Protein AF-A0A3M2BHX8-F1 (afdb_monomer_lite)

Structure (mmCIF, N/CA/C/O backbone):
data_AF-A0A3M2BHX8-F1
#
_entry.id   AF-A0A3M2BHX8-F1
#
loop_
_atom_site.group_PDB
_atom_site.id
_atom_site.type_symbol
_atom_site.label_atom_id
_atom_site.label_alt_id
_atom_site.label_comp_id
_atom_site.label_asym_id
_atom_site.label_entity_id
_atom_site.label_seq_id
_atom_site.pdbx_PDB_ins_code
_atom_site.Cartn_x
_atom_site.Cartn_y
_atom_site.Cartn_z
_atom_site.occupancy
_atom_site.B_iso_or_equiv
_atom_site.auth_seq_id
_atom_site.auth_comp_id
_atom_site.auth_asym_id
_atom_site.auth_atom_id
_atom_site.pdbx_PDB_model_num
ATOM 1 N N . MET A 1 1 ? 54.078 6.316 -11.011 1.00 39.38 1 MET A N 1
ATOM 2 C CA . MET A 1 1 ? 53.636 7.546 -11.716 1.00 39.38 1 MET A CA 1
ATOM 3 C C . MET A 1 1 ? 54.780 8.484 -12.128 1.00 39.38 1 MET A C 1
ATOM 5 O O . MET A 1 1 ? 54.601 9.240 -13.070 1.00 39.38 1 MET A O 1
ATOM 9 N N . THR A 1 2 ? 55.976 8.393 -11.533 1.00 38.03 2 THR A N 1
ATOM 10 C CA . THR A 1 2 ? 57.163 9.222 -11.853 1.00 38.03 2 THR A CA 1
ATOM 11 C C . THR A 1 2 ? 58.037 8.728 -13.020 1.00 38.03 2 THR A C 1
ATOM 13 O O . THR A 1 2 ? 58.895 9.469 -13.482 1.00 38.03 2 THR A O 1
ATOM 16 N N . GLN A 1 3 ? 57.812 7.525 -13.565 1.00 42.50 3 GLN A N 1
ATOM 17 C CA . GLN A 1 3 ? 58.623 6.995 -14.681 1.00 42.50 3 GLN A CA 1
ATOM 18 C C . GLN A 1 3 ? 58.286 7.579 -16.070 1.00 42.50 3 GLN A C 1
ATOM 20 O O . GLN A 1 3 ? 59.100 7.460 -16.981 1.00 42.50 3 GLN A O 1
ATOM 25 N N . PHE A 1 4 ? 57.137 8.245 -16.254 1.00 48.59 4 PHE A N 1
ATOM 26 C CA . PHE A 1 4 ? 56.733 8.791 -17.564 1.00 48.59 4 PHE A CA 1
ATOM 27 C C . PHE A 1 4 ? 57.152 10.249 -17.812 1.00 48.59 4 PHE A C 1
ATOM 29 O O . PHE A 1 4 ? 57.169 10.685 -18.960 1.00 48.59 4 PHE A O 1
ATOM 36 N N . MET A 1 5 ? 57.524 11.006 -16.775 1.00 47.22 5 MET A N 1
ATOM 37 C CA . MET A 1 5 ? 57.839 12.440 -16.906 1.00 47.22 5 MET A CA 1
ATOM 38 C C . MET A 1 5 ? 59.301 12.732 -17.301 1.00 47.22 5 MET A C 1
ATOM 40 O O . MET A 1 5 ? 59.647 13.882 -17.551 1.00 47.22 5 MET A O 1
ATOM 44 N N . GLY A 1 6 ? 60.158 11.706 -17.393 1.00 42.75 6 GLY A N 1
ATOM 45 C CA . GLY A 1 6 ? 61.597 11.862 -17.650 1.00 42.75 6 GLY A CA 1
ATOM 46 C C . GLY A 1 6 ? 62.042 11.814 -19.117 1.00 42.75 6 GLY A C 1
ATOM 47 O O . GLY A 1 6 ? 63.166 12.210 -19.420 1.00 42.75 6 GLY A O 1
ATOM 48 N N . TYR A 1 7 ? 61.209 11.361 -20.058 1.00 48.28 7 TYR A N 1
ATOM 49 C CA . TYR A 1 7 ? 61.642 11.238 -21.454 1.00 48.28 7 TYR A CA 1
ATOM 50 C C . TYR A 1 7 ? 61.347 12.508 -22.254 1.00 48.28 7 TYR A C 1
ATOM 52 O O . TYR A 1 7 ? 60.293 12.648 -22.880 1.00 48.28 7 TYR A O 1
ATOM 60 N N . ARG A 1 8 ? 62.336 13.407 -22.329 1.00 49.50 8 ARG A N 1
ATOM 61 C CA . ARG A 1 8 ? 62.444 14.340 -23.461 1.00 49.50 8 ARG A CA 1
ATOM 62 C C . ARG A 1 8 ? 62.386 13.518 -24.758 1.00 49.50 8 ARG A C 1
ATOM 64 O O . ARG A 1 8 ? 63.328 12.804 -25.081 1.00 49.50 8 ARG A O 1
ATOM 71 N N . GLY A 1 9 ? 61.267 13.589 -25.480 1.00 58.69 9 GLY A N 1
ATOM 72 C CA . GLY A 1 9 ? 61.087 12.918 -26.774 1.00 58.69 9 GLY A CA 1
ATOM 73 C C . GLY A 1 9 ? 60.190 11.672 -26.794 1.00 58.69 9 GLY A C 1
ATOM 74 O O . GLY A 1 9 ? 60.093 11.047 -27.853 1.00 58.69 9 GLY A O 1
ATOM 75 N N . PHE A 1 10 ? 59.514 11.315 -25.693 1.00 69.38 10 PHE A N 1
ATOM 76 C CA . PHE A 1 10 ? 58.446 10.307 -25.732 1.00 69.38 10 PHE A CA 1
ATOM 77 C C . PHE A 1 10 ? 57.209 10.862 -26.459 1.00 69.38 10 PHE A C 1
ATOM 79 O O . PHE A 1 10 ? 56.711 11.935 -26.126 1.00 69.38 10 PHE A O 1
ATOM 86 N N . SER A 1 11 ? 56.720 10.133 -27.464 1.00 77.62 11 SER A N 1
ATOM 87 C CA . SER A 1 11 ? 55.476 10.427 -28.192 1.00 77.62 11 SER A CA 1
ATOM 88 C C . SER A 1 11 ? 54.633 9.159 -28.246 1.00 77.62 11 SER A C 1
ATOM 90 O O . SER A 1 11 ? 55.164 8.063 -28.451 1.00 77.62 11 SER A O 1
ATOM 92 N N . LEU A 1 12 ? 53.312 9.319 -28.129 1.00 81.69 12 LEU A N 1
ATOM 93 C CA . LEU A 1 12 ? 52.338 8.229 -28.261 1.00 81.69 12 LEU A CA 1
ATOM 94 C C . LEU A 1 12 ? 52.461 7.470 -29.594 1.00 81.69 12 LEU A C 1
ATOM 96 O O . LEU A 1 12 ? 52.126 6.288 -29.665 1.00 81.69 12 LEU A O 1
ATOM 100 N N . ALA A 1 13 ? 53.017 8.093 -30.638 1.00 81.75 13 ALA A N 1
ATOM 101 C CA . ALA A 1 13 ? 53.281 7.428 -31.911 1.00 81.75 13 ALA A CA 1
ATOM 102 C C . ALA A 1 13 ? 54.263 6.248 -31.770 1.00 81.75 13 ALA A C 1
ATOM 104 O O . ALA A 1 13 ? 54.124 5.247 -32.479 1.00 81.75 13 ALA A O 1
ATOM 105 N N . ARG A 1 14 ? 55.223 6.342 -30.835 1.00 83.31 14 ARG A N 1
ATOM 106 C CA . ARG A 1 14 ? 56.271 5.335 -30.574 1.00 83.31 14 ARG A CA 1
ATOM 107 C C . ARG A 1 14 ? 55.952 4.406 -29.396 1.00 83.31 14 ARG A C 1
ATOM 109 O O . ARG A 1 14 ? 56.799 3.602 -29.021 1.00 83.31 14 ARG A O 1
ATOM 116 N N . ALA A 1 15 ? 54.766 4.520 -28.800 1.00 83.94 15 ALA A N 1
ATOM 117 C CA . ALA A 1 15 ? 54.350 3.653 -27.703 1.00 83.94 15 ALA A CA 1
ATOM 118 C C . ALA A 1 15 ? 54.275 2.171 -28.141 1.00 83.94 15 ALA A C 1
ATOM 120 O O . ALA A 1 15 ? 53.935 1.901 -29.300 1.00 83.94 15 ALA A O 1
ATOM 121 N N . PRO A 1 16 ? 54.548 1.205 -27.241 1.00 86.00 16 PRO A N 1
ATOM 122 C CA . PRO A 1 16 ? 54.358 -0.214 -27.536 1.00 86.00 16 PRO A CA 1
ATOM 123 C C . PRO A 1 16 ? 52.878 -0.524 -27.803 1.00 86.00 16 PRO A C 1
ATOM 125 O O . PRO A 1 16 ? 51.987 0.166 -27.301 1.00 86.00 16 PRO A O 1
ATOM 128 N N . LEU A 1 17 ? 52.609 -1.580 -28.580 1.00 82.06 17 LEU A N 1
ATOM 129 C CA . LEU A 1 17 ? 51.248 -1.961 -28.979 1.00 82.06 17 LEU A CA 1
ATOM 130 C C . LEU A 1 17 ? 50.319 -2.179 -27.773 1.00 82.06 17 LEU A C 1
ATOM 132 O O . LEU A 1 17 ? 49.179 -1.728 -27.805 1.00 82.06 17 LEU A O 1
ATOM 136 N N . SER A 1 18 ? 50.817 -2.792 -26.696 1.00 82.25 18 SER A N 1
ATOM 137 C CA . SER A 1 18 ? 50.061 -3.011 -25.455 1.00 82.25 18 SER A CA 1
ATOM 138 C C . SER A 1 18 ? 49.532 -1.707 -24.849 1.00 82.25 18 SER A C 1
ATOM 140 O O . SER A 1 18 ? 48.358 -1.619 -24.498 1.00 82.25 18 SER A O 1
ATOM 142 N N . LEU A 1 19 ? 50.364 -0.662 -24.799 1.00 84.75 19 LEU A N 1
ATOM 143 C CA . LEU A 1 19 ? 49.958 0.654 -24.306 1.00 84.75 19 LEU A CA 1
ATOM 144 C C . LEU A 1 19 ? 48.979 1.338 -25.269 1.00 84.75 19 LEU A C 1
ATOM 146 O O . LEU A 1 19 ? 48.015 1.951 -24.819 1.00 84.75 19 LEU A O 1
ATOM 150 N N . LYS A 1 20 ? 49.182 1.209 -26.587 1.00 85.62 20 LYS A N 1
ATOM 151 C CA . LYS A 1 20 ? 48.253 1.763 -27.588 1.00 85.62 20 LYS A CA 1
ATOM 152 C C . LYS A 1 20 ? 46.864 1.132 -27.497 1.00 85.62 20 LYS A C 1
ATOM 154 O O . LYS A 1 20 ? 45.873 1.853 -27.592 1.00 85.62 20 LYS A O 1
ATOM 159 N N . LEU A 1 21 ? 46.788 -0.183 -27.294 1.00 83.88 21 LEU A N 1
ATOM 160 C CA . LEU A 1 21 ? 45.529 -0.905 -27.096 1.00 83.88 21 LEU A CA 1
ATOM 161 C C . LEU A 1 21 ? 44.844 -0.480 -25.794 1.00 83.88 21 LEU A C 1
ATOM 163 O O . LEU A 1 21 ? 43.669 -0.130 -25.833 1.00 83.88 21 LEU A O 1
ATOM 167 N N . LEU A 1 22 ? 45.584 -0.420 -24.680 1.00 88.19 22 LEU A N 1
ATOM 168 C CA . LEU A 1 22 ? 45.053 0.026 -23.388 1.00 88.19 22 LEU A CA 1
ATOM 169 C C . LEU A 1 22 ? 44.467 1.442 -23.469 1.00 88.19 22 LEU A C 1
ATOM 171 O O . LEU A 1 22 ? 43.329 1.669 -23.066 1.00 88.19 22 LEU A O 1
ATOM 175 N N . VAL A 1 23 ? 45.226 2.390 -24.029 1.00 89.06 23 VAL A N 1
ATOM 176 C CA . VAL A 1 23 ? 44.770 3.777 -24.190 1.00 89.06 23 VAL A CA 1
ATOM 177 C C . VAL A 1 23 ? 43.570 3.843 -25.135 1.00 89.06 23 VAL A C 1
ATOM 179 O O . VAL A 1 23 ? 42.616 4.550 -24.842 1.00 89.06 23 VAL A O 1
ATOM 182 N N . SER A 1 24 ? 43.562 3.085 -26.234 1.00 87.31 24 SER A N 1
ATOM 183 C CA . SER A 1 24 ? 42.421 3.075 -27.164 1.00 87.31 24 SER A CA 1
ATOM 184 C C . SER A 1 24 ? 41.152 2.497 -26.528 1.00 87.31 24 SER A C 1
ATOM 186 O O . SER A 1 24 ? 40.077 3.054 -26.728 1.00 87.31 24 SER A O 1
ATOM 188 N N . ALA A 1 25 ? 41.269 1.436 -25.725 1.00 86.75 25 ALA A N 1
ATOM 189 C CA . ALA A 1 25 ? 40.148 0.854 -24.987 1.00 86.75 25 ALA A CA 1
ATOM 190 C C . ALA A 1 25 ? 39.592 1.826 -23.935 1.00 86.75 25 ALA A C 1
ATOM 192 O O . ALA A 1 25 ? 38.381 2.020 -23.854 1.00 86.75 25 ALA A O 1
ATOM 193 N N . PHE A 1 26 ? 40.471 2.498 -23.184 1.00 92.25 26 PHE A N 1
ATOM 194 C CA . PHE A 1 26 ? 40.070 3.554 -22.254 1.00 92.25 26 PHE A CA 1
ATOM 195 C C . PHE A 1 26 ? 39.317 4.686 -22.970 1.00 92.25 26 PHE A C 1
ATOM 197 O O . PHE A 1 26 ? 38.239 5.079 -22.532 1.00 92.25 26 PHE A O 1
ATOM 204 N N . LEU A 1 27 ? 39.847 5.179 -24.095 1.00 90.38 27 LEU A N 1
ATOM 205 C CA . LEU A 1 27 ? 39.225 6.250 -24.880 1.00 90.38 27 LEU A CA 1
ATOM 206 C C . LEU A 1 27 ? 37.864 5.838 -25.461 1.00 90.38 27 LEU A C 1
ATOM 208 O O . LEU A 1 27 ? 36.949 6.661 -25.501 1.00 90.38 27 LEU A O 1
ATOM 212 N N . LEU A 1 28 ? 37.711 4.576 -25.874 1.00 87.06 28 LEU A N 1
ATOM 213 C CA . LEU A 1 28 ? 36.439 4.024 -26.339 1.00 87.06 28 LEU A CA 1
ATOM 214 C C . LEU A 1 28 ? 35.397 4.000 -25.215 1.00 87.06 28 LEU A C 1
ATOM 216 O O . LEU A 1 28 ? 34.308 4.540 -25.386 1.00 87.06 28 LEU A O 1
ATOM 220 N N . LEU A 1 29 ? 35.740 3.421 -24.062 1.00 86.62 29 LEU A N 1
ATOM 221 C CA . LEU A 1 29 ? 34.834 3.331 -22.913 1.00 86.62 29 LEU A CA 1
ATOM 222 C C . LEU A 1 29 ? 34.466 4.713 -22.366 1.00 86.62 29 LEU A C 1
ATOM 224 O O . LEU A 1 29 ? 33.302 4.959 -22.063 1.00 86.62 29 LEU A O 1
ATOM 228 N N . ALA A 1 30 ? 35.427 5.638 -22.304 1.00 85.75 30 ALA A N 1
ATOM 229 C CA . ALA A 1 30 ? 35.162 7.023 -21.930 1.00 85.75 30 ALA A CA 1
ATOM 230 C C . ALA A 1 30 ? 34.185 7.696 -22.908 1.00 85.75 30 ALA A C 1
ATOM 232 O O . ALA A 1 30 ? 33.263 8.385 -22.479 1.00 85.75 30 ALA A O 1
ATOM 233 N N . SER A 1 31 ? 34.348 7.465 -24.216 1.00 86.75 31 SER A N 1
ATOM 234 C CA . SER A 1 31 ? 33.449 8.011 -25.243 1.00 86.75 31 SER A CA 1
ATOM 235 C C . SER A 1 31 ? 32.044 7.412 -25.158 1.00 86.75 31 SER A C 1
ATOM 237 O O . SER A 1 31 ? 31.066 8.144 -25.284 1.00 86.75 31 SER A O 1
ATOM 239 N N . LEU A 1 32 ? 31.932 6.107 -24.886 1.00 84.94 32 LEU A N 1
ATOM 240 C CA . LEU A 1 32 ? 30.650 5.439 -24.658 1.00 84.94 32 LEU A CA 1
ATOM 241 C C . LEU A 1 32 ? 29.946 5.990 -23.411 1.00 84.94 32 LEU A C 1
ATOM 243 O O . LEU A 1 32 ? 28.760 6.298 -23.471 1.00 84.94 32 LEU A O 1
ATOM 247 N N . GLY A 1 33 ? 30.676 6.173 -22.307 1.00 81.62 33 GLY A N 1
ATOM 248 C CA . GLY A 1 33 ? 30.133 6.763 -21.081 1.00 81.62 33 GLY A CA 1
ATOM 249 C C . GLY A 1 33 ? 29.573 8.170 -21.308 1.00 81.62 33 GLY A C 1
ATOM 250 O O . GLY A 1 33 ? 28.461 8.467 -20.875 1.00 81.62 33 GLY A O 1
ATOM 251 N N . VAL A 1 34 ? 30.295 9.013 -22.056 1.00 83.81 34 VAL A N 1
ATOM 252 C CA . VAL A 1 34 ? 29.809 10.348 -22.444 1.00 83.81 34 VAL A CA 1
ATOM 253 C C . VAL A 1 34 ? 28.568 10.252 -23.336 1.00 83.81 34 VAL A C 1
ATOM 255 O O . VAL A 1 34 ? 27.599 10.966 -23.093 1.00 83.81 34 VAL A O 1
ATOM 258 N N . ALA A 1 35 ? 28.548 9.353 -24.324 1.00 80.62 35 ALA A N 1
ATOM 259 C CA . ALA A 1 35 ? 27.398 9.183 -25.214 1.00 80.62 35 ALA A CA 1
ATOM 260 C C . ALA A 1 35 ? 26.132 8.724 -24.467 1.00 80.62 35 ALA A C 1
ATOM 262 O O . ALA A 1 35 ? 25.054 9.272 -24.693 1.00 80.62 35 ALA A O 1
ATOM 263 N N . VAL A 1 36 ? 26.264 7.777 -23.531 1.00 79.88 36 VAL A N 1
ATOM 264 C CA . VAL A 1 36 ? 25.165 7.351 -22.646 1.00 79.88 36 VAL A CA 1
ATOM 265 C C . VAL A 1 36 ? 24.685 8.516 -21.777 1.00 79.88 36 VAL A C 1
ATOM 267 O O . VAL A 1 36 ? 23.479 8.697 -21.614 1.00 79.88 36 VAL A O 1
ATOM 270 N N . GLY A 1 37 ? 25.603 9.340 -21.262 1.00 79.06 37 GLY A N 1
ATOM 271 C CA . GLY A 1 37 ? 25.263 10.558 -20.521 1.00 79.06 37 GLY A CA 1
ATOM 272 C C . GLY A 1 37 ? 24.435 11.545 -21.350 1.00 79.06 37 GLY A C 1
ATOM 273 O O . GLY A 1 37 ? 23.392 12.008 -20.888 1.00 79.06 37 GLY A O 1
ATOM 274 N N . VAL A 1 38 ? 24.845 11.805 -22.597 1.00 81.31 38 VAL A N 1
ATOM 275 C CA . VAL A 1 38 ? 24.113 12.671 -23.538 1.00 81.31 38 VAL A CA 1
ATOM 276 C C . VAL A 1 38 ? 22.732 12.103 -23.857 1.00 81.31 38 VAL A C 1
ATOM 278 O O . VAL A 1 38 ? 21.758 12.850 -23.827 1.00 81.31 38 VAL A O 1
ATOM 281 N N . LEU A 1 39 ? 22.618 10.794 -24.102 1.00 74.00 39 LEU A N 1
ATOM 282 C CA . LEU A 1 39 ? 21.335 10.142 -24.372 1.00 74.00 39 LEU A CA 1
ATOM 283 C C . LEU A 1 39 ? 20.395 10.225 -23.162 1.00 74.00 39 LEU A C 1
ATOM 285 O O . LEU A 1 39 ? 19.233 10.593 -23.307 1.00 74.00 39 LEU A O 1
ATOM 289 N N . ASN A 1 40 ? 20.899 9.942 -21.958 1.00 74.81 40 ASN A N 1
ATOM 290 C CA . ASN A 1 40 ? 20.124 10.075 -20.724 1.00 74.81 40 ASN A CA 1
ATOM 291 C C . ASN A 1 40 ? 19.630 11.516 -20.525 1.00 74.81 40 ASN A C 1
ATOM 293 O O . ASN A 1 40 ? 18.501 11.724 -20.088 1.00 74.81 40 ASN A O 1
ATOM 297 N N . TYR A 1 41 ? 20.448 12.510 -20.869 1.00 79.06 41 TYR A N 1
ATOM 298 C CA . TYR A 1 41 ? 20.033 13.906 -20.820 1.00 79.06 41 TYR A CA 1
ATOM 299 C C . TYR A 1 41 ? 19.003 14.246 -21.911 1.00 79.06 41 TYR A C 1
ATOM 301 O O . TYR A 1 41 ? 17.987 14.864 -21.607 1.00 79.06 41 TYR A O 1
ATOM 309 N N . GLN A 1 42 ? 19.190 13.773 -23.147 1.00 79.19 42 GLN A N 1
ATOM 310 C CA . GLN A 1 42 ? 18.233 13.938 -24.246 1.00 79.19 42 GLN A CA 1
ATOM 311 C C . GLN A 1 42 ? 16.860 13.351 -23.914 1.00 79.19 42 GLN A C 1
ATOM 313 O O . GLN A 1 42 ? 15.852 14.005 -24.154 1.00 79.19 42 GLN A O 1
ATOM 318 N N . VAL A 1 43 ? 16.812 12.157 -23.323 1.00 68.38 43 VAL A N 1
ATOM 319 C CA . VAL A 1 43 ? 15.557 11.518 -22.895 1.00 68.38 43 VAL A CA 1
ATOM 320 C C . VAL A 1 43 ? 14.827 12.357 -21.840 1.00 68.38 43 VAL A C 1
ATOM 322 O O . VAL A 1 43 ? 13.603 12.347 -21.792 1.00 68.38 43 VAL A O 1
ATOM 325 N N . ARG A 1 44 ? 15.558 13.104 -21.005 1.00 74.31 44 ARG A N 1
ATOM 326 C CA . ARG A 1 44 ? 14.985 13.897 -19.904 1.00 74.31 44 ARG A CA 1
ATOM 327 C C . ARG A 1 44 ? 14.595 15.318 -20.295 1.00 74.31 44 ARG A C 1
ATOM 329 O O . ARG A 1 44 ? 13.678 15.866 -19.698 1.00 74.31 44 ARG A O 1
ATOM 336 N N . THR A 1 45 ? 15.301 15.932 -21.243 1.00 76.50 45 THR A N 1
ATOM 337 C CA . THR A 1 45 ? 15.159 17.371 -21.553 1.00 76.50 45 THR A CA 1
ATOM 338 C C . THR A 1 45 ? 14.865 17.662 -23.025 1.00 76.50 45 THR A C 1
ATOM 340 O O . THR A 1 45 ? 14.678 18.820 -23.410 1.00 76.50 45 THR A O 1
ATOM 343 N N . GLY A 1 46 ? 14.903 16.643 -23.886 1.00 76.19 46 GLY A N 1
ATOM 344 C CA . GLY A 1 46 ? 14.835 16.799 -25.338 1.00 76.19 46 GLY A CA 1
ATOM 345 C C . GLY A 1 46 ? 16.018 17.566 -25.940 1.00 76.19 46 GLY A C 1
ATOM 346 O O . GLY A 1 46 ? 15.947 17.944 -27.103 1.00 76.19 46 GLY A O 1
ATOM 347 N N . LEU A 1 47 ? 17.086 17.835 -25.169 1.00 77.62 47 LEU A N 1
ATOM 348 C CA . LEU A 1 47 ? 18.174 18.757 -25.540 1.00 77.62 47 LEU A CA 1
ATOM 349 C C . LEU A 1 47 ? 17.693 20.186 -25.851 1.00 77.62 47 LEU A C 1
ATOM 351 O O . LEU A 1 47 ? 18.331 20.912 -26.613 1.00 77.62 47 LEU A O 1
ATOM 355 N N . THR A 1 48 ? 16.580 20.612 -25.250 1.00 82.06 48 THR A N 1
ATOM 356 C CA . THR A 1 48 ? 16.008 21.946 -25.472 1.00 82.06 48 THR A CA 1
ATOM 357 C C . THR A 1 48 ? 16.220 22.859 -24.265 1.00 82.06 48 THR A C 1
ATOM 359 O O . THR A 1 48 ? 16.341 22.397 -23.128 1.00 82.06 48 THR A O 1
ATOM 362 N N . VAL A 1 49 ? 16.254 24.177 -24.494 1.00 82.81 49 VAL A N 1
ATOM 363 C CA . VAL A 1 49 ? 16.306 25.190 -23.418 1.00 82.81 49 VAL A CA 1
ATOM 364 C C . VAL A 1 49 ? 15.084 25.057 -22.507 1.00 82.81 49 VAL A C 1
ATOM 366 O O . VAL A 1 49 ? 15.212 25.083 -21.286 1.00 82.81 49 VAL A O 1
ATOM 369 N N . GLU A 1 50 ? 13.909 24.864 -23.101 1.00 81.00 50 GLU A N 1
ATOM 370 C CA . GLU A 1 50 ? 12.641 24.743 -22.386 1.00 81.00 50 GLU A CA 1
ATOM 371 C C . GLU A 1 50 ? 12.571 23.464 -21.546 1.00 81.00 50 GLU A C 1
ATOM 373 O O . GLU A 1 50 ? 12.351 23.542 -20.338 1.00 81.00 50 GLU A O 1
ATOM 378 N N . GLY A 1 51 ? 12.868 22.303 -22.138 1.00 77.19 51 GLY A N 1
ATOM 379 C CA . GLY A 1 51 ? 12.884 21.029 -21.417 1.00 77.19 51 GLY A CA 1
ATOM 380 C C . GLY A 1 51 ? 13.937 20.990 -20.308 1.00 77.19 51 GLY A C 1
ATOM 381 O O . GLY A 1 51 ? 13.695 20.431 -19.243 1.00 77.19 51 GLY A O 1
ATOM 382 N N . SER A 1 52 ? 15.076 21.661 -20.495 1.00 83.25 52 SER A N 1
ATOM 383 C CA . SER A 1 52 ? 16.085 21.825 -19.438 1.00 83.25 52 SER A CA 1
ATOM 384 C C . SER A 1 52 ? 15.594 22.730 -18.307 1.00 83.25 52 SER A C 1
ATOM 386 O O . SER A 1 52 ? 15.834 22.447 -17.134 1.00 83.25 52 SER A O 1
ATOM 388 N N . GLY A 1 53 ? 14.883 23.810 -18.641 1.00 85.88 53 GLY A N 1
ATOM 389 C CA . GLY A 1 53 ? 14.234 24.678 -17.663 1.00 85.88 53 GLY A CA 1
ATOM 390 C C . GLY A 1 53 ? 13.204 23.924 -16.823 1.00 85.88 53 GLY A C 1
ATOM 391 O O . GLY A 1 53 ? 13.269 23.981 -15.594 1.00 85.88 53 GLY A O 1
ATOM 392 N N . ALA A 1 54 ? 12.313 23.179 -17.481 1.00 81.88 54 ALA A N 1
ATOM 393 C CA . ALA A 1 54 ? 11.279 22.373 -16.837 1.00 81.88 54 ALA A CA 1
ATOM 394 C C . ALA A 1 54 ? 11.874 21.263 -15.958 1.00 81.88 54 ALA A C 1
ATOM 396 O O . ALA A 1 54 ? 11.449 21.089 -14.821 1.00 81.88 54 ALA A O 1
ATOM 397 N N . TRP A 1 55 ? 12.915 20.573 -16.432 1.00 82.75 55 TRP A N 1
ATOM 398 C CA . TRP A 1 55 ? 13.564 19.485 -15.696 1.00 82.75 55 TRP A CA 1
ATOM 399 C C . TRP A 1 55 ? 14.136 19.905 -14.335 1.00 82.75 55 TRP A C 1
ATOM 401 O O . TRP A 1 55 ? 14.073 19.135 -13.378 1.00 82.75 55 TRP A O 1
ATOM 411 N N . TYR A 1 56 ? 14.695 21.115 -14.226 1.00 87.19 56 TYR A N 1
ATOM 412 C CA . TYR A 1 56 ? 15.287 21.591 -12.971 1.00 87.19 56 TYR A CA 1
ATOM 413 C C . TYR A 1 56 ? 14.334 22.453 -12.135 1.00 87.19 56 TYR A C 1
ATOM 415 O O . TYR A 1 56 ? 14.385 22.386 -10.908 1.00 87.19 56 TYR A O 1
ATOM 423 N N . ARG A 1 57 ? 13.476 23.277 -12.750 1.00 86.44 57 ARG A N 1
ATOM 424 C CA . ARG A 1 57 ? 12.573 24.197 -12.025 1.00 86.44 57 ARG A CA 1
ATOM 425 C C . ARG A 1 57 ? 11.188 23.633 -11.760 1.00 86.44 57 ARG A C 1
ATOM 427 O O . ARG A 1 57 ? 10.453 24.247 -10.991 1.00 86.44 57 ARG A O 1
ATOM 434 N N . GLY A 1 58 ? 10.848 22.527 -12.400 1.00 74.88 58 GLY A N 1
ATOM 435 C CA . GLY A 1 58 ? 9.476 22.087 -12.531 1.00 74.88 58 GLY A CA 1
ATOM 436 C C . GLY A 1 58 ? 8.679 22.944 -13.514 1.00 74.88 58 GLY A C 1
ATOM 437 O O . GLY A 1 58 ? 9.128 24.002 -13.975 1.00 74.88 58 GLY A O 1
ATOM 438 N N . THR A 1 59 ? 7.493 22.474 -13.874 1.00 70.25 59 THR A N 1
ATOM 439 C CA . THR A 1 59 ? 6.581 23.192 -14.776 1.00 70.25 59 THR A CA 1
ATOM 440 C C . THR A 1 59 ? 5.936 24.398 -14.066 1.00 70.25 59 THR A C 1
ATOM 442 O O . THR A 1 59 ? 5.586 24.284 -12.891 1.00 70.25 59 THR A O 1
ATOM 445 N N . PRO A 1 60 ? 5.772 25.570 -14.721 1.00 57.25 60 PRO A N 1
ATOM 446 C CA . PRO A 1 60 ? 5.205 26.764 -14.085 1.00 57.25 60 PRO A CA 1
ATOM 447 C C . PRO A 1 60 ? 3.800 26.539 -13.504 1.00 57.25 60 PRO A C 1
ATOM 449 O O . PRO A 1 60 ? 2.944 25.931 -14.148 1.00 57.25 60 PRO A O 1
ATOM 452 N N . ALA A 1 61 ? 3.542 27.100 -12.317 1.00 46.59 61 ALA A N 1
ATOM 453 C CA . ALA A 1 61 ? 2.224 27.091 -11.683 1.00 46.59 61 ALA A CA 1
ATOM 454 C C . ALA A 1 61 ? 1.206 27.839 -12.565 1.00 46.59 61 ALA A C 1
ATOM 456 O O . ALA A 1 61 ? 1.270 29.059 -12.707 1.00 46.59 61 ALA A O 1
ATOM 457 N N . GLY A 1 62 ? 0.305 27.085 -13.195 1.00 44.69 62 GLY A N 1
ATOM 458 C CA . GLY A 1 62 ? -0.664 27.581 -14.177 1.00 44.69 62 GLY A CA 1
ATOM 459 C C . GLY A 1 62 ? -0.925 26.587 -15.311 1.00 44.69 62 GLY A C 1
ATOM 460 O O . GLY A 1 62 ? -2.028 26.563 -15.849 1.00 44.69 62 GLY A O 1
ATOM 461 N N . VAL A 1 63 ? 0.036 25.704 -15.608 1.00 45.19 63 VAL A N 1
ATOM 462 C CA . VAL A 1 63 ? -0.231 24.468 -16.355 1.00 45.19 63 VAL A CA 1
ATOM 463 C C . VAL A 1 63 ? -0.796 23.480 -15.343 1.00 45.19 63 VAL A C 1
ATOM 465 O O . VAL A 1 63 ? -0.064 22.858 -14.576 1.00 45.19 63 VAL A O 1
ATOM 468 N N . ARG A 1 64 ? -2.124 23.446 -15.242 1.00 34.19 64 ARG A N 1
ATOM 469 C CA . ARG A 1 64 ? -2.848 22.517 -14.379 1.00 34.19 64 ARG A CA 1
ATOM 470 C C . ARG A 1 64 ? -2.657 21.119 -14.971 1.00 34.19 64 ARG A C 1
ATOM 472 O O . ARG A 1 64 ? -3.389 20.734 -15.868 1.00 34.19 64 ARG A O 1
ATOM 479 N N . ALA A 1 65 ? -1.643 20.391 -14.513 1.00 38.94 65 ALA A N 1
ATOM 480 C CA . ALA A 1 65 ? -1.694 18.945 -14.603 1.00 38.94 65 ALA A CA 1
ATOM 481 C C . ALA A 1 65 ? -2.740 18.515 -13.582 1.00 38.94 65 ALA A C 1
ATOM 483 O O . ALA A 1 65 ? -2.546 18.690 -12.375 1.00 38.94 65 ALA A O 1
ATOM 484 N N . ASP A 1 66 ? -3.874 18.013 -14.057 1.00 33.81 66 ASP A N 1
ATOM 485 C CA . ASP A 1 66 ? -4.687 17.184 -13.186 1.00 33.81 66 ASP A CA 1
ATOM 486 C C . ASP A 1 66 ? -3.790 16.045 -12.660 1.00 33.81 66 ASP A C 1
ATOM 488 O O . ASP A 1 66 ? -2.922 15.561 -13.396 1.00 33.81 66 ASP A O 1
ATOM 492 N N . PRO A 1 67 ? -3.946 15.606 -11.396 1.00 41.19 67 PRO A N 1
ATOM 493 C CA . PRO A 1 67 ? -3.093 14.574 -10.787 1.00 41.19 67 PRO A CA 1
ATOM 494 C C . PRO A 1 67 ? -3.079 13.240 -11.558 1.00 41.19 67 PRO A C 1
ATOM 496 O O . PRO A 1 67 ? -2.299 12.341 -11.250 1.00 41.19 67 PRO A O 1
ATOM 499 N N . VAL A 1 68 ? -3.971 13.121 -12.542 1.00 38.69 68 VAL A N 1
ATOM 500 C CA . VAL A 1 68 ? -4.127 12.061 -13.525 1.00 38.69 68 VAL A CA 1
ATOM 501 C C . VAL A 1 68 ? -4.572 12.748 -14.828 1.00 38.69 68 VAL A C 1
ATOM 503 O O . VAL A 1 68 ? -5.617 13.399 -14.797 1.00 38.69 68 VAL A O 1
ATOM 506 N N . PRO A 1 69 ? -3.852 12.628 -15.960 1.00 38.97 69 PRO A N 1
ATOM 507 C CA . PRO A 1 69 ? -4.353 13.148 -17.227 1.00 38.97 69 PRO A CA 1
ATOM 508 C C . PRO A 1 69 ? -5.679 12.459 -17.575 1.00 38.97 69 PRO A C 1
ATOM 510 O O . PRO A 1 69 ? -5.796 11.233 -17.473 1.00 38.97 69 PRO A O 1
ATOM 513 N N . GLY A 1 70 ? -6.686 13.244 -17.961 1.00 41.38 70 GLY A N 1
ATOM 514 C CA . GLY A 1 70 ? -7.930 12.715 -18.512 1.00 41.38 70 GLY A CA 1
ATOM 515 C C . GLY A 1 70 ? -7.696 11.987 -19.847 1.00 41.38 70 GLY A C 1
ATOM 516 O O . GLY A 1 70 ? -6.651 12.162 -20.475 1.00 41.38 70 GLY A O 1
ATOM 517 N N . PRO A 1 71 ? -8.660 11.173 -20.311 1.00 43.44 71 PRO A N 1
ATOM 518 C CA . PRO A 1 71 ? -8.522 10.355 -21.523 1.00 43.44 71 PRO A CA 1
ATOM 519 C C . PRO A 1 71 ? -8.278 11.150 -22.820 1.00 43.44 71 PRO A C 1
ATOM 521 O O . PRO A 1 71 ? -7.785 10.571 -23.784 1.00 43.44 71 PRO A O 1
ATOM 524 N N . ASP A 1 72 ? -8.560 12.456 -22.830 1.00 41.47 72 ASP A N 1
ATOM 525 C CA . ASP A 1 72 ? -8.391 13.336 -23.995 1.00 41.47 72 ASP A CA 1
ATOM 526 C C . ASP A 1 72 ? -7.061 14.127 -23.997 1.00 41.47 72 ASP A C 1
ATOM 528 O O . ASP A 1 72 ? -6.801 14.874 -24.936 1.00 41.47 72 ASP A O 1
ATOM 532 N N . ASP A 1 73 ? -6.203 13.957 -22.981 1.00 44.06 73 ASP A N 1
ATOM 533 C CA . ASP A 1 73 ? -5.025 14.810 -22.722 1.00 44.06 73 ASP A CA 1
ATOM 534 C C . ASP A 1 73 ? -3.690 14.030 -22.775 1.00 44.06 73 ASP A C 1
ATOM 536 O O . ASP A 1 73 ? -2.755 14.260 -22.008 1.00 44.06 73 ASP A O 1
ATOM 540 N N . LEU A 1 74 ? -3.584 13.068 -23.697 1.00 46.50 74 LEU A N 1
ATOM 541 C CA . LEU A 1 74 ? -2.406 12.192 -23.843 1.00 46.50 74 LEU A CA 1
ATOM 542 C C . LEU A 1 74 ? -1.132 12.911 -24.328 1.00 46.50 74 LEU A C 1
ATOM 544 O O . LEU A 1 74 ? -0.039 12.363 -24.189 1.00 46.50 74 LEU A O 1
ATOM 548 N N . ASP A 1 75 ? -1.271 14.138 -24.834 1.00 43.75 75 ASP A N 1
ATOM 549 C CA . ASP A 1 75 ? -0.163 15.024 -25.212 1.00 43.75 75 ASP A CA 1
ATOM 550 C C . ASP A 1 75 ? 0.131 16.101 -24.143 1.00 43.75 75 ASP A C 1
ATOM 552 O O . ASP A 1 75 ? 1.004 16.954 -24.340 1.00 43.75 75 ASP A O 1
ATOM 556 N N . ALA A 1 76 ? -0.574 16.089 -23.002 1.00 40.38 76 ALA A N 1
ATOM 557 C CA . ALA A 1 76 ? -0.363 17.070 -21.944 1.00 40.38 76 ALA A CA 1
ATOM 558 C C . ALA A 1 76 ? 1.002 16.847 -21.255 1.00 40.38 76 ALA A C 1
ATOM 560 O O . ALA A 1 76 ? 1.322 15.729 -20.835 1.00 40.38 76 ALA A O 1
ATOM 561 N N . PRO A 1 77 ? 1.839 17.893 -21.113 1.00 42.78 77 PRO A N 1
ATOM 562 C CA . PRO A 1 77 ? 3.154 17.760 -20.503 1.00 42.78 77 PRO A CA 1
ATOM 563 C C . PRO A 1 77 ? 3.028 17.316 -19.042 1.00 42.78 77 PRO A C 1
ATOM 565 O O . PRO A 1 77 ? 2.358 17.965 -18.239 1.00 42.78 77 PRO A O 1
ATOM 568 N N . ILE A 1 78 ? 3.709 16.219 -18.691 1.00 49.25 78 ILE A N 1
ATOM 569 C CA . ILE A 1 78 ? 3.822 15.739 -17.308 1.00 49.25 78 ILE A CA 1
ATOM 570 C C . ILE A 1 78 ? 4.374 16.884 -16.456 1.00 49.25 78 ILE A C 1
ATOM 572 O O . ILE A 1 78 ? 5.468 17.387 -16.729 1.00 49.25 78 ILE A O 1
ATOM 576 N N . ALA A 1 79 ? 3.630 17.288 -15.423 1.00 52.16 79 ALA A N 1
ATOM 577 C CA . ALA A 1 79 ? 4.130 18.264 -14.470 1.00 52.16 79 ALA A CA 1
ATOM 578 C C . ALA A 1 79 ? 5.339 17.674 -13.741 1.00 52.16 79 ALA A C 1
ATOM 580 O O . ALA A 1 79 ? 5.243 16.665 -13.045 1.00 52.16 79 ALA A O 1
ATOM 581 N N . LEU A 1 80 ? 6.497 18.289 -13.954 1.00 60.19 80 LEU A N 1
ATOM 582 C CA . LEU A 1 80 ? 7.725 17.921 -13.269 1.00 60.19 80 LEU A CA 1
ATOM 583 C C . LEU A 1 80 ? 7.818 18.735 -11.985 1.00 60.19 80 LEU A C 1
ATOM 585 O O . LEU A 1 80 ? 7.635 19.954 -12.013 1.00 60.19 80 LEU A O 1
ATOM 589 N N . ASP A 1 81 ? 8.146 18.075 -10.879 1.00 73.62 81 ASP A N 1
ATOM 590 C CA . ASP A 1 81 ? 8.491 18.771 -9.647 1.00 73.62 81 ASP A CA 1
ATOM 591 C C . ASP A 1 81 ? 9.843 19.473 -9.782 1.00 73.62 81 ASP A C 1
ATOM 593 O O . ASP A 1 81 ? 10.776 19.004 -10.445 1.00 73.62 81 ASP A O 1
ATOM 597 N N . ALA A 1 82 ? 9.960 20.620 -9.117 1.00 82.44 82 ALA A N 1
ATOM 598 C CA . ALA A 1 82 ? 11.215 21.346 -9.040 1.00 82.44 82 ALA A CA 1
ATOM 599 C C . ALA A 1 82 ? 12.262 20.521 -8.287 1.00 82.44 82 ALA A C 1
ATOM 601 O O . ALA A 1 82 ? 12.006 20.055 -7.177 1.00 82.44 82 ALA A O 1
ATOM 602 N N . LYS A 1 83 ? 13.479 20.429 -8.832 1.00 79.44 83 LYS A N 1
ATOM 603 C CA . LYS A 1 83 ? 14.559 19.690 -8.175 1.00 79.44 83 LYS A CA 1
ATOM 604 C C . LYS A 1 83 ? 14.896 20.292 -6.818 1.00 79.44 83 LYS A C 1
ATOM 606 O O . LYS A 1 83 ? 15.024 21.515 -6.666 1.00 79.44 83 LYS A O 1
ATOM 611 N N . THR A 1 84 ? 15.040 19.421 -5.831 1.00 86.56 84 THR A N 1
ATOM 612 C CA . THR A 1 84 ? 15.446 19.787 -4.476 1.00 86.56 84 THR A CA 1
ATOM 613 C C . THR A 1 84 ? 16.945 20.114 -4.429 1.00 86.56 84 THR A C 1
ATOM 615 O O . THR A 1 84 ? 17.713 19.658 -5.282 1.00 86.56 84 THR A O 1
ATOM 618 N N . PRO A 1 85 ? 17.411 20.889 -3.430 1.00 87.81 85 PRO A N 1
ATOM 619 C CA . PRO A 1 85 ? 18.842 21.108 -3.224 1.00 87.81 85 PRO A CA 1
ATOM 620 C C . PRO A 1 85 ? 19.635 19.802 -3.077 1.00 87.81 85 PRO A C 1
ATOM 622 O O . PRO A 1 85 ? 20.764 19.726 -3.554 1.00 87.81 85 PRO A O 1
ATOM 625 N N . LEU A 1 86 ? 19.041 18.782 -2.445 1.00 79.75 86 LEU A N 1
ATOM 626 C CA . LEU A 1 86 ? 19.673 17.480 -2.244 1.00 79.75 86 LEU A CA 1
ATOM 627 C C . LEU A 1 86 ? 19.873 16.749 -3.576 1.00 79.75 86 LEU A C 1
ATOM 629 O O . LEU A 1 86 ? 20.992 16.365 -3.886 1.00 79.75 86 LEU A O 1
ATOM 633 N N . GLU A 1 87 ? 18.843 16.676 -4.422 1.00 78.94 87 GLU A N 1
ATOM 634 C CA . GLU A 1 87 ? 18.967 16.073 -5.758 1.00 78.94 87 GLU A CA 1
ATOM 635 C C . GLU A 1 87 ? 19.989 16.804 -6.645 1.00 78.94 87 GLU A C 1
ATOM 637 O O . GLU A 1 87 ? 20.694 16.179 -7.441 1.00 78.94 87 GLU A O 1
ATOM 642 N N . LEU A 1 88 ? 20.088 18.135 -6.527 1.00 87.75 88 LEU A N 1
ATOM 643 C CA . LEU A 1 88 ? 21.112 18.904 -7.236 1.00 87.75 88 LEU A CA 1
ATOM 644 C C . LEU A 1 88 ? 22.516 18.592 -6.710 1.00 87.75 88 LEU A C 1
ATOM 646 O O . LEU A 1 88 ? 23.441 18.487 -7.515 1.00 87.75 88 LEU A O 1
ATOM 650 N N . LEU A 1 89 ? 22.696 18.419 -5.399 1.00 85.94 89 LEU A N 1
ATOM 651 C CA . LEU A 1 89 ? 23.973 18.002 -4.810 1.00 85.94 89 LEU A CA 1
ATOM 652 C C . LEU A 1 89 ? 24.361 16.587 -5.247 1.00 85.94 89 LEU A C 1
ATOM 654 O O . LEU A 1 89 ? 25.500 16.388 -5.677 1.00 85.94 89 LEU A O 1
ATOM 658 N N . ASP A 1 90 ? 23.412 15.652 -5.225 1.00 79.62 90 ASP A N 1
ATOM 659 C CA . ASP A 1 90 ? 23.605 14.258 -5.634 1.00 79.62 90 ASP A CA 1
ATOM 660 C C . ASP A 1 90 ? 24.024 14.140 -7.103 1.00 79.62 90 ASP A C 1
ATOM 662 O O . ASP A 1 90 ? 24.809 13.265 -7.464 1.00 79.62 90 ASP A O 1
ATOM 666 N N . ALA A 1 91 ? 23.559 15.052 -7.961 1.00 79.00 91 ALA A N 1
ATOM 667 C CA . ALA A 1 91 ? 24.013 15.141 -9.344 1.00 79.00 91 ALA A CA 1
ATOM 668 C C . ALA A 1 91 ? 25.367 15.867 -9.476 1.00 79.00 91 ALA A C 1
ATOM 670 O O . ALA A 1 91 ? 26.269 15.387 -10.167 1.00 79.00 91 ALA A O 1
ATOM 671 N N . THR A 1 92 ? 25.526 17.017 -8.813 1.00 87.06 92 THR A N 1
ATOM 672 C CA . THR A 1 92 ? 26.679 17.919 -8.986 1.00 87.06 92 THR A CA 1
ATOM 673 C C . THR A 1 92 ? 27.969 17.314 -8.439 1.00 87.06 92 THR A C 1
ATOM 675 O O . THR A 1 92 ? 29.005 17.387 -9.098 1.00 87.06 92 THR A O 1
ATOM 678 N N . HIS A 1 93 ? 27.922 16.698 -7.254 1.00 84.88 93 HIS A N 1
ATOM 679 C CA . HIS A 1 93 ? 29.100 16.143 -6.585 1.00 84.88 93 HIS A CA 1
ATOM 680 C C . HIS A 1 93 ? 29.852 15.104 -7.443 1.00 84.88 93 HIS A C 1
ATOM 682 O O . HIS A 1 93 ? 31.039 15.316 -7.720 1.00 84.88 93 HIS A O 1
ATOM 688 N N . PRO A 1 94 ? 29.207 14.027 -7.939 1.00 80.25 94 PRO A N 1
ATOM 689 C CA . PRO A 1 94 ? 29.896 13.047 -8.770 1.00 80.25 94 PRO A CA 1
ATOM 690 C C . PRO A 1 94 ? 30.326 13.618 -10.127 1.00 80.25 94 PRO A C 1
ATOM 692 O O . PRO A 1 94 ? 31.380 13.229 -10.628 1.00 80.25 94 PRO A O 1
ATOM 695 N N . HIS A 1 95 ? 29.574 14.551 -10.725 1.00 82.38 95 HIS A N 1
ATOM 696 C CA . HIS A 1 95 ? 29.936 15.144 -12.021 1.00 82.38 95 HIS A CA 1
ATOM 697 C C . HIS A 1 95 ? 31.178 16.028 -11.916 1.00 82.38 95 HIS A C 1
ATOM 699 O O . 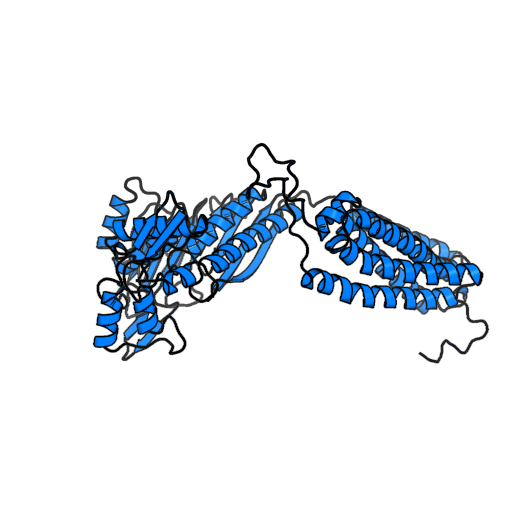HIS A 1 95 ? 32.101 15.881 -12.720 1.00 82.38 95 HIS A O 1
ATOM 705 N N . LEU A 1 96 ? 31.252 16.872 -10.884 1.00 85.00 96 LEU A N 1
ATOM 706 C CA . LEU A 1 96 ? 32.396 17.750 -10.653 1.00 85.00 96 LEU A CA 1
ATOM 707 C C . LEU A 1 96 ? 33.688 16.947 -10.452 1.00 85.00 96 LEU A C 1
ATOM 709 O O . LEU A 1 96 ? 34.730 17.313 -10.991 1.00 85.00 96 LEU A O 1
ATOM 713 N N . PHE A 1 97 ? 33.619 15.829 -9.726 1.00 84.81 97 PHE A N 1
ATOM 714 C CA . PHE A 1 97 ? 34.780 14.972 -9.498 1.00 84.81 97 PHE A CA 1
ATOM 715 C C . PHE A 1 97 ? 35.155 14.156 -10.745 1.00 84.81 97 PHE A C 1
ATOM 717 O O . PHE A 1 97 ? 36.291 14.222 -11.223 1.00 84.81 97 PHE A O 1
ATOM 724 N N . ASN A 1 98 ? 34.197 13.416 -11.311 1.00 87.31 98 ASN A N 1
ATOM 725 C CA . ASN A 1 98 ? 34.462 12.469 -12.394 1.00 87.31 98 ASN A CA 1
ATOM 726 C C . ASN A 1 98 ? 34.860 13.168 -13.696 1.00 87.31 98 ASN A C 1
ATOM 728 O O . ASN A 1 98 ? 35.800 12.732 -14.365 1.00 87.31 98 ASN A O 1
ATOM 732 N N . GLN A 1 99 ? 34.186 14.262 -14.062 1.00 88.81 99 GLN A N 1
ATOM 733 C CA . GLN A 1 99 ? 34.500 14.972 -15.299 1.00 88.81 99 GLN A CA 1
ATOM 734 C C . GLN A 1 99 ? 35.834 15.721 -15.194 1.00 88.81 99 GLN A C 1
ATOM 736 O O . GLN A 1 99 ? 36.629 15.673 -16.133 1.00 88.81 99 GLN A O 1
ATOM 741 N N . ALA A 1 100 ? 36.137 16.349 -14.050 1.00 88.88 100 ALA A N 1
ATOM 742 C CA . ALA A 1 100 ? 37.436 16.991 -13.842 1.00 88.88 100 ALA A CA 1
ATOM 743 C C . ALA A 1 100 ? 38.582 15.972 -13.922 1.00 88.88 100 ALA A C 1
ATOM 745 O O . ALA A 1 100 ? 39.595 16.228 -14.579 1.00 88.88 100 ALA A O 1
ATOM 746 N N . PHE A 1 101 ? 38.401 14.792 -13.321 1.00 91.81 101 PHE A N 1
ATOM 747 C CA . PHE A 1 101 ? 39.364 13.699 -13.416 1.00 91.81 101 PHE A CA 1
ATOM 748 C C . PHE A 1 101 ? 39.532 13.196 -14.858 1.00 91.81 101 PHE A C 1
ATOM 750 O O . PHE A 1 101 ? 40.658 13.009 -15.323 1.00 91.81 101 PHE A O 1
ATOM 757 N N . LEU A 1 102 ? 38.431 13.033 -15.597 1.00 91.25 102 LEU A N 1
ATOM 758 C CA . LEU A 1 102 ? 38.462 12.598 -16.992 1.00 91.25 102 LEU A CA 1
ATOM 759 C C . LEU A 1 102 ? 39.200 13.602 -17.889 1.00 91.25 102 LEU A C 1
ATOM 761 O O . LEU A 1 102 ? 40.092 13.210 -18.641 1.00 91.25 102 LEU A O 1
ATOM 765 N N . ILE A 1 103 ? 38.890 14.898 -17.783 1.00 91.75 103 ILE A N 1
ATOM 766 C CA . ILE A 1 103 ? 39.573 15.952 -18.548 1.00 91.75 103 ILE A CA 1
ATOM 767 C C . ILE A 1 103 ? 41.054 16.026 -18.172 1.00 91.75 103 ILE A C 1
ATOM 769 O O . ILE A 1 103 ? 41.903 16.146 -19.058 1.00 91.75 103 ILE A O 1
ATOM 773 N N . PHE A 1 104 ? 41.388 15.889 -16.888 1.00 93.12 104 PHE A N 1
ATOM 774 C CA . PHE A 1 104 ? 42.774 15.815 -16.435 1.00 93.12 104 PHE A CA 1
ATOM 775 C C . PHE A 1 104 ? 43.515 14.641 -17.089 1.00 93.12 104 PHE A C 1
ATOM 777 O O . PHE A 1 104 ? 44.581 14.837 -17.680 1.00 93.12 104 PHE A O 1
ATOM 784 N N . LEU A 1 105 ? 42.943 13.437 -17.053 1.00 92.06 105 LEU A N 1
ATOM 785 C CA . LEU A 1 105 ? 43.543 12.228 -17.618 1.00 92.06 105 LEU A CA 1
ATOM 786 C C . LEU A 1 105 ? 43.717 12.324 -19.144 1.00 92.06 105 LEU A C 1
ATOM 788 O O . LEU A 1 105 ? 44.796 12.043 -19.673 1.00 92.06 105 LEU A O 1
ATOM 792 N N . LEU A 1 106 ? 42.694 12.791 -19.861 1.00 91.56 106 LEU A N 1
ATOM 793 C CA . LEU A 1 106 ? 42.766 13.003 -21.308 1.00 91.56 106 LEU A CA 1
ATOM 794 C C . LEU A 1 106 ? 43.740 14.128 -21.688 1.00 91.56 106 LEU A C 1
ATOM 796 O O . LEU A 1 106 ? 44.437 14.044 -22.704 1.00 91.56 106 LEU A O 1
ATOM 800 N N . GLY A 1 107 ? 43.837 15.164 -20.854 1.00 91.56 107 GLY A N 1
ATOM 801 C CA . GLY A 1 107 ? 44.817 16.235 -20.990 1.00 91.56 107 GLY A CA 1
ATOM 802 C C . GLY A 1 107 ? 46.250 15.712 -20.909 1.00 91.56 107 GLY A C 1
ATOM 803 O O . GLY A 1 107 ? 47.091 16.093 -21.723 1.00 91.56 107 GLY A O 1
ATOM 804 N N . HIS A 1 108 ? 46.521 14.758 -20.013 1.00 90.31 108 HIS A N 1
ATOM 805 C CA . HIS A 1 108 ? 47.829 14.102 -19.925 1.00 90.31 108 HIS A CA 1
ATOM 806 C C . HIS A 1 108 ? 48.161 13.313 -21.192 1.00 90.31 108 HIS A C 1
ATOM 808 O O . HIS A 1 108 ? 49.265 13.437 -21.722 1.00 90.31 108 HIS A O 1
ATOM 814 N N . LEU A 1 109 ? 47.204 12.556 -21.732 1.00 90.44 109 LEU A N 1
ATOM 815 C CA . LEU A 1 109 ? 47.392 11.845 -23.001 1.00 90.44 109 LEU A CA 1
ATOM 816 C C . LEU A 1 109 ? 47.636 12.823 -24.162 1.00 90.44 109 LEU A C 1
ATOM 818 O O . LEU A 1 109 ? 48.531 12.628 -24.987 1.00 90.44 109 LEU A O 1
ATOM 822 N N . THR A 1 110 ? 46.894 13.927 -24.196 1.00 90.00 110 THR A N 1
ATOM 823 C CA . THR A 1 110 ? 47.031 14.971 -25.219 1.00 90.00 110 THR A CA 1
ATOM 824 C C . THR A 1 110 ? 48.357 15.731 -25.102 1.00 90.00 110 THR A C 1
ATOM 826 O O . THR A 1 110 ? 48.943 16.131 -26.116 1.00 90.00 110 THR A O 1
ATOM 829 N N . ALA A 1 111 ? 48.906 15.875 -23.893 1.00 88.56 111 ALA A N 1
ATOM 830 C CA . ALA A 1 111 ? 50.216 16.483 -23.676 1.00 88.56 111 ALA A CA 1
ATOM 831 C C . ALA A 1 111 ? 51.329 15.716 -24.411 1.00 88.56 111 ALA A C 1
ATOM 833 O O . ALA A 1 111 ? 52.238 16.352 -24.951 1.00 88.56 111 ALA A O 1
ATOM 834 N N . LEU A 1 112 ? 51.188 14.390 -24.532 1.00 87.44 112 LEU A N 1
ATOM 835 C CA . LEU A 1 112 ? 52.100 13.487 -25.246 1.00 87.44 112 LEU A CA 1
ATOM 836 C C . LEU A 1 112 ? 51.916 13.485 -26.777 1.00 87.44 112 LEU A C 1
ATOM 838 O O . LEU A 1 112 ? 52.647 12.793 -27.490 1.00 87.44 112 LEU A O 1
ATOM 842 N N . CYS A 1 113 ? 50.947 14.242 -27.300 1.00 87.25 113 CYS A N 1
ATOM 843 C CA . CYS A 1 113 ? 50.685 14.366 -28.734 1.00 87.25 113 CYS A CA 1
ATOM 844 C C . CYS A 1 113 ? 51.455 15.540 -29.354 1.00 87.25 113 CYS A C 1
ATOM 846 O O . CYS A 1 113 ? 51.637 16.590 -28.728 1.00 87.25 113 CYS A O 1
ATOM 848 N N . ALA A 1 114 ? 51.836 15.431 -30.629 1.00 85.00 114 ALA A N 1
ATOM 849 C CA . ALA A 1 114 ? 52.468 16.529 -31.364 1.00 85.00 114 ALA A CA 1
ATOM 850 C C . ALA A 1 114 ? 51.422 17.534 -31.906 1.00 85.00 114 ALA A C 1
ATOM 852 O O . ALA A 1 114 ? 51.181 17.629 -33.114 1.00 85.00 114 ALA A O 1
ATOM 853 N N . LEU A 1 115 ? 50.774 18.260 -30.989 1.00 85.81 115 LEU A N 1
ATOM 854 C CA . LEU A 1 115 ? 49.902 19.414 -31.255 1.00 85.81 115 LEU A CA 1
ATOM 855 C C . LEU A 1 115 ? 50.608 20.729 -30.906 1.00 85.81 115 LEU A C 1
ATOM 857 O O . LEU A 1 115 ? 51.508 20.745 -30.063 1.00 85.81 115 LEU A O 1
ATOM 861 N N . SER A 1 116 ? 50.165 21.836 -31.512 1.00 90.62 116 SER A N 1
ATOM 862 C CA . SER A 1 116 ? 50.660 23.166 -31.152 1.00 90.62 116 SER A CA 1
ATOM 863 C C . SER A 1 116 ? 50.300 23.509 -29.695 1.00 90.62 116 SER A C 1
ATOM 865 O O . SER A 1 116 ? 49.226 23.117 -29.226 1.00 90.62 116 SER A O 1
ATOM 867 N N . PRO A 1 117 ? 51.152 24.260 -28.967 1.00 90.69 117 PRO A N 1
ATOM 868 C CA . PRO A 1 117 ? 50.864 24.652 -27.586 1.00 90.69 117 PRO A CA 1
ATOM 869 C C . PRO A 1 117 ? 49.522 25.377 -27.438 1.00 90.69 117 PRO A C 1
ATOM 871 O O . PRO A 1 117 ? 48.756 25.061 -26.537 1.00 90.69 117 PRO A O 1
ATOM 874 N N . ARG A 1 118 ? 49.192 26.273 -28.380 1.00 92.94 118 ARG A N 1
ATOM 875 C CA . ARG A 1 118 ? 47.925 27.025 -28.381 1.00 92.94 118 ARG A CA 1
ATOM 876 C C . ARG A 1 118 ? 46.699 26.112 -28.434 1.00 92.94 118 ARG A C 1
ATOM 878 O O . ARG A 1 118 ? 45.751 26.340 -27.695 1.00 92.94 118 ARG A O 1
ATOM 885 N N . LEU A 1 119 ? 46.730 25.070 -29.268 1.00 91.88 119 LEU A N 1
ATOM 886 C CA . LEU A 1 119 ? 45.616 24.130 -29.386 1.00 91.88 119 LEU A CA 1
ATOM 887 C C . LEU A 1 119 ? 45.473 23.257 -28.133 1.00 91.88 119 LEU A C 1
ATOM 889 O O . LEU A 1 119 ? 44.356 23.031 -27.686 1.00 91.88 119 LEU A O 1
ATOM 893 N N . LYS A 1 120 ? 46.583 22.816 -27.526 1.00 91.81 120 LYS A N 1
ATOM 894 C CA . LYS A 1 120 ? 46.542 22.088 -26.244 1.00 91.81 120 LYS A CA 1
ATOM 895 C C . LYS A 1 120 ? 45.906 22.941 -25.149 1.00 91.81 120 LYS A C 1
ATOM 897 O O . LYS A 1 120 ? 44.968 22.493 -24.501 1.00 91.81 120 LYS A O 1
ATOM 902 N N . THR A 1 121 ? 46.364 24.185 -25.002 1.00 93.44 121 THR A N 1
ATOM 903 C CA . THR A 1 121 ? 45.794 25.130 -24.036 1.00 93.44 121 THR A CA 1
ATOM 904 C C . THR A 1 121 ? 44.305 25.355 -24.288 1.00 93.44 121 THR A C 1
ATOM 906 O O . THR A 1 121 ? 43.529 25.295 -23.342 1.00 93.44 121 THR A O 1
ATOM 909 N N . ALA A 1 122 ? 43.891 25.545 -25.545 1.00 94.19 122 ALA A N 1
ATOM 910 C CA . ALA A 1 122 ? 42.482 25.727 -25.891 1.00 94.19 122 ALA A CA 1
ATOM 911 C C . ALA A 1 122 ? 41.620 24.513 -25.503 1.00 94.19 122 ALA A C 1
ATOM 913 O O . ALA A 1 122 ? 40.564 24.689 -24.905 1.00 94.19 122 ALA A O 1
ATOM 914 N N . LEU A 1 123 ? 42.088 23.288 -25.772 1.00 92.25 123 LEU A N 1
ATOM 915 C CA . LEU A 1 123 ? 41.373 22.060 -25.407 1.00 92.25 123 LEU A CA 1
ATOM 916 C C . LEU A 1 123 ? 41.234 21.898 -23.888 1.00 92.25 123 LEU A C 1
ATOM 918 O O . LEU A 1 123 ? 40.154 21.545 -23.418 1.00 92.25 123 LEU A O 1
ATOM 922 N N . TYR A 1 124 ? 42.296 22.183 -23.126 1.00 94.44 124 TYR A N 1
ATOM 923 C CA . TYR A 1 124 ? 42.281 22.070 -21.663 1.00 94.44 124 TYR A CA 1
ATOM 924 C C . TYR A 1 124 ? 41.363 23.113 -21.036 1.00 94.44 124 TYR A C 1
ATOM 926 O O . TYR A 1 124 ? 40.484 22.763 -20.254 1.00 94.44 124 TYR A O 1
ATOM 934 N N . VAL A 1 125 ? 41.539 24.382 -21.416 1.00 95.56 125 VAL A N 1
ATOM 935 C CA . VAL A 1 125 ? 40.723 25.487 -20.903 1.00 95.56 125 VAL A CA 1
ATOM 936 C C . VAL A 1 125 ? 39.261 25.275 -21.276 1.00 95.56 125 VAL A C 1
ATOM 938 O O . VAL A 1 125 ? 38.408 25.382 -20.405 1.00 95.56 125 VAL A O 1
ATOM 941 N N . GLY A 1 126 ? 38.972 24.900 -22.525 1.00 93.25 126 GLY A N 1
ATOM 942 C CA . GLY A 1 126 ? 37.614 24.577 -22.957 1.00 93.25 126 GLY A CA 1
ATOM 943 C C . GLY A 1 126 ? 37.013 23.408 -22.175 1.00 93.25 126 GLY A C 1
ATOM 944 O O . GLY A 1 126 ? 35.876 23.500 -21.733 1.00 93.25 126 GLY A O 1
ATOM 945 N N . GLY A 1 127 ? 37.786 22.348 -21.912 1.00 92.00 127 GLY A N 1
ATOM 946 C CA . GLY A 1 127 ? 37.309 21.184 -21.164 1.00 92.00 127 GLY A CA 1
ATOM 947 C C . GLY A 1 127 ? 36.921 21.543 -19.731 1.00 92.00 127 GLY A C 1
ATOM 948 O O . GLY A 1 127 ? 35.802 21.269 -19.313 1.00 92.00 127 GLY A O 1
ATOM 949 N N . PHE A 1 128 ? 37.809 22.216 -18.994 1.00 95.25 128 PHE A N 1
ATOM 950 C CA . PHE A 1 128 ? 37.522 22.633 -17.617 1.00 95.25 128 PHE A CA 1
ATOM 951 C C . PHE A 1 128 ? 36.432 23.707 -17.535 1.00 95.25 128 PHE A C 1
ATOM 953 O O . PHE A 1 128 ? 35.598 23.650 -16.636 1.00 95.25 128 PHE A O 1
ATOM 960 N N . LEU A 1 129 ? 36.395 24.654 -18.476 1.00 94.81 129 LEU A N 1
ATOM 961 C CA . LEU A 1 129 ? 35.330 25.654 -18.539 1.00 94.81 129 LEU A CA 1
ATOM 962 C C . LEU A 1 129 ? 33.971 25.002 -18.829 1.00 94.81 129 LEU A C 1
ATOM 964 O O . LEU A 1 129 ? 32.981 25.368 -18.205 1.00 94.81 129 LEU A O 1
ATOM 968 N N . GLY A 1 130 ? 33.931 24.008 -19.718 1.00 91.12 130 GLY A N 1
ATOM 969 C CA . GLY A 1 130 ? 32.732 23.224 -20.006 1.00 91.12 130 GLY A CA 1
ATOM 970 C C . GLY A 1 130 ? 32.193 22.510 -18.765 1.00 91.12 130 GLY A C 1
ATOM 971 O O . GLY A 1 130 ? 31.012 22.644 -18.475 1.00 91.12 130 GLY A O 1
ATOM 972 N N . VAL A 1 131 ? 33.059 21.845 -17.989 1.00 91.25 131 VAL A N 1
ATOM 973 C CA . VAL A 1 131 ? 32.682 21.183 -16.719 1.00 91.25 131 VAL A CA 1
ATOM 974 C C . VAL A 1 131 ? 32.154 22.185 -15.692 1.00 91.25 131 VAL A C 1
ATOM 976 O O . VAL A 1 131 ? 31.157 21.926 -15.021 1.00 91.25 131 VAL A O 1
ATOM 979 N N . LEU A 1 132 ? 32.798 23.348 -15.567 1.00 93.56 132 LEU A N 1
ATOM 980 C CA . LEU A 1 132 ? 32.350 24.397 -14.648 1.00 93.56 132 LEU A CA 1
ATOM 981 C C . LEU A 1 132 ? 30.964 24.923 -15.026 1.00 93.56 132 LEU A C 1
ATOM 983 O O . LEU A 1 132 ? 30.131 25.138 -14.151 1.00 93.56 132 LEU A O 1
ATOM 987 N N . ILE A 1 133 ? 30.706 25.110 -16.321 1.00 92.06 133 ILE A N 1
ATOM 988 C CA . ILE A 1 133 ? 29.398 25.554 -16.805 1.00 92.06 133 ILE A CA 1
ATOM 989 C C . ILE A 1 133 ? 28.354 24.448 -16.599 1.00 92.06 133 ILE A C 1
ATOM 991 O O . ILE A 1 133 ? 27.302 24.734 -16.037 1.00 92.06 133 ILE A O 1
ATOM 995 N N . ASP A 1 134 ? 28.654 23.203 -16.978 1.00 88.06 134 ASP A N 1
ATOM 996 C CA . ASP A 1 134 ? 27.768 22.033 -16.842 1.00 88.06 134 ASP A CA 1
ATOM 997 C C . ASP A 1 134 ? 27.322 21.788 -15.392 1.00 88.06 134 ASP A C 1
ATOM 999 O O . ASP A 1 134 ? 26.166 21.485 -15.114 1.00 88.06 134 ASP A O 1
ATOM 1003 N N . THR A 1 135 ? 28.232 21.981 -14.438 1.00 91.69 135 THR A N 1
ATOM 1004 C CA . THR A 1 135 ? 27.944 21.765 -13.013 1.00 91.69 135 THR A CA 1
ATOM 1005 C C . THR A 1 135 ? 27.269 22.966 -12.350 1.00 91.69 135 THR A C 1
ATOM 1007 O O . THR A 1 135 ? 26.451 22.788 -11.448 1.00 91.69 135 THR A O 1
ATOM 1010 N N . ALA A 1 136 ? 27.556 24.194 -12.794 1.00 93.44 136 ALA A N 1
ATOM 1011 C CA . ALA A 1 136 ? 26.948 25.403 -12.238 1.00 93.44 136 ALA A CA 1
ATOM 1012 C C . ALA A 1 136 ? 25.549 25.691 -12.799 1.00 93.44 136 ALA A C 1
ATOM 1014 O O . ALA A 1 136 ? 24.693 26.233 -12.095 1.00 93.44 136 ALA A O 1
ATOM 1015 N N . SER A 1 137 ? 25.295 25.364 -14.066 1.00 92.56 137 SER A N 1
ATOM 1016 C CA . SER A 1 137 ? 24.062 25.794 -14.719 1.00 92.56 137 SER A CA 1
ATOM 1017 C C . SER A 1 137 ? 22.778 25.184 -14.121 1.00 92.56 137 SER A C 1
ATOM 1019 O O . SER A 1 137 ? 21.820 25.941 -13.988 1.00 92.56 137 SER A O 1
ATOM 1021 N N . PRO A 1 138 ? 22.720 23.918 -13.649 1.00 93.19 138 PRO A N 1
ATOM 1022 C CA . PRO A 1 138 ? 21.537 23.376 -12.970 1.00 93.19 138 PRO A CA 1
ATOM 1023 C C . PRO A 1 138 ? 21.088 24.221 -11.771 1.00 93.19 138 PRO A C 1
ATOM 1025 O O . PRO A 1 138 ? 19.894 24.460 -11.576 1.00 93.19 138 PRO A O 1
ATOM 1028 N N . TRP A 1 139 ? 22.047 24.755 -11.010 1.00 94.69 139 TRP A N 1
ATOM 1029 C CA . TRP A 1 139 ? 21.792 25.662 -9.891 1.00 94.69 139 TRP A CA 1
ATOM 1030 C C . TRP A 1 139 ? 21.277 27.022 -10.369 1.00 94.69 139 TRP A C 1
ATOM 1032 O O . TRP A 1 139 ? 20.301 27.545 -9.828 1.00 94.69 139 TRP A O 1
ATOM 1042 N N . LEU A 1 140 ? 21.885 27.580 -11.418 1.00 94.06 140 LEU A N 1
ATOM 1043 C CA . LEU A 1 140 ? 21.444 28.842 -12.018 1.00 94.06 140 LEU A CA 1
ATOM 1044 C C . LEU A 1 140 ? 20.050 28.723 -12.646 1.00 94.06 140 LEU A C 1
ATOM 1046 O O . LEU A 1 140 ? 19.236 29.630 -12.511 1.00 94.06 140 LEU A O 1
ATOM 1050 N N . ILE A 1 141 ? 19.727 27.592 -13.267 1.00 92.25 141 ILE A N 1
ATOM 1051 C CA . ILE A 1 141 ? 18.392 27.311 -13.796 1.00 92.25 141 ILE A CA 1
ATOM 1052 C C . ILE A 1 141 ? 17.396 27.247 -12.636 1.00 92.25 141 ILE A C 1
ATOM 1054 O O . ILE A 1 141 ? 16.372 27.937 -12.654 1.00 92.25 141 ILE A O 1
ATOM 1058 N N . ARG A 1 142 ? 17.713 26.481 -11.584 1.00 90.06 142 ARG A N 1
ATOM 1059 C CA . ARG A 1 142 ? 16.828 26.297 -10.429 1.00 90.06 142 ARG A CA 1
ATOM 1060 C C . ARG A 1 142 ? 16.534 27.595 -9.677 1.00 90.06 142 ARG A C 1
ATOM 1062 O O . ARG A 1 142 ? 15.373 27.832 -9.334 1.00 90.06 142 ARG A O 1
ATOM 1069 N N . TYR A 1 143 ? 17.551 28.415 -9.420 1.00 91.25 143 TYR A N 1
ATOM 1070 C CA . TYR A 1 143 ? 17.451 29.572 -8.518 1.00 91.25 143 TYR A CA 1
ATOM 1071 C C . TYR A 1 143 ? 17.533 30.926 -9.227 1.00 91.25 143 TYR A C 1
ATOM 1073 O O . TYR A 1 143 ? 16.933 31.887 -8.760 1.00 91.25 143 TYR A O 1
ATOM 1081 N N . GLY A 1 144 ? 18.216 31.005 -10.367 1.00 85.44 144 GLY A N 1
ATOM 1082 C CA . GLY A 1 144 ? 18.382 32.235 -11.145 1.00 85.44 144 GLY A CA 1
ATOM 1083 C C . GLY A 1 144 ? 17.318 32.448 -12.225 1.00 85.44 144 GLY A C 1
ATOM 1084 O O . GLY A 1 144 ? 17.007 33.589 -12.549 1.00 85.44 144 GLY A O 1
ATOM 1085 N N . GLY A 1 145 ? 16.732 31.380 -12.777 1.00 86.44 145 GLY A N 1
ATOM 1086 C CA . GLY A 1 145 ? 15.665 31.480 -13.782 1.00 86.44 145 GLY A CA 1
ATOM 1087 C C . GLY A 1 145 ? 15.844 30.546 -14.978 1.00 86.44 145 GLY A C 1
ATOM 1088 O O . GLY A 1 145 ? 16.951 30.124 -15.299 1.00 86.44 145 GLY A O 1
ATOM 1089 N N . ALA A 1 146 ? 14.749 30.267 -15.694 1.00 82.88 146 ALA A N 1
ATOM 1090 C CA . ALA A 1 146 ? 14.772 29.428 -16.900 1.00 82.88 146 ALA A CA 1
ATOM 1091 C C . ALA A 1 146 ? 15.658 30.012 -18.018 1.00 82.88 146 ALA A C 1
ATOM 1093 O O . ALA A 1 146 ? 16.213 29.270 -18.823 1.00 82.88 146 ALA A O 1
ATOM 1094 N N . GLY A 1 147 ? 15.870 31.333 -18.019 1.00 82.12 147 GLY A N 1
ATOM 1095 C CA . GLY A 1 147 ? 16.780 32.014 -18.940 1.00 82.12 147 GLY A CA 1
ATOM 1096 C C . GLY A 1 147 ? 18.243 31.579 -18.822 1.00 82.12 147 GLY A C 1
ATOM 1097 O O . GLY A 1 147 ? 19.019 31.882 -19.716 1.00 82.12 147 GLY A O 1
ATOM 1098 N N . PHE A 1 148 ? 18.638 30.844 -17.779 1.00 91.69 148 PHE A N 1
ATOM 1099 C CA . PHE A 1 148 ? 19.976 30.256 -17.682 1.00 91.69 148 PHE A CA 1
ATOM 1100 C C . PHE A 1 148 ? 20.094 28.885 -18.364 1.00 91.69 148 PHE A C 1
ATOM 1102 O O . PHE A 1 148 ? 21.199 28.373 -18.491 1.00 91.69 148 PHE A O 1
ATOM 1109 N N . ALA A 1 149 ? 19.002 28.296 -18.861 1.00 88.25 149 ALA A N 1
ATOM 1110 C CA . ALA A 1 149 ? 19.026 26.955 -19.448 1.00 88.25 149 ALA A CA 1
ATOM 1111 C C . ALA A 1 149 ? 19.863 26.849 -20.735 1.00 88.25 149 ALA A C 1
ATOM 1113 O O . ALA A 1 149 ? 20.405 25.785 -21.032 1.00 88.25 149 ALA A O 1
ATOM 1114 N N . TRP A 1 150 ? 20.062 27.952 -21.464 1.00 89.44 150 TRP A N 1
ATOM 1115 C CA . TRP A 1 150 ? 20.986 27.964 -22.602 1.00 89.44 150 TRP A CA 1
ATOM 1116 C C . TRP A 1 150 ? 22.449 27.772 -22.174 1.00 89.44 150 TRP A C 1
ATOM 1118 O O . TRP A 1 150 ? 23.228 27.238 -22.963 1.00 89.44 150 TRP A O 1
ATOM 1128 N N . LEU A 1 151 ? 22.830 28.158 -20.943 1.00 90.50 151 LEU A N 1
ATOM 1129 C CA . LEU A 1 151 ? 24.188 27.936 -20.433 1.00 90.50 151 LEU A CA 1
ATOM 1130 C C . LEU A 1 151 ? 24.497 26.445 -20.347 1.00 90.50 151 LEU A C 1
ATOM 1132 O O . LEU A 1 151 ? 25.612 26.059 -20.678 1.00 90.50 151 LEU A O 1
ATOM 1136 N N . GLN A 1 152 ? 23.518 25.611 -19.979 1.00 89.00 152 GLN A N 1
ATOM 1137 C CA . GLN A 1 152 ? 23.693 24.157 -19.944 1.00 89.00 152 GLN A CA 1
ATOM 1138 C C . GLN A 1 152 ? 24.060 23.617 -21.328 1.00 89.00 152 GLN A C 1
ATOM 1140 O O . GLN A 1 152 ? 25.047 22.903 -21.491 1.00 89.00 152 GLN A O 1
ATOM 1145 N N . LEU A 1 153 ? 23.302 24.016 -22.354 1.00 85.81 153 LEU A N 1
ATOM 1146 C CA . LEU A 1 153 ? 23.545 23.590 -23.732 1.00 85.81 153 LEU A CA 1
ATOM 1147 C C . LEU A 1 153 ? 24.878 24.132 -24.266 1.00 85.81 153 LEU A C 1
ATOM 1149 O O . LEU A 1 153 ? 25.634 23.397 -24.900 1.00 85.81 153 LEU A O 1
ATOM 1153 N N . ALA A 1 154 ? 25.204 25.394 -23.976 1.00 86.25 154 ALA A N 1
ATOM 1154 C CA . ALA A 1 154 ? 26.483 25.988 -24.357 1.00 86.25 154 ALA A CA 1
ATOM 1155 C C . ALA A 1 154 ? 27.668 25.275 -23.682 1.00 86.25 154 ALA A C 1
ATOM 1157 O O . ALA A 1 154 ? 28.664 24.978 -24.344 1.00 86.25 154 ALA A O 1
ATOM 1158 N N . GLY A 1 155 ? 27.541 24.945 -22.393 1.00 88.12 155 GLY A N 1
ATOM 1159 C CA . GLY A 1 155 ? 28.515 24.162 -21.637 1.00 88.12 155 GLY A CA 1
ATOM 1160 C C . GLY A 1 155 ? 28.747 22.788 -22.259 1.00 88.12 155 GLY A C 1
ATOM 1161 O O . GLY A 1 155 ? 29.895 22.424 -22.517 1.00 88.12 155 GLY A O 1
ATOM 1162 N N . HIS A 1 156 ? 27.672 22.073 -22.606 1.00 87.12 156 HIS A N 1
ATOM 1163 C CA . HIS A 1 156 ? 27.755 20.787 -23.301 1.00 87.12 156 HIS A CA 1
ATOM 1164 C C . HIS A 1 156 ? 28.471 20.887 -24.652 1.00 87.12 156 HIS A C 1
ATOM 1166 O O . HIS A 1 156 ? 29.301 20.034 -24.961 1.00 87.12 156 HIS A O 1
ATOM 1172 N N . VAL A 1 157 ? 28.201 21.922 -25.456 1.00 85.62 157 VAL A N 1
ATOM 1173 C CA . VAL A 1 157 ? 28.872 22.110 -26.755 1.00 85.62 157 VAL A CA 1
ATOM 1174 C C . VAL A 1 157 ? 30.370 22.344 -26.567 1.00 85.62 157 VAL A C 1
ATOM 1176 O O . VAL A 1 157 ? 31.184 21.697 -27.229 1.00 85.62 157 VAL A O 1
ATOM 1179 N N . VAL A 1 158 ? 30.752 23.234 -25.648 1.00 87.38 158 VAL A N 1
ATOM 1180 C CA . VAL A 1 158 ? 32.164 23.509 -25.341 1.00 87.38 158 VAL A CA 1
ATOM 1181 C C . VAL A 1 158 ? 32.865 22.242 -24.843 1.00 87.38 158 VAL A C 1
ATOM 1183 O O . VAL A 1 158 ? 33.946 21.900 -25.329 1.00 87.38 158 VAL A O 1
ATOM 1186 N N . LEU A 1 159 ? 32.225 21.507 -23.931 1.00 87.44 159 LEU A N 1
ATOM 1187 C CA . LEU A 1 159 ? 32.748 20.261 -23.384 1.00 87.44 159 LEU A CA 1
ATOM 1188 C C . LEU A 1 159 ? 32.895 19.185 -24.468 1.00 87.44 159 LEU A C 1
ATOM 1190 O O . LEU A 1 159 ? 33.939 18.539 -24.536 1.00 87.44 159 LEU A O 1
ATOM 1194 N N . ALA A 1 160 ? 31.909 19.033 -25.356 1.00 85.00 160 ALA A N 1
ATOM 1195 C CA . ALA A 1 160 ? 31.938 18.072 -26.455 1.00 85.00 160 ALA A CA 1
ATOM 1196 C C . ALA A 1 160 ? 33.067 18.370 -27.452 1.00 85.00 160 ALA A C 1
ATOM 1198 O O . ALA A 1 160 ? 33.816 17.466 -27.821 1.00 85.00 160 ALA A O 1
ATOM 1199 N N . LEU A 1 161 ? 33.246 19.634 -27.852 1.00 85.62 161 LEU A N 1
ATOM 1200 C CA . LEU A 1 161 ? 34.328 20.039 -28.756 1.00 85.62 161 LEU A CA 1
ATOM 1201 C C . LEU A 1 161 ? 35.708 19.766 -28.145 1.00 85.62 161 LEU A C 1
ATOM 1203 O O . LEU A 1 161 ? 36.588 19.208 -28.810 1.00 85.62 161 LEU A O 1
ATOM 1207 N N . SER A 1 162 ? 35.890 20.107 -26.867 1.00 90.94 162 SER A N 1
ATOM 1208 C CA . SER A 1 162 ? 37.122 19.799 -26.141 1.00 90.94 162 SER A CA 1
ATOM 1209 C C . SER A 1 162 ? 37.343 18.296 -26.001 1.00 90.94 162 SER A C 1
ATOM 1211 O O . SER A 1 162 ? 38.444 17.819 -26.271 1.00 90.94 162 SER A O 1
ATOM 1213 N N . PHE A 1 163 ? 36.312 17.531 -25.643 1.00 89.62 163 PHE A N 1
ATOM 1214 C CA . PHE A 1 163 ? 36.383 16.079 -25.496 1.00 89.62 163 PHE A CA 1
ATOM 1215 C C . PHE A 1 163 ? 36.769 15.389 -26.811 1.00 89.62 163 PHE A C 1
ATOM 1217 O O . PHE A 1 163 ? 37.701 14.586 -26.831 1.00 89.62 163 PHE A O 1
ATOM 1224 N N . LEU A 1 164 ? 36.143 15.766 -27.931 1.00 87.62 164 LEU A N 1
ATOM 1225 C CA . LEU A 1 164 ? 36.482 15.248 -29.261 1.00 87.62 164 LEU A CA 1
ATOM 1226 C C . LEU A 1 164 ? 37.950 15.507 -29.619 1.00 87.62 164 LEU A C 1
ATOM 1228 O O . LEU A 1 164 ? 38.629 14.620 -30.137 1.00 87.62 164 LEU A O 1
ATOM 1232 N N . GLY A 1 165 ? 38.472 16.696 -29.308 1.00 86.50 165 GLY A N 1
ATOM 1233 C CA . GLY A 1 165 ? 39.886 17.008 -29.511 1.00 86.50 165 GLY A CA 1
ATOM 1234 C C . GLY A 1 165 ? 40.817 16.200 -28.600 1.00 86.50 165 GLY A C 1
ATOM 1235 O O . GLY A 1 165 ? 41.838 15.684 -29.062 1.00 86.50 165 GLY A O 1
ATOM 1236 N N . LEU A 1 166 ? 40.449 16.055 -27.326 1.00 91.38 166 LEU A N 1
ATOM 1237 C CA . LEU A 1 166 ? 41.209 15.338 -26.300 1.00 91.38 166 LEU A CA 1
ATOM 1238 C C . LEU A 1 166 ? 41.237 13.813 -26.508 1.00 91.38 166 LEU A C 1
ATOM 1240 O O . LEU A 1 166 ? 42.207 13.164 -26.124 1.00 91.38 166 LEU A O 1
ATOM 1244 N N . VAL A 1 167 ? 40.217 13.244 -27.151 1.00 91.38 167 VAL A N 1
ATOM 1245 C CA . VAL A 1 167 ? 40.168 11.829 -27.554 1.00 91.38 167 VAL A CA 1
ATOM 1246 C C . VAL A 1 167 ? 40.812 11.621 -28.926 1.00 91.38 167 VAL A C 1
ATOM 1248 O O . VAL A 1 167 ? 41.635 10.721 -29.122 1.00 91.38 167 VAL A O 1
ATOM 1251 N N . GLY A 1 168 ? 40.474 12.479 -29.889 1.00 87.56 168 GLY A N 1
ATOM 1252 C CA . GLY A 1 168 ? 40.915 12.352 -31.273 1.00 87.56 168 GLY A CA 1
ATOM 1253 C C . GLY A 1 168 ? 42.419 12.558 -31.449 1.00 87.56 168 GLY A C 1
ATOM 1254 O O . GLY A 1 168 ? 43.045 11.870 -32.258 1.00 87.56 168 GLY A O 1
ATOM 1255 N N . ALA A 1 169 ? 43.037 13.465 -30.686 1.00 90.06 169 ALA A N 1
ATOM 1256 C CA . ALA A 1 169 ? 44.465 13.739 -30.810 1.00 90.06 169 ALA A CA 1
ATOM 1257 C C . ALA A 1 169 ? 45.359 12.543 -30.420 1.00 90.06 169 ALA A C 1
ATOM 1259 O O . ALA A 1 169 ? 46.213 12.186 -31.243 1.00 90.06 169 ALA A O 1
ATOM 1260 N N . PRO A 1 170 ? 45.159 11.873 -29.266 1.00 90.38 170 PRO A N 1
ATOM 1261 C CA . PRO A 1 170 ? 45.846 10.624 -28.939 1.00 90.38 170 PRO A CA 1
ATOM 1262 C C . PRO A 1 170 ? 45.625 9.514 -29.969 1.00 90.38 170 PRO A C 1
ATOM 1264 O O . PRO A 1 170 ? 46.596 8.893 -30.401 1.00 90.38 170 PRO A O 1
ATOM 1267 N N . LEU A 1 171 ? 44.384 9.289 -30.419 1.00 88.56 171 LEU A N 1
ATOM 1268 C CA . LEU A 1 171 ? 44.084 8.256 -31.422 1.00 88.56 171 LEU A CA 1
ATOM 1269 C C . LEU A 1 171 ? 44.814 8.524 -32.744 1.00 88.56 171 LEU A C 1
ATOM 1271 O O . LEU A 1 171 ? 45.446 7.628 -33.309 1.00 88.56 171 LEU A O 1
ATOM 1275 N N . ARG A 1 172 ? 44.804 9.778 -33.210 1.00 87.31 172 ARG A N 1
ATOM 1276 C CA . ARG A 1 172 ? 45.521 10.197 -34.419 1.00 87.31 172 ARG A CA 1
ATOM 1277 C C . ARG A 1 172 ? 47.034 10.040 -34.277 1.00 87.31 172 ARG A C 1
ATOM 1279 O O . ARG A 1 172 ? 47.696 9.586 -35.212 1.00 87.31 172 ARG A O 1
ATOM 1286 N N . GLU A 1 173 ? 47.594 10.406 -33.129 1.00 87.56 173 GLU A N 1
ATOM 1287 C CA . GLU A 1 173 ? 49.028 10.272 -32.860 1.00 87.56 173 GLU A CA 1
ATOM 1288 C C . GLU A 1 173 ? 49.459 8.794 -32.831 1.00 87.56 173 GLU A C 1
ATOM 1290 O O . GLU A 1 173 ? 50.456 8.438 -33.460 1.00 87.56 173 GLU A O 1
ATOM 1295 N N . MET A 1 174 ? 48.690 7.921 -32.169 1.00 88.25 174 MET A N 1
ATOM 1296 C CA . MET A 1 174 ? 49.001 6.491 -32.036 1.00 88.25 174 MET A CA 1
ATOM 1297 C C . MET A 1 174 ? 48.881 5.718 -33.354 1.00 88.25 174 MET A C 1
ATOM 1299 O O . MET A 1 174 ? 49.742 4.872 -33.635 1.00 88.25 174 MET A O 1
ATOM 1303 N N . TRP A 1 175 ? 47.836 6.002 -34.142 1.00 84.06 175 TRP A N 1
ATOM 1304 C CA . TRP A 1 175 ? 47.408 5.147 -35.257 1.00 84.06 175 TRP A CA 1
ATOM 1305 C C . TRP A 1 175 ? 47.568 5.768 -36.652 1.00 84.06 175 TRP A C 1
ATOM 1307 O O . TRP A 1 175 ? 47.722 5.029 -37.622 1.00 84.06 175 TRP A O 1
ATOM 1317 N N . TRP A 1 176 ? 47.598 7.101 -36.781 1.00 75.50 176 TRP A N 1
ATOM 1318 C CA . TRP A 1 176 ? 47.691 7.777 -38.088 1.00 75.50 176 TRP A CA 1
ATOM 1319 C C . TRP A 1 176 ? 49.059 8.388 -38.404 1.00 75.50 176 TRP A C 1
ATOM 1321 O O . TRP A 1 176 ? 49.406 8.496 -39.581 1.00 75.50 176 TRP A O 1
ATOM 1331 N N . ARG A 1 177 ? 49.847 8.775 -37.392 1.00 69.62 177 ARG A N 1
ATOM 1332 C CA . ARG A 1 177 ? 51.210 9.315 -37.580 1.00 69.62 177 ARG A CA 1
ATOM 1333 C C . ARG A 1 177 ? 52.315 8.251 -37.620 1.00 69.62 177 ARG A C 1
ATOM 1335 O O . ARG A 1 177 ? 53.400 8.535 -38.122 1.00 69.62 177 ARG A O 1
ATOM 1342 N N . GLY A 1 178 ? 52.062 7.038 -37.125 1.00 58.88 178 GLY A N 1
ATOM 1343 C CA . GLY A 1 178 ? 53.010 5.917 -37.178 1.00 58.88 178 GLY A CA 1
ATOM 1344 C C . GLY A 1 178 ? 52.987 5.177 -38.525 1.00 58.88 178 GLY A C 1
ATOM 1345 O O . GLY A 1 178 ? 51.919 4.876 -39.047 1.00 58.88 178 GLY A O 1
ATOM 1346 N N . ARG A 1 179 ? 54.163 4.847 -39.083 1.00 53.97 179 ARG A N 1
ATOM 1347 C CA . ARG A 1 179 ? 54.366 4.131 -40.367 1.00 53.97 179 ARG A CA 1
ATOM 1348 C C . ARG A 1 179 ? 53.957 2.639 -40.342 1.00 53.97 179 ARG A C 1
ATOM 1350 O O . ARG A 1 179 ? 54.744 1.783 -40.724 1.00 53.97 179 ARG A O 1
ATOM 1357 N N . SER A 1 180 ? 52.746 2.285 -39.915 1.00 53.06 180 SER A N 1
ATOM 1358 C CA . SER A 1 180 ? 52.244 0.909 -40.092 1.00 53.06 180 SER A CA 1
ATOM 1359 C C . SER A 1 180 ? 50.797 0.909 -40.578 1.00 53.06 180 SER A C 1
ATOM 1361 O O . SER A 1 180 ? 49.896 1.392 -39.898 1.00 53.06 180 SER A O 1
ATOM 1363 N N . GLY A 1 181 ? 50.574 0.374 -41.784 1.00 52.09 181 GLY A N 1
ATOM 1364 C CA . GLY A 1 181 ? 49.252 0.289 -42.422 1.00 52.09 181 GLY A CA 1
ATOM 1365 C C . GLY A 1 181 ? 48.215 -0.500 -41.612 1.00 52.09 181 GLY A C 1
ATOM 1366 O O . GLY A 1 181 ? 47.024 -0.246 -41.752 1.00 52.09 181 GLY A O 1
ATOM 1367 N N . ALA A 1 182 ? 48.658 -1.365 -40.694 1.00 53.91 182 ALA A N 1
ATOM 1368 C CA . ALA A 1 182 ? 47.802 -2.134 -39.789 1.00 53.91 182 ALA A CA 1
ATOM 1369 C C . ALA A 1 182 ? 47.049 -1.270 -38.751 1.00 53.91 182 ALA A C 1
ATOM 1371 O O . ALA A 1 182 ? 45.959 -1.635 -38.319 1.00 53.91 182 ALA A O 1
ATOM 1372 N N . GLY A 1 183 ? 47.578 -0.095 -38.381 1.00 52.22 183 GLY A N 1
ATOM 1373 C CA . GLY A 1 183 ? 46.959 0.786 -37.382 1.00 52.22 183 GLY A CA 1
ATOM 1374 C C . GLY A 1 183 ? 45.714 1.535 -37.869 1.00 52.22 183 GLY A C 1
ATOM 1375 O O . GLY A 1 183 ? 44.826 1.855 -37.082 1.00 52.22 183 GLY A O 1
ATOM 1376 N N . ARG A 1 184 ? 45.623 1.778 -39.182 1.00 55.81 184 ARG A N 1
ATOM 1377 C CA . ARG A 1 184 ? 44.498 2.493 -39.807 1.00 55.81 184 ARG A CA 1
ATOM 1378 C C . ARG A 1 184 ? 43.226 1.644 -39.849 1.00 55.81 184 ARG A C 1
ATOM 1380 O O . ARG A 1 184 ? 42.142 2.180 -39.646 1.00 55.81 184 ARG A O 1
ATOM 1387 N N . ALA A 1 185 ? 43.368 0.333 -40.051 1.00 53.91 185 ALA A N 1
ATOM 1388 C CA . ALA A 1 185 ? 42.252 -0.610 -40.047 1.00 53.91 185 ALA A CA 1
ATOM 1389 C C . ALA A 1 185 ? 41.668 -0.807 -38.636 1.00 53.91 185 ALA A C 1
ATOM 1391 O O . ALA A 1 185 ? 40.454 -0.805 -38.484 1.00 53.91 185 ALA A O 1
ATOM 1392 N N . GLY A 1 186 ? 42.510 -0.883 -37.595 1.00 53.31 186 GLY A N 1
ATOM 1393 C CA . GLY A 1 186 ? 42.056 -1.043 -36.206 1.00 53.31 186 GLY A CA 1
ATOM 1394 C C . GLY A 1 186 ? 41.305 0.172 -35.642 1.00 53.31 186 GLY A C 1
ATOM 1395 O O . GLY A 1 186 ? 40.308 0.004 -34.946 1.00 53.31 186 GLY A O 1
ATOM 1396 N N . ALA A 1 187 ? 41.728 1.396 -35.980 1.00 53.91 187 ALA A N 1
ATOM 1397 C CA . ALA A 1 187 ? 41.039 2.620 -35.557 1.00 53.91 187 ALA A CA 1
ATOM 1398 C C . ALA A 1 187 ? 39.691 2.819 -36.276 1.00 53.91 187 ALA A C 1
ATOM 1400 O O . ALA A 1 187 ? 38.716 3.223 -35.647 1.00 53.91 187 ALA A O 1
ATOM 1401 N N . LEU A 1 188 ? 39.614 2.488 -37.571 1.00 57.00 188 LEU A N 1
ATOM 1402 C CA . LEU A 1 188 ? 38.351 2.482 -38.317 1.00 57.00 188 LEU A CA 1
ATOM 1403 C C . LEU A 1 188 ? 37.414 1.370 -37.835 1.00 57.00 188 LEU A C 1
ATOM 1405 O O . LEU A 1 188 ? 36.217 1.609 -37.757 1.00 57.00 188 LEU A O 1
ATOM 1409 N N . LEU A 1 189 ? 37.940 0.204 -37.444 1.00 55.47 189 LEU A N 1
ATOM 1410 C CA . LEU A 1 189 ? 37.147 -0.887 -36.874 1.00 55.47 189 LEU A CA 1
ATOM 1411 C C . LEU A 1 189 ? 36.585 -0.524 -35.495 1.00 55.47 189 LEU A C 1
ATOM 1413 O O . LEU A 1 189 ? 35.431 -0.837 -35.239 1.00 55.47 189 LEU A O 1
ATOM 1417 N N . LEU A 1 190 ? 37.349 0.173 -34.641 1.00 53.81 190 LEU A N 1
ATOM 1418 C CA . LEU A 1 190 ? 36.901 0.675 -33.330 1.00 53.81 190 LEU A CA 1
ATOM 1419 C C . LEU A 1 190 ? 35.854 1.792 -33.447 1.00 53.81 190 LEU A C 1
ATOM 1421 O O . LEU A 1 190 ? 34.877 1.791 -32.708 1.00 53.81 190 LEU A O 1
ATOM 1425 N N . ILE A 1 191 ? 36.023 2.724 -34.391 1.00 56.53 191 ILE A N 1
ATOM 1426 C CA . ILE A 1 191 ? 35.020 3.766 -34.669 1.00 56.53 191 ILE A CA 1
ATOM 1427 C C . ILE A 1 191 ? 33.772 3.147 -35.310 1.00 56.53 191 ILE A C 1
ATOM 1429 O O . ILE A 1 191 ? 32.663 3.522 -34.952 1.00 56.53 191 ILE A O 1
ATOM 1433 N N . ALA A 1 192 ? 33.933 2.171 -36.207 1.00 53.03 192 ALA A N 1
ATOM 1434 C CA . ALA A 1 192 ? 32.817 1.458 -36.817 1.00 53.03 192 ALA A CA 1
ATOM 1435 C C . ALA A 1 192 ? 32.068 0.587 -35.802 1.00 53.03 192 ALA A C 1
ATOM 1437 O O . ALA A 1 192 ? 30.848 0.608 -35.832 1.00 53.03 192 ALA A O 1
ATOM 1438 N N . THR A 1 193 ? 32.753 -0.106 -34.880 1.00 53.88 193 THR A N 1
ATOM 1439 C CA . THR A 1 193 ? 32.109 -0.865 -33.786 1.00 53.88 193 THR A CA 1
ATOM 1440 C C . THR A 1 193 ? 31.459 0.043 -32.751 1.00 53.88 193 THR A C 1
ATOM 1442 O O . THR A 1 193 ? 30.392 -0.303 -32.256 1.00 53.88 193 THR A O 1
ATOM 1445 N N . ALA A 1 194 ? 32.030 1.217 -32.460 1.00 51.78 194 ALA A N 1
ATOM 1446 C CA . ALA A 1 194 ? 31.390 2.244 -31.635 1.00 51.78 194 ALA A CA 1
ATOM 1447 C C . ALA A 1 194 ? 30.140 2.831 -32.314 1.00 51.78 194 ALA A C 1
ATOM 1449 O O . ALA A 1 194 ? 29.115 3.028 -31.672 1.00 51.78 194 ALA A O 1
ATOM 1450 N N . ALA A 1 195 ? 30.200 3.073 -33.627 1.00 48.47 195 ALA A N 1
ATOM 1451 C CA . ALA A 1 195 ? 29.070 3.559 -34.410 1.00 48.47 195 ALA A CA 1
ATOM 1452 C C . ALA A 1 195 ? 27.971 2.496 -34.550 1.00 48.47 195 ALA A C 1
ATOM 1454 O O . ALA A 1 195 ? 26.800 2.833 -34.431 1.00 48.47 195 ALA A O 1
ATOM 1455 N N . SER A 1 196 ? 28.313 1.215 -34.728 1.00 45.00 196 SER A N 1
ATOM 1456 C CA . SER A 1 196 ? 27.322 0.135 -34.781 1.00 45.00 196 SER A CA 1
ATOM 1457 C C . SER A 1 196 ? 26.785 -0.272 -33.408 1.00 45.00 196 SER A C 1
ATOM 1459 O O . SER A 1 196 ? 25.638 -0.692 -33.345 1.00 45.00 196 SER A O 1
ATOM 1461 N N . THR A 1 197 ? 27.512 -0.056 -32.304 1.00 48.50 197 THR A N 1
ATOM 1462 C CA . THR A 1 197 ? 26.922 -0.129 -30.948 1.00 48.50 197 THR A CA 1
ATOM 1463 C C . THR A 1 197 ? 26.020 1.067 -30.649 1.00 48.50 197 THR A C 1
ATOM 1465 O O . THR A 1 197 ? 24.966 0.881 -30.057 1.00 48.50 197 THR A O 1
ATOM 1468 N N . LEU A 1 198 ? 26.340 2.274 -31.127 1.00 42.38 198 LEU A N 1
ATOM 1469 C CA . LEU A 1 198 ? 25.430 3.427 -31.061 1.00 42.38 198 LEU A CA 1
ATOM 1470 C C . LEU A 1 198 ? 24.172 3.224 -31.921 1.00 42.38 198 LEU A C 1
ATOM 1472 O O . LEU A 1 198 ? 23.080 3.565 -31.481 1.00 42.38 198 LEU A O 1
ATOM 1476 N N . GLN A 1 199 ? 24.302 2.610 -33.100 1.00 40.88 199 GLN A N 1
ATOM 1477 C CA . GLN A 1 199 ? 23.169 2.242 -33.953 1.00 40.88 199 GLN A CA 1
ATOM 1478 C C . GLN A 1 199 ? 22.361 1.068 -33.372 1.00 40.88 199 GLN A C 1
ATOM 1480 O O . GLN A 1 199 ? 21.156 1.028 -33.572 1.00 40.88 199 GLN A O 1
ATOM 1485 N N . ALA A 1 200 ? 22.990 0.140 -32.641 1.00 39.41 200 ALA A N 1
ATOM 1486 C CA . ALA A 1 200 ? 22.312 -0.953 -31.936 1.00 39.41 200 ALA A CA 1
ATOM 1487 C C . ALA A 1 200 ? 21.628 -0.492 -30.636 1.00 39.41 200 ALA A C 1
ATOM 1489 O O . ALA A 1 200 ? 20.630 -1.076 -30.243 1.00 39.41 200 ALA A O 1
ATOM 1490 N N . CYS A 1 201 ? 22.109 0.581 -30.000 1.00 41.31 201 CYS A N 1
ATOM 1491 C CA . CYS A 1 201 ? 21.421 1.224 -28.875 1.00 41.31 201 CYS A CA 1
ATOM 1492 C C . CYS A 1 201 ? 20.337 2.223 -29.325 1.00 41.31 201 CYS A C 1
ATOM 1494 O O . CYS A 1 201 ? 19.408 2.489 -28.570 1.00 41.31 201 CYS A O 1
ATOM 1496 N N . ALA A 1 202 ? 20.449 2.791 -30.533 1.00 37.72 202 ALA A N 1
ATOM 1497 C CA . ALA A 1 202 ? 19.416 3.629 -31.155 1.00 37.72 202 ALA A CA 1
ATOM 1498 C C . ALA A 1 202 ? 18.395 2.815 -31.978 1.00 37.72 202 ALA A C 1
ATOM 1500 O O . ALA A 1 202 ? 17.327 3.315 -32.328 1.00 37.72 202 ALA A O 1
ATOM 1501 N N . GLY A 1 203 ? 18.731 1.569 -32.306 1.00 33.56 203 GLY A N 1
ATOM 1502 C CA . GLY A 1 203 ? 17.920 0.648 -33.084 1.00 33.56 203 GLY A CA 1
ATOM 1503 C C . GLY A 1 203 ? 17.006 -0.169 -32.187 1.00 33.56 203 GLY A C 1
ATOM 1504 O O . GLY A 1 203 ? 17.397 -1.232 -31.730 1.00 33.56 203 GLY A O 1
ATOM 1505 N N . GLY A 1 204 ? 15.783 0.326 -32.010 1.00 37.97 204 GLY A N 1
ATOM 1506 C CA . GLY A 1 204 ? 14.648 -0.443 -31.511 1.00 37.97 204 GLY A CA 1
ATOM 1507 C C . GLY A 1 204 ? 14.594 -0.551 -29.993 1.00 37.97 204 GLY A C 1
ATOM 1508 O O . GLY A 1 204 ? 15.336 -1.305 -29.375 1.00 37.97 204 GLY A O 1
ATOM 1509 N N . ALA A 1 205 ? 13.620 0.136 -29.394 1.00 45.94 205 ALA A N 1
ATOM 1510 C CA . ALA A 1 205 ? 12.932 -0.454 -28.256 1.00 45.94 205 ALA A CA 1
ATOM 1511 C C . ALA A 1 205 ? 12.594 -1.901 -28.641 1.00 45.94 205 ALA A C 1
ATOM 1513 O O . ALA A 1 205 ? 12.026 -2.097 -29.718 1.00 45.94 205 ALA A O 1
ATOM 1514 N N . ASP A 1 206 ? 12.995 -2.882 -27.828 1.00 42.28 206 ASP A N 1
ATOM 1515 C CA . ASP A 1 206 ? 12.547 -4.265 -27.995 1.00 42.28 206 ASP A CA 1
ATOM 1516 C C . ASP A 1 206 ? 11.025 -4.232 -28.152 1.00 42.28 206 ASP A C 1
ATOM 1518 O O . ASP A 1 206 ? 10.295 -3.934 -27.208 1.00 42.28 206 ASP A O 1
ATOM 1522 N N . ALA A 1 207 ? 10.561 -4.437 -29.384 1.00 48.56 207 ALA A N 1
ATOM 1523 C CA . ALA A 1 207 ? 9.154 -4.486 -29.728 1.00 48.56 207 ALA A CA 1
ATOM 1524 C C . ALA A 1 207 ? 8.673 -5.895 -29.385 1.00 48.56 207 ALA A C 1
ATOM 1526 O O . ALA A 1 207 ? 8.497 -6.750 -30.251 1.00 48.56 207 ALA A O 1
ATOM 1527 N N . GLY A 1 208 ? 8.559 -6.154 -28.089 1.00 58.41 208 GLY A N 1
ATOM 1528 C CA . GLY A 1 208 ? 8.128 -7.420 -27.526 1.00 58.41 208 GLY A CA 1
ATOM 1529 C C . GLY A 1 208 ? 7.677 -7.209 -26.084 1.00 58.41 208 GLY A C 1
ATOM 1530 O O . GLY A 1 208 ? 8.195 -6.315 -25.416 1.00 58.41 208 GLY A O 1
ATOM 1531 N N . PRO A 1 209 ? 6.698 -7.987 -25.594 1.00 66.94 209 PRO A N 1
ATOM 1532 C CA . PRO A 1 209 ? 6.237 -7.858 -24.221 1.00 66.94 209 PRO A CA 1
ATOM 1533 C C . PRO A 1 209 ? 7.407 -8.063 -23.249 1.00 66.94 209 PRO A C 1
ATOM 1535 O O . PRO A 1 209 ? 8.049 -9.112 -23.247 1.00 66.94 209 PRO A O 1
ATOM 1538 N N . VAL A 1 210 ? 7.684 -7.044 -22.436 1.00 84.38 210 VAL A N 1
ATOM 1539 C CA . VAL A 1 210 ? 8.701 -7.054 -21.382 1.00 84.38 210 VAL A CA 1
ATOM 1540 C C . VAL A 1 210 ? 8.002 -7.200 -20.040 1.00 84.38 210 VAL A C 1
ATOM 1542 O O . VAL A 1 210 ? 7.067 -6.455 -19.736 1.00 84.38 210 VAL A O 1
ATOM 1545 N N . GLU A 1 211 ? 8.494 -8.128 -19.227 1.00 87.06 211 GLU A N 1
ATOM 1546 C CA . GLU A 1 211 ? 8.103 -8.279 -17.829 1.00 87.06 211 GLU A CA 1
ATOM 1547 C C . GLU A 1 211 ? 9.176 -7.681 -16.910 1.00 87.06 211 GLU A C 1
ATOM 1549 O O . GLU A 1 211 ? 10.377 -7.897 -17.098 1.00 87.06 211 GLU A O 1
ATOM 1554 N N . VAL A 1 212 ? 8.753 -6.885 -15.929 1.00 87.44 212 VAL A N 1
ATOM 1555 C CA . VAL A 1 212 ? 9.637 -6.274 -14.932 1.00 87.44 212 VAL A CA 1
ATOM 1556 C C . VAL A 1 212 ? 9.049 -6.467 -13.544 1.00 87.44 212 VAL A C 1
ATOM 1558 O O . VAL A 1 212 ? 7.948 -5.996 -13.274 1.00 87.44 212 VAL A O 1
ATOM 1561 N N . THR A 1 213 ? 9.845 -7.053 -12.647 1.00 89.25 213 THR A N 1
ATOM 1562 C CA . THR A 1 213 ? 9.539 -7.140 -11.213 1.00 89.25 213 THR A CA 1
ATOM 1563 C C . THR A 1 213 ? 10.500 -6.287 -10.394 1.00 89.25 213 THR A C 1
ATOM 1565 O O . THR A 1 213 ? 11.720 -6.323 -10.603 1.00 89.25 213 THR A O 1
ATOM 1568 N N . ARG A 1 214 ? 9.975 -5.500 -9.454 1.00 89.19 214 ARG A N 1
ATOM 1569 C CA . ARG A 1 214 ? 10.757 -4.728 -8.473 1.00 89.19 214 ARG A CA 1
ATOM 1570 C C . ARG A 1 214 ? 10.115 -4.806 -7.099 1.00 89.19 214 ARG A C 1
ATOM 1572 O O . ARG A 1 214 ? 8.907 -4.979 -7.001 1.00 89.19 214 ARG A O 1
ATOM 1579 N N . ALA A 1 215 ? 10.935 -4.655 -6.062 1.00 86.62 215 ALA A N 1
ATOM 1580 C CA . ALA A 1 215 ? 10.474 -4.710 -4.686 1.00 86.62 215 ALA A CA 1
ATOM 1581 C C . ALA A 1 215 ? 11.093 -3.612 -3.814 1.00 86.62 215 ALA A C 1
ATOM 1583 O O . ALA A 1 215 ? 12.242 -3.215 -4.034 1.00 86.62 215 ALA A O 1
ATOM 1584 N N . TRP A 1 216 ? 10.335 -3.144 -2.820 1.00 95.25 216 TRP A N 1
ATOM 1585 C CA . TRP A 1 216 ? 10.744 -2.103 -1.873 1.00 95.25 216 TRP A CA 1
ATOM 1586 C C . TRP A 1 216 ? 10.152 -2.344 -0.480 1.00 95.25 216 TRP A C 1
ATOM 1588 O O . TRP A 1 216 ? 9.008 -2.784 -0.384 1.00 95.25 216 TRP A O 1
ATOM 1598 N N . PRO A 1 217 ? 10.872 -1.995 0.599 1.00 89.00 217 PRO A N 1
ATOM 1599 C CA . PRO A 1 217 ? 10.290 -1.951 1.935 1.00 89.00 217 PRO A CA 1
ATOM 1600 C C . PRO A 1 217 ? 9.389 -0.714 2.088 1.00 89.00 217 PRO A C 1
ATOM 1602 O O . PRO A 1 217 ? 9.823 0.404 1.796 1.00 89.00 217 PRO A O 1
ATOM 1605 N N . VAL A 1 218 ? 8.146 -0.900 2.538 1.00 92.38 218 VAL A N 1
ATOM 1606 C CA . VAL A 1 218 ? 7.162 0.177 2.776 1.00 92.38 218 VAL A CA 1
ATOM 1607 C C . VAL A 1 218 ? 6.016 -0.333 3.664 1.00 92.38 218 VAL A C 1
ATOM 1609 O O . VAL A 1 218 ? 5.741 -1.529 3.673 1.00 92.38 218 VAL A O 1
ATOM 1612 N N . MET A 1 219 ? 5.362 0.545 4.439 1.00 91.62 219 MET A N 1
ATOM 1613 C CA . MET A 1 219 ? 4.248 0.186 5.344 1.00 91.62 219 MET A CA 1
ATOM 1614 C C . MET A 1 219 ? 4.566 -0.981 6.305 1.00 91.62 219 MET A C 1
ATOM 1616 O O . MET A 1 219 ? 3.704 -1.797 6.618 1.00 91.62 219 MET A O 1
ATOM 1620 N N . GLY A 1 220 ? 5.823 -1.093 6.753 1.00 84.62 220 GLY A N 1
ATOM 1621 C CA . GLY A 1 220 ? 6.265 -2.166 7.656 1.00 84.62 220 GLY A CA 1
ATOM 1622 C C . GLY A 1 220 ? 6.362 -3.558 7.015 1.00 84.62 220 GLY A C 1
ATOM 1623 O O . GLY A 1 220 ? 6.527 -4.537 7.734 1.00 84.62 220 GLY A O 1
ATOM 1624 N N . THR A 1 221 ? 6.277 -3.657 5.686 1.00 89.12 221 THR A N 1
ATOM 1625 C CA . THR A 1 221 ? 6.359 -4.915 4.931 1.00 89.12 221 THR A CA 1
ATOM 1626 C C . THR A 1 221 ? 7.126 -4.725 3.612 1.00 89.12 221 THR A C 1
ATOM 1628 O O . THR A 1 221 ? 7.802 -3.711 3.412 1.00 89.12 221 THR A O 1
ATOM 1631 N N . MET A 1 222 ? 7.059 -5.710 2.716 1.00 90.06 222 MET A N 1
ATOM 1632 C CA . MET A 1 222 ? 7.616 -5.659 1.368 1.00 90.06 222 MET A CA 1
ATOM 1633 C C . MET A 1 222 ? 6.513 -5.447 0.330 1.00 90.06 222 MET A C 1
ATOM 1635 O O . MET A 1 222 ? 5.557 -6.212 0.257 1.00 90.06 222 MET A O 1
ATOM 1639 N N . LEU A 1 223 ? 6.692 -4.424 -0.501 1.00 95.62 223 LEU A N 1
ATOM 1640 C CA . LEU A 1 223 ? 5.974 -4.241 -1.756 1.00 95.62 223 LEU A CA 1
ATOM 1641 C C . LEU A 1 223 ? 6.739 -4.963 -2.866 1.00 95.62 223 LEU A C 1
ATOM 1643 O O . LEU A 1 223 ? 7.922 -4.684 -3.048 1.00 95.62 223 LEU A O 1
ATOM 1647 N N . SER A 1 224 ? 6.068 -5.805 -3.643 1.00 95.75 224 SER A N 1
ATOM 1648 C CA . SER A 1 224 ? 6.542 -6.385 -4.899 1.00 95.75 224 SER A CA 1
ATOM 1649 C C . SER A 1 224 ? 5.587 -5.998 -6.025 1.00 95.75 224 SER A C 1
ATOM 1651 O O . SER A 1 224 ? 4.374 -6.133 -5.902 1.00 95.75 224 SER A O 1
ATOM 1653 N N . VAL A 1 225 ? 6.124 -5.485 -7.127 1.00 96.00 225 VAL A N 1
ATOM 1654 C CA . VAL A 1 225 ? 5.346 -5.047 -8.290 1.00 96.00 225 VAL A CA 1
ATOM 1655 C C . VAL A 1 225 ? 5.900 -5.737 -9.522 1.00 96.00 225 VAL A C 1
ATOM 1657 O O . VAL A 1 225 ? 7.046 -5.491 -9.901 1.00 96.00 225 VAL A O 1
ATOM 1660 N N . THR A 1 226 ? 5.073 -6.566 -10.152 1.00 93.56 226 THR A N 1
ATOM 1661 C CA . THR A 1 226 ? 5.342 -7.229 -11.430 1.00 93.56 226 THR A CA 1
ATOM 1662 C C . THR A 1 226 ? 4.466 -6.606 -12.506 1.00 93.56 226 THR A C 1
ATOM 1664 O O . THR A 1 226 ? 3.251 -6.533 -12.350 1.00 93.56 226 THR A O 1
ATOM 1667 N N . VAL A 1 227 ? 5.073 -6.139 -13.595 1.00 93.38 227 VAL A N 1
ATOM 1668 C CA . VAL A 1 227 ? 4.375 -5.473 -14.703 1.00 93.38 227 VAL A CA 1
ATOM 1669 C C . VAL A 1 227 ? 4.776 -6.091 -16.026 1.00 93.38 227 VAL A C 1
ATOM 1671 O O . VAL A 1 227 ? 5.967 -6.238 -16.297 1.00 93.38 227 VAL A O 1
ATOM 1674 N N . ARG A 1 228 ? 3.786 -6.333 -16.891 1.00 91.56 228 ARG A N 1
ATOM 1675 C CA . ARG A 1 228 ? 3.993 -6.652 -18.305 1.00 91.56 228 ARG A CA 1
ATOM 1676 C C . ARG A 1 228 ? 3.593 -5.468 -19.180 1.00 91.56 228 ARG A C 1
ATOM 1678 O O . ARG A 1 228 ? 2.482 -4.952 -19.055 1.00 91.56 228 ARG A O 1
ATOM 1685 N N . ALA A 1 229 ? 4.476 -5.039 -20.076 1.00 90.56 229 ALA A N 1
ATOM 1686 C CA . ALA A 1 229 ? 4.216 -3.945 -21.013 1.00 90.56 229 ALA A CA 1
ATOM 1687 C C . ALA A 1 229 ? 4.840 -4.215 -22.388 1.00 90.56 229 ALA A C 1
ATOM 1689 O O . ALA A 1 229 ? 5.685 -5.089 -22.527 1.00 90.56 229 ALA A O 1
ATOM 1690 N N . THR A 1 230 ? 4.458 -3.435 -23.399 1.00 88.44 230 THR A N 1
ATOM 1691 C CA . THR A 1 230 ? 4.947 -3.570 -24.785 1.00 88.44 230 THR A CA 1
ATOM 1692 C C . THR A 1 230 ? 6.415 -3.209 -24.983 1.00 88.44 230 THR A C 1
ATOM 1694 O O . THR A 1 230 ? 6.985 -3.539 -26.017 1.00 88.44 230 THR A O 1
ATOM 1697 N N . ASP A 1 231 ? 7.001 -2.483 -24.032 1.00 84.75 231 ASP A N 1
ATOM 1698 C CA . ASP A 1 231 ? 8.376 -2.009 -24.081 1.00 84.75 231 ASP A CA 1
ATOM 1699 C C . ASP A 1 231 ? 8.902 -1.717 -22.664 1.00 84.75 231 ASP A C 1
ATOM 1701 O O . ASP A 1 231 ? 8.150 -1.485 -21.708 1.00 84.75 231 ASP A O 1
ATOM 1705 N N . SER A 1 232 ? 10.229 -1.686 -22.532 1.00 80.44 232 SER A N 1
ATOM 1706 C CA . SER A 1 232 ? 10.894 -1.494 -21.239 1.00 80.44 232 SER A CA 1
ATOM 1707 C C . SER A 1 232 ? 10.689 -0.105 -20.614 1.00 80.44 232 SER A C 1
ATOM 1709 O O . SER A 1 232 ? 10.794 0.030 -19.392 1.00 80.44 232 SER A O 1
ATOM 1711 N N . THR A 1 233 ? 10.390 0.928 -21.408 1.00 82.69 233 THR A N 1
ATOM 1712 C CA . THR A 1 233 ? 10.156 2.289 -20.906 1.00 82.69 233 THR A CA 1
ATOM 1713 C C . THR A 1 233 ? 8.801 2.362 -20.215 1.00 82.69 233 THR A C 1
ATOM 1715 O O . THR A 1 233 ? 8.698 2.874 -19.099 1.00 82.69 233 THR A O 1
ATOM 1718 N N . THR A 1 234 ? 7.770 1.800 -20.845 1.00 86.94 234 THR A N 1
ATOM 1719 C CA . THR A 1 234 ? 6.424 1.673 -20.281 1.00 86.94 234 THR A CA 1
ATOM 1720 C C . THR A 1 234 ? 6.426 0.811 -19.021 1.00 86.94 234 THR A C 1
ATOM 1722 O O . THR A 1 234 ? 5.905 1.251 -17.996 1.00 86.94 234 THR A O 1
ATOM 1725 N N . ALA A 1 235 ? 7.107 -0.342 -19.035 1.00 84.69 235 ALA A N 1
ATOM 1726 C CA . ALA A 1 235 ? 7.226 -1.198 -17.852 1.00 84.69 235 ALA A CA 1
ATOM 1727 C C . ALA A 1 235 ? 7.853 -0.456 -16.657 1.00 84.69 235 ALA A C 1
ATOM 1729 O O . ALA A 1 235 ? 7.305 -0.466 -15.557 1.00 84.69 235 ALA A O 1
ATOM 1730 N N . ARG A 1 236 ? 8.973 0.255 -16.864 1.00 85.19 236 ARG A N 1
ATOM 1731 C CA . ARG A 1 236 ? 9.638 1.020 -15.790 1.00 85.19 236 ARG A CA 1
ATOM 1732 C C . ARG A 1 236 ? 8.770 2.155 -15.256 1.00 85.19 236 ARG A C 1
ATOM 1734 O O . ARG A 1 236 ? 8.714 2.352 -14.047 1.00 85.19 236 ARG A O 1
ATOM 1741 N N . ARG A 1 237 ? 8.094 2.893 -16.142 1.00 88.19 237 ARG A N 1
ATOM 1742 C CA . ARG A 1 237 ? 7.190 3.985 -15.756 1.00 88.19 237 ARG A CA 1
ATOM 1743 C C . ARG A 1 237 ? 6.042 3.471 -14.889 1.00 88.19 237 ARG A C 1
ATOM 1745 O O . ARG A 1 237 ? 5.747 4.075 -13.866 1.00 88.19 237 ARG A O 1
ATOM 1752 N N . ALA A 1 238 ? 5.439 2.351 -15.275 1.00 93.19 238 ALA A N 1
ATOM 1753 C CA . ALA A 1 238 ? 4.359 1.716 -14.531 1.00 93.19 238 ALA A CA 1
ATOM 1754 C C . ALA A 1 238 ? 4.801 1.230 -13.143 1.00 93.19 238 ALA A C 1
ATOM 1756 O O . ALA A 1 238 ? 4.128 1.496 -12.151 1.00 93.19 238 ALA A O 1
ATOM 1757 N N . VAL A 1 239 ? 5.964 0.582 -13.066 1.00 92.00 239 VAL A N 1
ATOM 1758 C CA . VAL A 1 239 ? 6.561 0.105 -11.811 1.00 92.00 239 VAL A CA 1
ATOM 1759 C C . VAL A 1 239 ? 6.844 1.263 -10.839 1.00 92.00 239 VAL A C 1
ATOM 1761 O O . VAL A 1 239 ? 6.505 1.172 -9.660 1.00 92.00 239 VAL A O 1
ATOM 1764 N N . GLU A 1 240 ? 7.393 2.385 -11.318 1.00 91.69 240 GLU A N 1
ATOM 1765 C CA . GLU A 1 240 ? 7.591 3.574 -10.471 1.00 91.69 240 GLU A CA 1
ATOM 1766 C C . GLU A 1 240 ? 6.269 4.264 -10.096 1.00 91.69 240 GLU A C 1
ATOM 1768 O O . GLU A 1 240 ? 6.148 4.773 -8.982 1.00 91.69 240 GLU A O 1
ATOM 1773 N N . ALA A 1 241 ? 5.258 4.251 -10.972 1.00 94.81 241 ALA A N 1
ATOM 1774 C CA . ALA A 1 241 ? 3.934 4.798 -10.668 1.00 94.81 241 ALA A CA 1
ATOM 1775 C C . ALA A 1 241 ? 3.227 4.005 -9.552 1.00 94.81 241 ALA A C 1
ATOM 1777 O O . ALA A 1 241 ? 2.681 4.611 -8.628 1.00 94.81 241 ALA A O 1
ATOM 1778 N N . ALA A 1 242 ? 3.304 2.667 -9.583 1.00 97.06 242 ALA A N 1
ATOM 1779 C CA . ALA A 1 242 ? 2.825 1.807 -8.497 1.00 97.06 242 ALA A CA 1
ATOM 1780 C C . ALA A 1 242 ? 3.503 2.147 -7.170 1.00 97.06 242 ALA A C 1
ATOM 1782 O O . ALA A 1 242 ? 2.840 2.397 -6.164 1.00 97.06 242 ALA A O 1
ATOM 1783 N N . ARG A 1 243 ? 4.840 2.201 -7.179 1.00 97.31 243 ARG A N 1
ATOM 1784 C CA . ARG A 1 243 ? 5.637 2.545 -6.000 1.00 97.31 243 ARG A CA 1
ATOM 1785 C C . ARG A 1 243 ? 5.227 3.905 -5.433 1.00 97.31 243 ARG A C 1
ATOM 1787 O O . ARG A 1 243 ? 4.996 4.012 -4.232 1.00 97.31 243 ARG A O 1
ATOM 1794 N N . ALA A 1 244 ? 5.120 4.933 -6.274 1.00 96.44 244 ALA A N 1
ATOM 1795 C CA . ALA A 1 244 ? 4.734 6.272 -5.838 1.00 96.44 244 ALA A CA 1
ATOM 1796 C C . ALA A 1 244 ? 3.347 6.288 -5.173 1.00 96.44 244 ALA A C 1
ATOM 1798 O O . ALA A 1 244 ? 3.173 6.942 -4.144 1.00 96.44 244 ALA A O 1
ATOM 1799 N N . ALA A 1 245 ? 2.386 5.528 -5.708 1.00 98.00 245 ALA A N 1
ATOM 1800 C CA . ALA A 1 245 ? 1.058 5.399 -5.117 1.00 98.00 245 ALA A CA 1
ATOM 1801 C C . ALA A 1 245 ? 1.109 4.779 -3.708 1.00 98.00 245 ALA A C 1
ATOM 1803 O O . ALA A 1 245 ? 0.569 5.359 -2.768 1.00 98.00 245 ALA A O 1
ATOM 1804 N N . VAL A 1 246 ? 1.820 3.661 -3.527 1.00 98.00 246 VAL A N 1
ATOM 1805 C CA . VAL A 1 246 ? 1.936 2.998 -2.212 1.00 98.00 246 VAL A CA 1
ATOM 1806 C C . VAL A 1 246 ? 2.651 3.887 -1.188 1.00 98.00 246 VAL A C 1
ATOM 1808 O O . VAL A 1 246 ? 2.187 4.037 -0.060 1.00 98.00 246 VAL A O 1
ATOM 1811 N N . PHE A 1 247 ? 3.743 4.552 -1.579 1.00 97.06 247 PHE A N 1
ATOM 1812 C CA . PHE A 1 247 ? 4.471 5.468 -0.688 1.00 97.06 247 PHE A CA 1
ATOM 1813 C C . PHE A 1 247 ? 3.639 6.697 -0.294 1.00 97.06 247 PHE A C 1
ATOM 1815 O O . PHE A 1 247 ? 3.791 7.220 0.815 1.00 97.06 247 PHE A O 1
ATOM 1822 N N . ARG A 1 248 ? 2.735 7.155 -1.169 1.00 97.31 248 ARG A N 1
ATOM 1823 C CA . ARG A 1 248 ? 1.787 8.218 -0.826 1.00 97.31 248 ARG A CA 1
ATOM 1824 C C . ARG A 1 248 ? 0.795 7.752 0.238 1.00 97.31 248 ARG A C 1
ATOM 1826 O O . ARG A 1 248 ? 0.544 8.506 1.174 1.00 97.31 248 ARG A O 1
ATOM 1833 N N . VAL A 1 249 ? 0.277 6.526 0.132 1.00 98.06 249 VAL A N 1
ATOM 1834 C CA . VAL A 1 249 ? -0.597 5.948 1.168 1.00 98.06 249 VAL A CA 1
ATOM 1835 C C . VAL A 1 249 ? 0.122 5.885 2.516 1.00 98.06 249 VAL A C 1
ATOM 1837 O O . VAL A 1 249 ? -0.426 6.368 3.502 1.00 98.06 249 VAL A O 1
ATOM 1840 N N . ASP A 1 250 ? 1.366 5.394 2.558 1.00 96.38 250 ASP A N 1
ATOM 1841 C CA . ASP A 1 250 ? 2.175 5.374 3.789 1.00 96.38 250 ASP A CA 1
ATOM 1842 C C . ASP A 1 250 ? 2.330 6.776 4.404 1.00 96.38 250 ASP A C 1
ATOM 1844 O O . ASP A 1 250 ? 2.105 6.970 5.598 1.00 96.38 250 ASP A O 1
ATOM 1848 N N . THR A 1 251 ? 2.638 7.774 3.571 1.00 96.50 251 THR A N 1
ATOM 1849 C CA . THR A 1 251 ? 2.800 9.169 4.011 1.00 96.50 251 THR A CA 1
ATOM 1850 C C . THR A 1 251 ? 1.521 9.727 4.640 1.00 96.50 251 THR A C 1
ATOM 1852 O O . THR A 1 251 ? 1.588 10.405 5.663 1.00 96.50 251 THR A O 1
ATOM 1855 N N . LEU A 1 252 ? 0.355 9.436 4.056 1.00 96.12 252 LEU A N 1
ATOM 1856 C CA . LEU A 1 252 ? -0.927 9.971 4.520 1.00 96.12 252 LEU A CA 1
ATOM 1857 C C . LEU A 1 252 ? -1.487 9.211 5.730 1.00 96.12 252 LEU A C 1
ATOM 1859 O O . LEU A 1 252 ? -2.038 9.824 6.644 1.00 96.12 252 LEU A O 1
ATOM 1863 N N . MET A 1 253 ? -1.349 7.884 5.749 1.00 97.56 253 MET A N 1
ATOM 1864 C CA . MET A 1 253 ? -2.180 7.011 6.586 1.00 97.56 253 MET A CA 1
ATOM 1865 C C . MET A 1 253 ? -1.419 6.206 7.642 1.00 97.56 253 MET A C 1
ATOM 1867 O O . MET A 1 253 ? -2.050 5.547 8.467 1.00 97.56 253 MET A O 1
ATOM 1871 N N . SER A 1 254 ? -0.084 6.240 7.654 1.00 95.50 254 SER A N 1
ATOM 1872 C CA . SER A 1 254 ? 0.700 5.455 8.612 1.00 95.50 254 SER A CA 1
ATOM 1873 C C . SER A 1 254 ? 0.566 5.983 10.041 1.00 95.50 254 SER A C 1
ATOM 1875 O O . SER A 1 254 ? 0.925 7.124 10.332 1.00 95.50 254 SER A O 1
ATOM 1877 N N . THR A 1 255 ? 0.127 5.132 10.967 1.00 92.31 255 THR A N 1
ATOM 1878 C CA . THR A 1 255 ? 0.074 5.432 12.411 1.00 92.31 255 THR A CA 1
ATOM 1879 C C . THR A 1 255 ? 1.457 5.441 13.072 1.00 92.31 255 THR A C 1
ATOM 1881 O O . THR A 1 255 ? 1.613 5.964 14.172 1.00 92.31 255 THR A O 1
ATOM 1884 N N . TYR A 1 256 ? 2.485 4.920 12.393 1.00 89.44 256 TYR A N 1
ATOM 1885 C CA . TYR A 1 256 ? 3.880 4.937 12.852 1.00 89.44 256 TYR A CA 1
ATOM 1886 C C . TYR A 1 256 ? 4.606 6.241 12.495 1.00 89.44 256 TYR A C 1
ATOM 1888 O O . TYR A 1 256 ? 5.684 6.529 13.018 1.00 89.44 256 TYR A O 1
ATOM 1896 N N . ARG A 1 257 ? 4.022 7.046 11.602 1.00 92.75 257 ARG A N 1
ATOM 1897 C CA . ARG A 1 257 ? 4.557 8.336 11.174 1.00 92.75 257 ARG A CA 1
ATOM 1898 C C . ARG A 1 257 ? 3.918 9.464 11.966 1.00 92.75 257 ARG A C 1
ATOM 1900 O O . ARG A 1 257 ? 2.712 9.673 11.890 1.00 92.75 257 ARG A O 1
ATOM 1907 N N . ALA A 1 258 ? 4.721 10.242 12.687 1.00 92.06 258 ALA A N 1
ATOM 1908 C CA . ALA A 1 258 ? 4.208 11.381 13.450 1.00 92.06 258 ALA A CA 1
ATOM 1909 C C . ALA A 1 258 ? 3.625 12.490 12.550 1.00 92.06 258 ALA A C 1
ATOM 1911 O O . ALA A 1 258 ? 2.728 13.222 12.975 1.00 92.06 258 ALA A O 1
ATOM 1912 N N . ASP A 1 259 ? 4.122 12.605 11.319 1.00 92.81 259 ASP A N 1
ATOM 1913 C CA . ASP A 1 259 ? 3.732 13.605 10.324 1.00 92.81 259 ASP A CA 1
ATOM 1914 C C . ASP A 1 259 ? 2.575 13.168 9.410 1.00 92.81 259 ASP A C 1
ATOM 1916 O O . ASP A 1 259 ? 2.166 13.960 8.564 1.00 92.81 259 ASP A O 1
ATOM 1920 N N . SER A 1 260 ? 2.026 11.958 9.578 1.00 96.06 260 SER A N 1
ATOM 1921 C CA . SER A 1 260 ? 0.876 11.517 8.785 1.00 96.06 260 SER A CA 1
ATOM 1922 C C . SER A 1 260 ? -0.417 12.219 9.196 1.00 96.06 260 SER A C 1
ATOM 1924 O O . SER A 1 260 ? -0.588 12.683 10.332 1.00 96.06 260 SER A O 1
ATOM 1926 N N . GLU A 1 261 ? -1.360 12.262 8.262 1.00 94.75 261 GLU A N 1
ATOM 1927 C CA . GLU A 1 261 ? -2.669 12.875 8.456 1.00 94.75 261 GLU A CA 1
ATOM 1928 C C . GLU A 1 261 ? -3.497 12.113 9.498 1.00 94.75 261 GLU A C 1
ATOM 1930 O O . GLU A 1 261 ? -4.107 12.724 10.377 1.00 94.75 261 GLU A O 1
ATOM 1935 N N . VAL A 1 262 ? -3.435 10.776 9.475 1.00 96.38 262 VAL A N 1
ATOM 1936 C CA . VAL A 1 262 ? -4.079 9.913 10.480 1.00 96.38 262 VAL A CA 1
ATOM 1937 C C . VAL A 1 262 ? -3.490 10.146 11.872 1.00 96.38 262 VAL A C 1
ATOM 1939 O O . VAL A 1 262 ? -4.237 10.310 12.836 1.00 96.38 262 VAL A O 1
ATOM 1942 N N . SER A 1 263 ? -2.165 10.249 11.999 1.00 96.25 263 SER A N 1
ATOM 1943 C CA . SER A 1 263 ? -1.531 10.563 13.284 1.00 96.25 263 SER A CA 1
ATOM 1944 C C . SER A 1 263 ? -1.897 11.960 13.783 1.00 96.25 263 SER A C 1
ATOM 1946 O O . SER A 1 263 ? -2.049 12.163 14.989 1.00 96.25 263 SER A O 1
ATOM 1948 N N . HIS A 1 264 ? -2.065 12.935 12.885 1.00 96.25 264 HIS A N 1
ATOM 1949 C CA . HIS A 1 264 ? -2.568 14.257 13.253 1.00 96.25 264 HIS A CA 1
ATOM 1950 C C . HIS A 1 264 ? -4.017 14.198 13.756 1.00 96.25 264 HIS A C 1
ATOM 1952 O O . HIS A 1 264 ? -4.316 14.773 14.802 1.00 96.25 264 HIS A O 1
ATOM 1958 N N . LEU A 1 265 ? -4.898 13.473 13.063 1.00 96.38 265 LEU A N 1
ATOM 1959 C CA . LEU A 1 265 ? -6.291 13.286 13.473 1.00 96.38 265 LEU A CA 1
ATOM 1960 C C . LEU A 1 265 ? -6.400 12.580 14.837 1.00 96.38 265 LEU A C 1
ATOM 1962 O O . LEU A 1 265 ? -7.201 12.987 15.675 1.00 96.38 265 LEU A O 1
ATOM 1966 N N . ASN A 1 266 ? -5.536 11.598 15.105 1.00 97.25 266 ASN A N 1
ATOM 1967 C CA . ASN A 1 266 ? -5.455 10.927 16.405 1.00 97.25 266 ASN A CA 1
ATOM 1968 C C . ASN A 1 266 ? -5.041 11.887 17.530 1.00 97.25 266 ASN A C 1
ATOM 1970 O O . ASN A 1 266 ? -5.629 11.874 18.605 1.00 97.25 266 ASN A O 1
ATOM 1974 N N . ARG A 1 267 ? -4.069 12.778 17.287 1.00 96.19 267 ARG A N 1
ATOM 1975 C CA . ARG A 1 267 ? -3.627 13.764 18.294 1.00 96.19 267 ARG A CA 1
ATOM 1976 C C . ARG A 1 267 ? -4.669 14.833 18.613 1.00 96.19 267 ARG A C 1
ATOM 1978 O O . ARG A 1 267 ? -4.588 15.452 19.669 1.00 96.19 267 ARG A O 1
ATOM 1985 N N . THR A 1 268 ? -5.606 15.095 17.703 1.00 96.19 268 THR A N 1
ATOM 1986 C CA . THR A 1 268 ? -6.669 16.093 17.902 1.00 96.19 268 THR A CA 1
ATOM 1987 C C . THR A 1 268 ? -7.965 15.487 18.446 1.00 96.19 268 THR A C 1
ATOM 1989 O O . THR A 1 268 ? -8.960 16.207 18.588 1.00 96.19 268 THR A O 1
ATOM 1992 N N . ALA A 1 269 ? -7.969 14.198 18.797 1.00 97.38 269 ALA A N 1
ATOM 1993 C CA . ALA A 1 269 ? -9.133 13.509 19.340 1.00 97.38 269 ALA A CA 1
ATOM 1994 C C . ALA A 1 269 ? -9.699 14.198 20.593 1.00 97.38 269 ALA A C 1
ATOM 1996 O O . ALA A 1 269 ? -8.965 14.621 21.484 1.00 97.38 269 ALA A O 1
ATOM 1997 N N . GLY A 1 270 ? -11.022 14.374 20.643 1.00 96.81 270 GLY A N 1
ATOM 1998 C CA . GLY A 1 270 ? -11.716 15.029 21.758 1.00 96.81 270 GLY A CA 1
ATOM 1999 C C . GLY A 1 270 ? -11.553 16.553 21.836 1.00 96.81 270 GLY A C 1
ATOM 2000 O O . GLY A 1 270 ? -12.234 17.188 22.636 1.00 96.81 270 GLY A O 1
ATOM 2001 N N . SER A 1 271 ? -10.721 17.174 20.990 1.00 96.69 271 SER A N 1
ATOM 2002 C CA . SER A 1 271 ? -10.544 18.640 20.971 1.00 96.69 271 SER A CA 1
ATOM 2003 C C . SER A 1 271 ? -11.733 19.401 20.366 1.00 96.69 271 SER A C 1
ATOM 2005 O O . SER A 1 271 ? -11.848 20.615 20.522 1.00 96.69 271 SER A O 1
ATOM 2007 N N . GLY A 1 272 ? -12.599 18.701 19.624 1.00 94.56 272 GLY A N 1
ATOM 2008 C CA . GLY A 1 272 ? -13.679 19.289 18.827 1.00 94.56 272 GLY A CA 1
ATOM 2009 C C . GLY A 1 272 ? -13.225 19.923 17.503 1.00 94.56 272 GLY A C 1
ATOM 2010 O O . GLY A 1 272 ? -14.082 20.344 16.720 1.00 94.56 272 GLY A O 1
ATOM 2011 N N . ALA A 1 273 ? -11.917 19.972 17.227 1.00 94.31 273 ALA A N 1
ATOM 2012 C CA . ALA A 1 273 ? -11.365 20.528 15.998 1.00 94.31 273 ALA A CA 1
ATOM 2013 C C . ALA A 1 273 ? -11.637 19.626 14.784 1.00 94.31 273 ALA A C 1
ATOM 2015 O O . ALA A 1 273 ? -11.550 18.402 14.863 1.00 94.31 273 ALA A O 1
ATOM 2016 N N . TRP A 1 274 ? -11.939 20.248 13.645 1.00 96.75 274 TRP A N 1
ATOM 2017 C CA . TRP A 1 274 ? -11.993 19.571 12.351 1.00 96.75 274 TRP A CA 1
ATOM 2018 C C . TRP A 1 274 ? -10.600 19.537 11.726 1.00 96.75 274 TRP A C 1
ATOM 2020 O O . TRP A 1 274 ? -9.950 20.575 11.613 1.00 96.75 274 TRP A O 1
ATOM 2030 N N . THR A 1 275 ? -10.171 18.357 11.290 1.00 96.12 275 THR A N 1
ATOM 2031 C CA . THR A 1 275 ? -8.916 18.150 10.562 1.00 96.12 275 THR A CA 1
ATOM 2032 C C . THR A 1 275 ? -9.234 17.965 9.078 1.00 96.12 275 THR A C 1
ATOM 2034 O O . THR A 1 275 ? -9.978 17.035 8.757 1.00 96.12 275 THR A O 1
ATOM 2037 N N . PRO A 1 276 ? -8.724 18.827 8.180 1.00 96.06 276 PRO A N 1
ATOM 2038 C CA . PRO A 1 276 ? -8.834 18.622 6.738 1.00 96.06 276 PRO A CA 1
ATOM 2039 C C . PRO A 1 276 ? -8.185 17.305 6.315 1.00 96.06 276 PRO A C 1
ATOM 2041 O O . PRO A 1 276 ? -7.159 16.929 6.879 1.00 96.06 276 PRO A O 1
ATOM 2044 N N . LEU A 1 277 ? -8.777 16.641 5.327 1.00 96.19 277 LEU A N 1
ATOM 2045 C CA . LEU A 1 277 ? -8.328 15.361 4.807 1.00 96.19 277 LEU A CA 1
ATOM 2046 C C . LEU A 1 277 ? -7.906 15.458 3.341 1.00 96.19 277 LEU A C 1
ATOM 2048 O O . LEU A 1 277 ? -8.584 16.095 2.529 1.00 96.19 277 LEU A O 1
ATOM 2052 N N . ASP A 1 278 ? -6.827 14.764 2.985 1.00 97.69 278 ASP A N 1
ATOM 2053 C CA . ASP A 1 278 ? -6.543 14.419 1.595 1.00 97.69 278 ASP A CA 1
ATOM 2054 C C . ASP A 1 278 ? -7.676 13.517 1.052 1.00 97.69 278 ASP A C 1
ATOM 2056 O O . ASP A 1 278 ? -8.201 12.667 1.786 1.00 97.69 278 ASP A O 1
ATOM 2060 N N . PRO A 1 279 ? -8.059 13.648 -0.234 1.00 97.38 279 PRO A N 1
ATOM 2061 C CA . PRO A 1 279 ? -9.099 12.813 -0.833 1.00 97.38 279 PRO A CA 1
ATOM 2062 C C . PRO A 1 279 ? -8.888 11.304 -0.644 1.00 97.38 279 PRO A C 1
ATOM 2064 O O . PRO A 1 279 ? -9.863 10.562 -0.524 1.00 97.38 279 PRO A O 1
ATOM 2067 N N . TRP A 1 280 ? -7.637 10.834 -0.598 1.00 98.00 280 TRP A N 1
ATOM 2068 C CA . TRP A 1 280 ? -7.326 9.421 -0.377 1.00 98.00 280 TRP A CA 1
ATOM 2069 C C . TRP A 1 280 ? -7.647 8.999 1.059 1.00 98.00 280 TRP A C 1
ATOM 2071 O O . TRP A 1 280 ? -8.263 7.952 1.263 1.00 98.00 280 TRP A O 1
ATOM 2081 N N . THR A 1 281 ? -7.298 9.822 2.052 1.00 98.19 281 THR A N 1
ATOM 2082 C CA . THR A 1 281 ? -7.646 9.578 3.461 1.00 98.19 281 THR A CA 1
ATOM 2083 C C . THR A 1 281 ? -9.153 9.600 3.670 1.00 98.19 281 THR A C 1
ATOM 2085 O O . THR A 1 281 ? -9.687 8.721 4.344 1.00 98.19 281 THR A O 1
ATOM 2088 N N . GLU A 1 282 ? -9.862 10.554 3.059 1.00 97.94 282 GLU A N 1
ATOM 2089 C CA . GLU A 1 282 ? -11.325 10.591 3.118 1.00 97.94 282 GLU A CA 1
ATOM 2090 C C . GLU A 1 282 ? -11.946 9.320 2.523 1.00 97.94 282 GLU A C 1
ATOM 2092 O O . GLU A 1 282 ? -12.870 8.758 3.116 1.00 97.94 282 GLU A O 1
ATOM 2097 N N . GLN A 1 283 ? -11.453 8.855 1.370 1.00 98.00 283 GLN A N 1
ATOM 2098 C CA . GLN A 1 283 ? -11.963 7.648 0.722 1.00 98.00 283 GLN A CA 1
ATOM 2099 C C . GLN A 1 283 ? -11.805 6.418 1.624 1.00 98.00 283 GLN A C 1
ATOM 2101 O O . GLN A 1 283 ? -12.768 5.669 1.808 1.00 98.00 283 GLN A O 1
ATOM 2106 N N . VAL A 1 284 ? -10.625 6.242 2.225 1.00 98.62 284 VAL A N 1
ATOM 2107 C CA . VAL A 1 284 ? -10.354 5.137 3.154 1.00 98.62 284 VAL A CA 1
ATOM 2108 C C . VAL A 1 284 ? -11.209 5.253 4.410 1.00 98.62 284 VAL A C 1
ATOM 2110 O O . VAL A 1 284 ? -11.848 4.279 4.798 1.00 98.62 284 VAL A O 1
ATOM 2113 N N . LEU A 1 285 ? -11.308 6.440 5.013 1.00 98.50 285 LEU A N 1
ATOM 2114 C CA . LEU A 1 285 ? -12.118 6.638 6.214 1.00 98.50 285 LEU A CA 1
ATOM 2115 C C . LEU A 1 285 ? -13.602 6.359 5.949 1.00 98.50 285 LEU A C 1
ATOM 2117 O O . LEU A 1 285 ? -14.271 5.711 6.752 1.00 98.50 285 LEU A O 1
ATOM 2121 N N . ARG A 1 286 ? -14.125 6.804 4.806 1.00 98.19 286 ARG A N 1
ATOM 2122 C CA . ARG A 1 286 ? -15.504 6.529 4.394 1.00 98.19 286 ARG A CA 1
ATOM 2123 C C . ARG A 1 286 ? -15.755 5.030 4.238 1.00 98.19 286 ARG A C 1
ATOM 2125 O O . ARG A 1 286 ? -16.757 4.536 4.753 1.00 98.19 286 ARG A O 1
ATOM 2132 N N . ALA A 1 287 ? -14.862 4.319 3.549 1.00 98.31 287 ALA A N 1
ATOM 2133 C CA . ALA A 1 287 ? -14.964 2.872 3.383 1.00 98.31 287 ALA A CA 1
ATOM 2134 C C . ALA A 1 287 ? -14.877 2.145 4.733 1.00 98.31 287 ALA A C 1
ATOM 2136 O O . ALA A 1 287 ? -15.685 1.262 5.014 1.00 98.31 287 ALA A O 1
ATOM 2137 N N . ALA A 1 288 ? -13.969 2.575 5.607 1.00 98.56 288 ALA A N 1
ATOM 2138 C CA . ALA A 1 288 ? -13.813 2.007 6.935 1.00 98.56 288 ALA A CA 1
ATOM 2139 C C . ALA A 1 288 ? -15.083 2.164 7.791 1.00 98.56 288 ALA A C 1
ATOM 2141 O O . ALA A 1 288 ? -15.532 1.204 8.413 1.00 98.56 288 ALA A O 1
ATOM 2142 N N . LEU A 1 289 ? -15.711 3.345 7.788 1.00 98.56 289 LEU A N 1
ATOM 2143 C CA . LEU A 1 289 ? -16.965 3.577 8.515 1.00 98.56 289 LEU A CA 1
ATOM 2144 C C . LEU A 1 289 ? -18.139 2.786 7.925 1.00 98.56 289 LEU A C 1
ATOM 2146 O O . LEU A 1 289 ? -18.982 2.292 8.674 1.00 98.56 289 LEU A O 1
ATOM 2150 N N . HIS A 1 290 ? -18.189 2.638 6.599 1.00 98.12 290 HIS A N 1
ATOM 2151 C CA . HIS A 1 290 ? -19.185 1.796 5.940 1.00 98.12 290 HIS A CA 1
ATOM 2152 C C . HIS A 1 290 ? -19.084 0.342 6.420 1.00 98.12 290 HIS A C 1
ATOM 2154 O O . HIS A 1 290 ? -20.077 -0.224 6.881 1.00 98.12 290 HIS A O 1
ATOM 2160 N N . TRP A 1 291 ? -17.885 -0.240 6.376 1.00 98.25 291 TRP A N 1
ATOM 2161 C CA . TRP A 1 291 ? -17.660 -1.623 6.788 1.00 98.25 291 TRP A CA 1
ATOM 2162 C C . TRP A 1 291 ? -17.782 -1.843 8.293 1.00 98.25 291 TRP A C 1
ATOM 2164 O O . TRP A 1 291 ? -18.250 -2.904 8.713 1.00 98.25 291 TRP A O 1
ATOM 2174 N N . ALA A 1 292 ? -17.454 -0.841 9.109 1.00 98.44 292 ALA A N 1
ATOM 2175 C CA . ALA A 1 292 ? -17.725 -0.889 10.540 1.00 98.44 292 ALA A CA 1
ATOM 2176 C C . ALA A 1 292 ? -19.231 -0.980 10.831 1.00 98.44 292 ALA A C 1
ATOM 2178 O O . ALA A 1 292 ? -19.659 -1.773 11.667 1.00 98.44 292 ALA A O 1
ATOM 2179 N N . GLY A 1 293 ? -20.056 -0.248 10.075 1.00 98.19 293 GLY A N 1
ATOM 2180 C CA . GLY A 1 293 ? -21.511 -0.388 10.119 1.00 98.19 293 GLY A CA 1
ATOM 2181 C C . GLY A 1 293 ? -22.009 -1.740 9.600 1.00 98.19 293 GLY A C 1
ATOM 2182 O O . GLY A 1 293 ? -22.804 -2.398 10.268 1.00 98.19 293 GLY A O 1
ATOM 2183 N N . ALA A 1 294 ? -21.537 -2.177 8.429 1.00 97.75 294 ALA A N 1
ATOM 2184 C CA . ALA A 1 294 ? -22.007 -3.403 7.775 1.00 97.75 294 ALA A CA 1
ATOM 2185 C C . ALA A 1 294 ? -21.685 -4.677 8.580 1.00 97.75 294 ALA A C 1
ATOM 2187 O O . ALA A 1 294 ? -22.477 -5.624 8.594 1.00 97.75 294 ALA A O 1
ATOM 2188 N N . SER A 1 295 ? -20.540 -4.679 9.269 1.00 97.88 295 SER A N 1
ATOM 2189 C CA . SER A 1 295 ? -20.060 -5.779 10.113 1.00 97.88 295 SER A CA 1
ATOM 2190 C C . SER A 1 295 ? -20.509 -5.691 11.579 1.00 97.88 295 SER A C 1
ATOM 2192 O O . SER A 1 295 ? -20.108 -6.529 12.384 1.00 97.88 295 SER A O 1
ATOM 2194 N N . ASP A 1 296 ? -21.327 -4.692 11.933 1.00 96.50 296 ASP A N 1
ATOM 2195 C CA . ASP A 1 296 ? -21.757 -4.396 13.308 1.00 96.50 296 ASP A CA 1
ATOM 2196 C C . ASP A 1 296 ? -20.582 -4.258 14.300 1.00 96.50 296 ASP A C 1
ATOM 2198 O O . ASP A 1 296 ? -20.586 -4.784 15.414 1.00 96.50 296 ASP A O 1
ATOM 2202 N N . GLY A 1 297 ? -19.535 -3.551 13.869 1.00 96.56 297 GLY A N 1
ATOM 2203 C CA . GLY A 1 297 ? -18.336 -3.276 14.660 1.00 96.56 297 GLY A CA 1
ATOM 2204 C C . GLY A 1 297 ? -17.363 -4.447 14.799 1.00 96.56 297 GLY A C 1
ATOM 2205 O O . GLY A 1 297 ? -16.439 -4.349 15.599 1.00 96.56 297 GLY A O 1
ATOM 2206 N N . ALA A 1 298 ? -17.541 -5.546 14.054 1.00 97.44 298 ALA A N 1
ATOM 2207 C CA . ALA A 1 298 ? -16.518 -6.593 13.993 1.00 97.44 298 ALA A CA 1
ATOM 2208 C C . ALA A 1 298 ? -15.235 -6.088 13.310 1.00 97.44 298 ALA A C 1
ATOM 2210 O O . ALA A 1 298 ? -14.137 -6.418 13.743 1.00 97.44 298 ALA A O 1
ATOM 2211 N N . PHE A 1 299 ? -15.371 -5.234 12.295 1.00 98.25 299 PHE A N 1
ATOM 2212 C CA . PHE A 1 299 ? -14.314 -4.322 11.869 1.00 98.25 299 PHE A CA 1
ATOM 2213 C C . PHE A 1 299 ? -14.556 -2.952 12.513 1.00 98.25 299 PHE A C 1
ATOM 2215 O O . PHE A 1 299 ? -15.660 -2.417 12.423 1.00 98.25 299 PHE A O 1
ATOM 2222 N N . ASP A 1 300 ? -13.542 -2.362 13.143 1.00 98.44 300 ASP A N 1
ATOM 2223 C CA . ASP A 1 300 ? -13.629 -1.014 13.708 1.00 98.44 300 ASP A CA 1
ATOM 2224 C C . ASP A 1 300 ? -12.309 -0.261 13.459 1.00 98.44 300 ASP A C 1
ATOM 2226 O O . ASP A 1 300 ? -11.276 -0.645 14.014 1.00 98.44 300 ASP A O 1
ATOM 2230 N N . PRO A 1 301 ? -12.303 0.827 12.659 1.00 98.06 301 PRO A N 1
ATOM 2231 C CA . PRO A 1 301 ? -11.085 1.586 12.389 1.00 98.06 301 PRO A CA 1
ATOM 2232 C C . PRO A 1 301 ? -10.583 2.381 13.595 1.00 98.06 301 PRO A C 1
ATOM 2234 O O . PRO A 1 301 ? -9.602 3.098 13.471 1.00 98.06 301 PRO A O 1
ATOM 2237 N N . THR A 1 302 ? -11.255 2.319 14.744 1.00 98.19 302 THR A N 1
ATOM 2238 C CA . THR A 1 302 ? -10.921 3.043 15.978 1.00 98.19 302 THR A CA 1
ATOM 2239 C C . THR A 1 302 ? -10.285 2.137 17.029 1.00 98.19 302 THR A C 1
ATOM 2241 O O . THR A 1 302 ? -10.126 2.534 18.178 1.00 98.19 302 THR A O 1
ATOM 2244 N N . VAL A 1 303 ? -9.875 0.927 16.631 1.00 97.38 303 VAL A N 1
ATOM 2245 C CA . VAL A 1 303 ? -9.213 -0.087 17.471 1.00 97.38 303 VAL A CA 1
ATOM 2246 C C . VAL A 1 303 ? -7.837 0.349 18.008 1.00 97.38 303 VAL A C 1
ATOM 2248 O O . VAL A 1 303 ? -7.264 -0.326 18.858 1.00 97.38 303 VAL A O 1
ATOM 2251 N N . GLY A 1 304 ? -7.307 1.498 17.571 1.00 96.69 304 GLY A N 1
ATOM 2252 C CA . GLY A 1 304 ? -5.984 2.011 17.944 1.00 96.69 304 GLY A CA 1
ATOM 2253 C C . GLY A 1 304 ? -5.643 1.947 19.444 1.00 96.69 304 GLY A C 1
ATOM 2254 O O . GLY A 1 304 ? -4.567 1.445 19.765 1.00 96.69 304 GLY A O 1
ATOM 2255 N N . PRO A 1 305 ? -6.522 2.372 20.376 1.00 96.56 305 PRO A N 1
ATOM 2256 C CA . PRO A 1 305 ? -6.259 2.281 21.815 1.00 96.56 305 PRO A CA 1
ATOM 2257 C C . PRO A 1 305 ? -6.056 0.845 22.311 1.00 96.56 305 PRO A C 1
ATOM 2259 O O . PRO A 1 305 ? -5.268 0.610 23.224 1.00 96.56 305 PRO A O 1
ATOM 2262 N N . LEU A 1 306 ? -6.746 -0.127 21.708 1.00 96.88 306 LEU A N 1
ATOM 2263 C CA . LEU A 1 306 ? -6.554 -1.532 22.046 1.00 96.88 306 LEU A CA 1
ATOM 2264 C C . LEU A 1 306 ? -5.237 -2.076 21.469 1.00 96.88 306 LEU A C 1
ATOM 2266 O O . LEU A 1 306 ? -4.533 -2.817 22.150 1.00 96.88 306 LEU A O 1
ATOM 2270 N N . MET A 1 307 ? -4.856 -1.659 20.258 1.00 95.88 307 MET A N 1
ATOM 2271 C CA . MET A 1 307 ? -3.558 -2.027 19.672 1.00 95.88 307 MET A CA 1
ATOM 2272 C C . MET A 1 307 ? -2.381 -1.548 20.532 1.00 95.88 307 MET A C 1
ATOM 2274 O O . MET A 1 307 ? -1.368 -2.241 20.637 1.00 95.88 307 MET A O 1
ATOM 2278 N N . GLU A 1 308 ? -2.518 -0.376 21.156 1.00 94.44 308 GLU A N 1
ATOM 2279 C CA . GLU A 1 308 ? -1.528 0.173 22.087 1.00 94.44 308 GLU A CA 1
ATOM 2280 C C . GLU A 1 308 ? -1.454 -0.610 23.394 1.00 94.44 308 GLU A C 1
ATOM 2282 O O . GLU A 1 308 ? -0.361 -0.983 23.814 1.00 94.44 308 GLU A O 1
ATOM 2287 N N . VAL A 1 30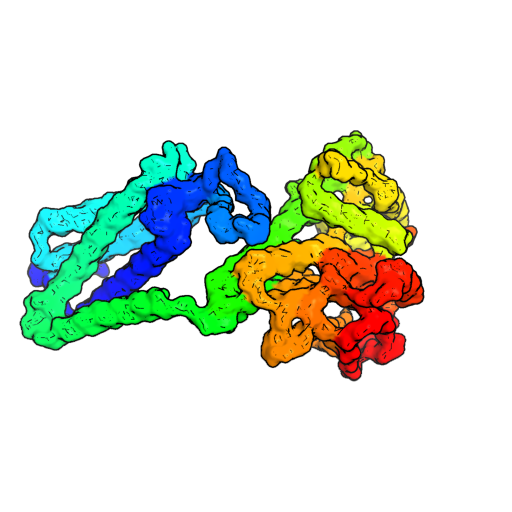9 ? -2.601 -0.886 24.027 1.00 95.31 309 VAL A N 1
ATOM 2288 C CA . VAL A 1 309 ? -2.624 -1.541 25.343 1.00 95.31 309 VAL A CA 1
ATOM 2289 C C . VAL A 1 309 ? -2.149 -2.995 25.276 1.00 95.31 309 VAL A C 1
ATOM 2291 O O . VAL A 1 309 ? -1.503 -3.473 26.196 1.00 95.31 309 VAL A O 1
ATOM 2294 N N . TRP A 1 310 ? -2.394 -3.686 24.160 1.00 95.38 310 TRP A N 1
ATOM 2295 C CA . TRP A 1 310 ? -1.842 -5.022 23.907 1.00 95.38 310 TRP A CA 1
ATOM 2296 C C . TRP A 1 310 ? -0.380 -5.002 23.437 1.00 95.38 310 TRP A C 1
ATOM 2298 O O . TRP A 1 310 ? 0.221 -6.053 23.213 1.00 95.38 310 TRP A O 1
ATOM 2308 N N . GLY A 1 311 ? 0.206 -3.819 23.236 1.00 92.81 311 GLY A N 1
ATOM 2309 C CA . GLY A 1 311 ? 1.604 -3.665 22.846 1.00 92.81 311 GLY A CA 1
ATOM 2310 C C . GLY A 1 311 ? 1.933 -4.085 21.409 1.00 92.81 311 GLY A C 1
ATOM 2311 O O . GLY A 1 311 ? 3.108 -4.131 21.043 1.00 92.81 311 GLY A O 1
ATOM 2312 N N . PHE A 1 312 ? 0.925 -4.344 20.568 1.00 91.44 312 PHE A N 1
ATOM 2313 C CA . PHE A 1 312 ? 1.107 -4.491 19.115 1.00 91.44 312 PHE A CA 1
ATOM 2314 C C . PHE A 1 312 ? 1.491 -3.158 18.458 1.00 91.44 312 PHE A C 1
ATOM 2316 O O . PHE A 1 312 ? 2.119 -3.127 17.398 1.00 91.44 312 PHE A O 1
ATOM 2323 N N . ARG A 1 313 ? 1.169 -2.043 19.125 1.00 85.44 313 ARG A N 1
ATOM 2324 C CA . ARG A 1 313 ? 1.632 -0.700 18.786 1.00 85.44 313 ARG A CA 1
ATOM 2325 C C . ARG A 1 313 ? 2.381 -0.083 19.965 1.00 85.44 313 ARG A C 1
ATOM 2327 O O . ARG A 1 313 ? 1.828 0.074 21.045 1.00 85.44 313 ARG A O 1
ATOM 2334 N N . GLY A 1 314 ? 3.628 0.328 19.737 1.00 75.38 314 GLY A N 1
ATOM 2335 C CA . GLY A 1 314 ? 4.435 1.053 20.723 1.00 75.38 314 GLY A CA 1
ATOM 2336 C C . GLY A 1 314 ? 5.684 0.300 21.196 1.00 75.38 314 GLY A C 1
ATOM 2337 O O . GLY A 1 314 ? 5.952 -0.818 20.765 1.00 75.38 314 GLY A O 1
ATOM 2338 N N . PRO A 1 315 ? 6.499 0.928 22.060 1.00 74.69 315 PRO A N 1
ATOM 2339 C CA . PRO A 1 315 ? 7.842 0.446 22.383 1.00 74.69 315 PRO A CA 1
ATOM 2340 C C . PRO A 1 315 ? 7.879 -0.715 23.387 1.00 74.69 315 PRO A C 1
ATOM 2342 O O . PRO A 1 315 ? 8.936 -1.314 23.558 1.00 74.69 315 PRO A O 1
ATOM 2345 N N . GLN A 1 316 ? 6.770 -1.014 24.073 1.00 80.44 316 GLN A N 1
ATOM 2346 C CA . GLN A 1 316 ? 6.728 -2.046 25.119 1.00 80.44 316 GLN A CA 1
ATOM 2347 C C . GLN A 1 316 ? 6.725 -3.474 24.553 1.00 80.44 316 GLN A C 1
ATOM 2349 O O . GLN A 1 316 ? 7.144 -4.404 25.237 1.00 80.44 316 GLN A O 1
ATOM 2354 N N . GLY A 1 317 ? 6.314 -3.629 23.291 1.00 87.06 317 GLY A N 1
ATOM 2355 C CA . GLY A 1 317 ? 6.139 -4.922 22.639 1.00 87.06 317 GLY A CA 1
ATOM 2356 C C . GLY A 1 317 ? 4.884 -5.675 23.110 1.00 87.06 317 GLY A C 1
ATOM 2357 O O . GLY A 1 317 ? 4.262 -5.280 24.103 1.00 87.06 317 GLY A O 1
ATOM 2358 N N . PRO A 1 318 ? 4.494 -6.748 22.396 1.00 92.94 318 PRO A N 1
ATOM 2359 C CA . PRO A 1 318 ? 3.244 -7.451 22.658 1.00 92.94 318 PRO A CA 1
ATOM 2360 C C . PRO A 1 318 ? 3.202 -8.087 24.048 1.00 92.94 318 PRO A C 1
ATOM 2362 O O . PRO A 1 318 ? 4.118 -8.817 24.433 1.00 92.94 318 PRO A O 1
ATOM 2365 N N . HIS A 1 319 ? 2.130 -7.819 24.786 1.00 92.50 319 HIS A N 1
ATOM 2366 C CA . HIS A 1 319 ? 1.884 -8.367 26.116 1.00 92.50 319 HIS A CA 1
ATOM 2367 C C . HIS A 1 319 ? 0.385 -8.373 26.420 1.00 92.50 319 HIS A C 1
ATOM 2369 O O . HIS A 1 319 ? -0.419 -7.767 25.711 1.00 92.50 319 HIS A O 1
ATOM 2375 N N . ARG A 1 320 ? 0.001 -9.073 27.487 1.00 94.19 320 ARG A N 1
ATOM 2376 C CA . ARG A 1 320 ? -1.379 -9.077 27.957 1.00 94.19 320 ARG A CA 1
ATOM 2377 C C . ARG A 1 320 ? -1.615 -7.900 28.916 1.00 94.19 320 ARG A C 1
ATOM 2379 O O . ARG A 1 320 ? -0.910 -7.829 29.924 1.00 94.19 320 ARG A O 1
ATOM 2386 N N . PRO A 1 321 ? -2.592 -7.020 28.643 1.00 94.12 321 PRO A N 1
ATOM 2387 C CA . PRO A 1 321 ? -2.872 -5.862 29.487 1.00 94.12 321 PRO A CA 1
ATOM 2388 C C . PRO A 1 321 ? -3.571 -6.253 30.792 1.00 94.12 321 PRO A C 1
ATOM 2390 O O . PRO A 1 321 ? -4.228 -7.300 30.884 1.00 94.12 321 PRO A O 1
ATOM 2393 N N . GLU A 1 322 ? -3.501 -5.376 31.795 1.00 94.38 322 GLU A N 1
ATOM 2394 C CA . GLU A 1 322 ? -4.358 -5.506 32.968 1.00 94.38 322 GLU A CA 1
ATOM 2395 C C . GLU A 1 322 ? -5.825 -5.242 32.606 1.00 94.38 322 GLU A C 1
ATOM 2397 O O . GLU A 1 322 ? -6.166 -4.519 31.667 1.00 94.38 322 GLU A O 1
ATOM 2402 N N . ARG A 1 323 ? -6.746 -5.821 33.387 1.00 94.00 323 ARG A N 1
ATOM 2403 C CA . ARG A 1 323 ? -8.183 -5.720 33.100 1.00 94.00 323 ARG A CA 1
ATOM 2404 C C . ARG A 1 323 ? -8.684 -4.271 33.088 1.00 94.00 323 ARG A C 1
ATOM 2406 O O . ARG A 1 323 ? -9.532 -3.933 32.269 1.00 94.00 323 ARG A O 1
ATOM 2413 N N . THR A 1 324 ? -8.163 -3.435 33.981 1.00 95.69 324 THR A N 1
ATOM 2414 C CA . THR A 1 324 ? -8.492 -2.006 34.064 1.00 95.69 324 THR A CA 1
ATOM 2415 C C . THR A 1 324 ? -8.040 -1.251 32.820 1.00 95.69 324 THR A C 1
ATOM 2417 O O . THR A 1 324 ? -8.844 -0.538 32.227 1.00 95.69 324 THR A O 1
ATOM 2420 N N . GLU A 1 325 ? -6.802 -1.471 32.374 1.00 94.75 325 GLU A N 1
ATOM 2421 C CA . GLU A 1 325 ? -6.253 -0.845 31.167 1.00 94.75 325 GLU A CA 1
ATOM 2422 C C . GLU A 1 325 ? -7.048 -1.259 29.921 1.00 94.75 325 GLU A C 1
ATOM 2424 O O . GLU A 1 325 ? -7.358 -0.431 29.061 1.00 94.75 325 GLU A O 1
ATOM 2429 N N . LEU A 1 326 ? -7.444 -2.535 29.853 1.00 95.62 326 LEU A N 1
ATOM 2430 C CA . LEU A 1 326 ? -8.265 -3.056 28.769 1.00 95.62 326 LEU A CA 1
ATOM 2431 C C . LEU A 1 326 ? -9.662 -2.421 28.737 1.00 95.62 326 LEU A C 1
ATOM 2433 O O . LEU A 1 326 ? -10.140 -2.028 27.671 1.00 95.62 326 LEU A O 1
ATOM 2437 N N . ASP A 1 327 ? -10.329 -2.311 29.888 1.00 95.38 327 ASP A N 1
ATOM 2438 C CA . ASP A 1 327 ? -11.659 -1.704 29.973 1.00 95.38 327 ASP A CA 1
ATOM 2439 C C . ASP A 1 327 ? -11.611 -0.196 29.624 1.00 95.38 327 ASP A C 1
ATOM 2441 O O . ASP A 1 327 ? -12.503 0.302 28.929 1.00 95.38 327 ASP A O 1
ATOM 2445 N N . GLU A 1 328 ? -10.542 0.514 30.005 1.00 95.44 328 GLU A N 1
ATOM 2446 C CA . GLU A 1 328 ? -10.284 1.910 29.617 1.00 95.44 328 GLU A CA 1
ATOM 2447 C C . GLU A 1 328 ? -9.983 2.069 28.118 1.00 95.44 328 GLU A C 1
ATOM 2449 O O . GLU A 1 328 ? -10.460 3.006 27.473 1.00 95.44 328 GLU A O 1
ATOM 2454 N N . ALA A 1 329 ? -9.197 1.164 27.528 1.00 95.88 329 ALA A N 1
ATOM 2455 C CA . ALA A 1 329 ? -8.960 1.128 26.086 1.00 95.88 329 ALA A CA 1
ATOM 2456 C C . ALA A 1 329 ? -10.255 0.863 25.310 1.00 95.88 329 ALA 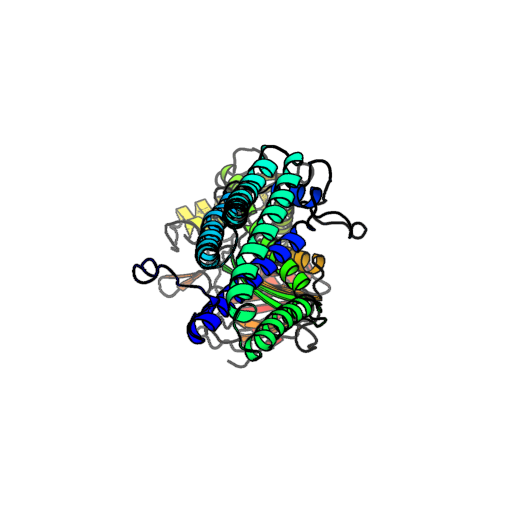A C 1
ATOM 2458 O O . ALA A 1 329 ? -10.577 1.617 24.392 1.00 95.88 329 ALA A O 1
ATOM 2459 N N . ARG A 1 330 ? -11.058 -0.121 25.730 1.00 96.12 330 ARG A N 1
ATOM 2460 C CA . ARG A 1 330 ? -12.332 -0.457 25.077 1.00 96.12 330 ARG A CA 1
ATOM 2461 C C . ARG A 1 330 ? -13.330 0.702 25.108 1.00 96.12 330 ARG A C 1
ATOM 2463 O O . ARG A 1 330 ? -14.044 0.912 24.135 1.00 96.12 330 ARG A O 1
ATOM 2470 N N . ALA A 1 331 ? -13.364 1.501 26.177 1.00 95.06 331 ALA A N 1
ATOM 2471 C CA . ALA A 1 331 ? -14.242 2.675 26.261 1.00 95.06 331 ALA A CA 1
ATOM 2472 C C . ALA A 1 331 ? -13.945 3.755 25.193 1.00 95.06 331 ALA A C 1
ATOM 2474 O O . ALA A 1 331 ? -14.814 4.578 24.871 1.00 95.06 331 ALA A O 1
ATOM 2475 N N . ARG A 1 332 ? -12.728 3.746 24.634 1.00 95.62 332 ARG A N 1
ATOM 2476 C CA . ARG A 1 332 ? -12.253 4.679 23.601 1.00 95.62 332 ARG A CA 1
ATOM 2477 C C . ARG A 1 332 ? -12.479 4.173 22.172 1.00 95.62 332 ARG A C 1
ATOM 2479 O O . ARG A 1 332 ? -12.325 4.958 21.241 1.00 95.62 332 ARG A O 1
ATOM 2486 N N . VAL A 1 333 ? -12.880 2.912 22.002 1.00 97.81 333 VAL A N 1
ATOM 2487 C CA . VAL A 1 333 ? -13.180 2.301 20.700 1.00 97.81 333 VAL A CA 1
ATOM 2488 C C . VAL A 1 333 ? -14.667 2.453 20.403 1.00 97.81 333 VAL A C 1
ATOM 2490 O O . VAL A 1 333 ? -15.517 1.863 21.069 1.00 97.81 333 VAL A O 1
ATOM 2493 N N . ASP A 1 334 ? -14.982 3.308 19.434 1.00 97.50 334 ASP A N 1
ATOM 2494 C CA . ASP A 1 334 ? -16.342 3.513 18.945 1.00 97.50 334 ASP A CA 1
ATOM 2495 C C . ASP A 1 334 ? -16.318 4.221 17.587 1.00 97.50 334 ASP A C 1
ATOM 2497 O O . ASP A 1 334 ? -16.301 5.454 17.507 1.00 97.50 334 ASP A O 1
ATOM 2501 N N . TRP A 1 335 ? -16.384 3.457 16.496 1.00 97.94 335 TRP A N 1
ATOM 2502 C CA . TRP A 1 335 ? -16.500 4.014 15.143 1.00 97.94 335 TRP A CA 1
ATOM 2503 C C . TRP A 1 335 ? -17.665 5.004 14.976 1.00 97.94 335 TRP A C 1
ATOM 2505 O O . TRP A 1 335 ? -17.586 5.918 14.151 1.00 97.94 335 TRP A O 1
ATOM 2515 N N . ARG A 1 336 ? -18.727 4.905 15.791 1.00 97.94 336 ARG A N 1
ATOM 2516 C CA . ARG A 1 336 ? -19.874 5.828 15.747 1.00 97.94 336 ARG A CA 1
ATOM 2517 C C . ARG A 1 336 ? -19.539 7.207 16.308 1.00 97.94 336 ARG A C 1
ATOM 2519 O O . ARG A 1 336 ? -20.330 8.130 16.118 1.00 97.94 336 ARG A O 1
ATOM 2526 N N . ALA A 1 337 ? -18.401 7.375 16.981 1.00 98.12 337 ALA A N 1
ATOM 2527 C CA . ALA A 1 337 ? -17.890 8.657 17.468 1.00 98.12 337 ALA A CA 1
ATOM 2528 C C . ALA A 1 337 ? -16.962 9.365 16.459 1.00 98.12 337 ALA A C 1
ATOM 2530 O O . ALA A 1 337 ? -16.483 10.470 16.723 1.00 98.12 337 ALA A O 1
ATOM 2531 N N . VAL A 1 338 ? -16.729 8.771 15.285 1.00 98.44 338 VAL A N 1
ATOM 2532 C CA . VAL A 1 338 ? -16.057 9.445 14.170 1.00 98.44 338 VAL A CA 1
ATOM 2533 C C . VAL A 1 338 ? -17.065 10.317 13.423 1.00 98.44 338 VAL A C 1
ATOM 2535 O O . VAL A 1 338 ? -18.192 9.904 13.129 1.00 98.44 338 VAL A O 1
ATOM 2538 N N . ARG A 1 339 ? -16.675 11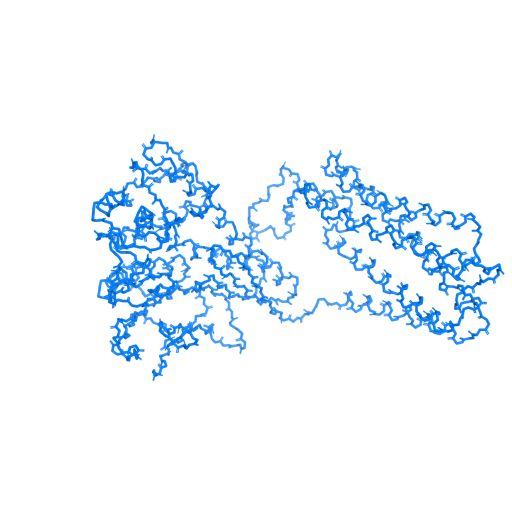.548 13.091 1.00 98.06 339 ARG A N 1
ATOM 2539 C CA . ARG A 1 339 ? -17.453 12.428 12.211 1.00 98.06 339 ARG A CA 1
ATOM 2540 C C . ARG A 1 339 ? -16.651 12.723 10.962 1.00 98.06 339 ARG A C 1
ATOM 2542 O O . ARG A 1 339 ? -15.519 13.186 11.062 1.00 98.06 339 ARG A O 1
ATOM 2549 N N . LEU A 1 340 ? -17.275 12.504 9.812 1.00 97.38 340 LEU A N 1
ATOM 2550 C CA . LEU A 1 340 ? -16.751 12.852 8.500 1.00 97.38 340 LEU A CA 1
ATOM 2551 C C . LEU A 1 340 ? -17.679 13.890 7.860 1.00 97.38 340 LEU A C 1
ATOM 2553 O O . LEU A 1 340 ? -18.877 13.647 7.722 1.00 97.38 340 LEU A O 1
ATOM 2557 N N . ASP A 1 341 ? -17.127 15.038 7.484 1.00 94.38 341 ASP A N 1
ATOM 2558 C CA . ASP A 1 341 ? -17.800 16.079 6.712 1.00 94.38 341 ASP A CA 1
ATOM 2559 C C . ASP A 1 341 ? -17.266 16.044 5.280 1.00 94.38 341 ASP A C 1
ATOM 2561 O O . ASP A 1 341 ? -16.156 16.491 4.987 1.00 94.38 341 ASP A O 1
ATOM 2565 N N . THR A 1 342 ? -18.081 15.498 4.382 1.00 91.38 342 THR A N 1
ATOM 2566 C CA . THR A 1 342 ? -17.720 15.275 2.979 1.00 91.38 342 THR A CA 1
ATOM 2567 C C . THR A 1 342 ? -17.833 16.536 2.127 1.00 91.38 342 THR A C 1
ATOM 2569 O O . THR A 1 342 ? -17.390 16.539 0.987 1.00 91.38 342 THR A O 1
ATOM 2572 N N . LEU A 1 343 ? -18.472 17.595 2.638 1.00 91.19 343 LEU A N 1
ATOM 2573 C CA . LEU A 1 343 ? -18.526 18.892 1.960 1.00 91.19 343 LEU A CA 1
ATOM 2574 C C . LEU A 1 343 ? -17.274 19.714 2.270 1.00 91.19 343 LEU A C 1
ATOM 2576 O O . LEU A 1 343 ? -16.826 20.496 1.436 1.00 91.19 343 LEU A O 1
ATOM 2580 N N . ARG A 1 344 ? -16.723 19.553 3.478 1.00 92.62 344 ARG A N 1
ATOM 2581 C CA . ARG A 1 344 ? -15.497 20.231 3.920 1.00 92.62 344 ARG A CA 1
ATOM 2582 C C . ARG A 1 344 ? -14.228 19.413 3.712 1.00 92.62 344 ARG A C 1
ATOM 2584 O O . ARG A 1 344 ? -13.158 19.954 3.973 1.00 92.62 344 ARG A O 1
ATOM 2591 N N . HIS A 1 345 ? -14.348 18.155 3.287 1.00 95.62 345 HIS A N 1
ATOM 2592 C CA . HIS A 1 345 ? -13.242 17.198 3.228 1.00 95.62 345 HIS A CA 1
ATOM 2593 C C . HIS A 1 345 ? -12.480 17.171 4.554 1.00 95.62 345 HIS A C 1
ATOM 2595 O O . HIS A 1 345 ? -11.291 17.461 4.610 1.00 95.62 345 HIS A O 1
ATOM 2601 N N . ALA A 1 346 ? -13.195 16.946 5.658 1.00 97.25 346 ALA A N 1
ATOM 2602 C CA . ALA A 1 346 ? -12.619 17.021 6.996 1.00 97.25 346 ALA A CA 1
ATOM 2603 C C . ALA A 1 346 ? -13.227 15.981 7.938 1.00 97.25 346 ALA A C 1
ATOM 2605 O O . ALA A 1 346 ? -14.403 15.638 7.824 1.00 97.25 346 ALA A O 1
ATOM 2606 N N . ALA A 1 347 ? -12.453 15.532 8.924 1.00 98.06 347 ALA A N 1
ATOM 2607 C CA . ALA A 1 347 ? -12.930 14.640 9.974 1.00 98.06 347 ALA A CA 1
ATOM 2608 C C . ALA A 1 347 ? -12.566 15.132 11.376 1.00 98.06 347 ALA A C 1
ATOM 2610 O O . ALA A 1 347 ? -11.669 15.956 11.563 1.00 98.06 347 ALA A O 1
ATOM 2611 N N . ARG A 1 348 ? -13.282 14.613 12.373 1.00 97.50 348 ARG A N 1
ATOM 2612 C CA . ARG A 1 348 ? -12.947 14.766 13.793 1.00 97.50 348 ARG A CA 1
ATOM 2613 C C . ARG A 1 348 ? -13.297 13.500 14.571 1.00 97.50 348 ARG A C 1
ATOM 2615 O O . ARG A 1 348 ? -14.261 12.808 14.233 1.00 97.50 348 ARG A O 1
ATOM 2622 N N . LEU A 1 349 ? -12.551 13.250 15.643 1.00 98.38 349 LEU A N 1
ATOM 2623 C CA . LEU A 1 349 ? -12.822 12.186 16.610 1.00 98.38 349 LEU A CA 1
ATOM 2624 C C . LEU A 1 349 ? -13.452 12.817 17.855 1.00 98.38 349 LEU A C 1
ATOM 2626 O O . LEU A 1 349 ? -12.862 13.711 18.464 1.00 98.38 349 LEU A O 1
ATOM 2630 N N . GLU A 1 350 ? -14.678 12.419 18.202 1.00 97.12 350 GLU A N 1
ATOM 2631 C CA . GLU A 1 350 ? -15.449 13.112 19.247 1.00 97.12 350 GLU A CA 1
ATOM 2632 C C . GLU A 1 350 ? -14.992 12.789 20.671 1.00 97.12 350 GLU A C 1
ATOM 2634 O O . GLU A 1 350 ? -15.230 13.587 21.577 1.00 97.12 350 GLU A O 1
ATOM 2639 N N . ARG A 1 351 ? -14.334 11.645 20.881 1.00 95.50 351 ARG A N 1
ATOM 2640 C CA . ARG A 1 351 ? -13.884 11.210 22.207 1.00 95.50 351 ARG A CA 1
ATOM 2641 C C . ARG A 1 351 ? -12.409 11.552 22.438 1.00 95.50 351 ARG A C 1
ATOM 2643 O O . ARG A 1 351 ? -11.614 11.375 21.514 1.00 95.50 351 ARG A O 1
ATOM 2650 N N . PRO A 1 352 ? -12.032 12.009 23.647 1.00 95.00 352 PRO A N 1
ATOM 2651 C CA . PRO A 1 352 ? -10.631 12.110 24.044 1.00 95.00 352 PRO A CA 1
ATOM 2652 C C . PRO A 1 352 ? -9.927 10.758 23.934 1.00 95.00 352 PRO A C 1
ATOM 2654 O O . PRO A 1 352 ? -10.537 9.722 24.202 1.00 95.00 352 PRO A O 1
ATOM 2657 N N . ASP A 1 353 ? -8.658 10.787 23.528 1.00 93.62 353 ASP A N 1
ATOM 2658 C CA . ASP A 1 353 ? -7.765 9.621 23.439 1.00 93.62 353 ASP A CA 1
ATOM 2659 C C . ASP A 1 353 ? -8.273 8.472 22.545 1.00 93.62 353 ASP A C 1
ATOM 2661 O O . ASP A 1 353 ? -7.770 7.349 22.598 1.00 93.62 353 ASP A O 1
ATOM 2665 N N . MET A 1 354 ? -9.263 8.752 21.698 1.00 96.06 354 MET A N 1
ATOM 2666 C CA . MET A 1 354 ? -9.678 7.888 20.601 1.00 96.06 354 MET A CA 1
ATOM 2667 C C . MET A 1 354 ? -8.615 7.926 19.504 1.00 96.06 354 MET A C 1
ATOM 2669 O O . MET A 1 354 ? -8.092 8.990 19.178 1.00 96.06 354 MET A O 1
ATOM 2673 N N . ALA A 1 355 ? -8.320 6.782 18.894 1.00 97.50 355 ALA A N 1
ATOM 2674 C CA . ALA A 1 355 ? -7.317 6.713 17.842 1.00 97.50 355 ALA A CA 1
ATOM 2675 C C . ALA A 1 355 ? -7.779 5.821 16.696 1.00 97.50 355 ALA A C 1
ATOM 2677 O O . ALA A 1 355 ? -8.197 4.684 16.903 1.00 97.50 355 ALA A O 1
ATOM 2678 N N . LEU A 1 356 ? -7.647 6.337 15.480 1.00 98.06 356 LEU A N 1
ATOM 2679 C CA . LEU A 1 356 ? -7.772 5.561 14.266 1.00 98.06 356 LEU A CA 1
ATOM 2680 C C . LEU A 1 356 ? -6.563 4.646 14.069 1.00 98.06 356 LEU A C 1
ATOM 2682 O O . LEU A 1 356 ? -5.418 5.010 14.369 1.00 98.06 356 LEU A O 1
ATOM 2686 N N . ASP A 1 357 ? -6.844 3.482 13.506 1.00 96.94 357 ASP A N 1
ATOM 2687 C CA . ASP A 1 357 ? -5.883 2.538 12.973 1.00 96.94 357 ASP A CA 1
ATOM 2688 C C . ASP A 1 357 ? -6.403 1.984 11.641 1.00 96.94 357 ASP A C 1
ATOM 2690 O O . ASP A 1 357 ? -7.496 1.424 11.564 1.00 96.94 357 ASP A O 1
ATOM 2694 N N . PHE A 1 358 ? -5.629 2.182 10.573 1.00 97.00 358 PHE A N 1
ATOM 2695 C CA . PHE A 1 358 ? -5.971 1.723 9.226 1.00 97.00 358 PHE A CA 1
ATOM 2696 C C . PHE A 1 358 ? -5.186 0.472 8.808 1.00 97.00 358 PHE A C 1
ATOM 2698 O O . PHE A 1 358 ? -5.138 0.153 7.619 1.00 97.00 358 PHE A O 1
ATOM 2705 N N . GLY A 1 359 ? -4.591 -0.262 9.755 1.00 93.81 359 GLY A N 1
ATOM 2706 C CA . GLY A 1 359 ? -3.811 -1.472 9.475 1.00 93.81 359 GLY A CA 1
ATOM 2707 C C . GLY A 1 359 ? -4.564 -2.556 8.692 1.00 93.81 359 GLY A C 1
ATOM 2708 O O . GLY A 1 359 ? -3.935 -3.295 7.940 1.00 93.81 359 GLY A O 1
ATOM 2709 N N . ALA A 1 360 ? -5.896 -2.598 8.811 1.00 96.06 360 ALA A N 1
ATOM 2710 C CA . ALA A 1 360 ? -6.786 -3.569 8.162 1.00 96.06 360 ALA A CA 1
ATOM 2711 C C . ALA A 1 360 ? -7.556 -3.013 6.937 1.00 96.06 360 ALA A C 1
ATOM 2713 O O . ALA A 1 360 ? -8.598 -3.547 6.565 1.00 96.06 360 ALA A O 1
ATOM 2714 N N . ILE A 1 361 ? -7.111 -1.891 6.356 1.00 98.38 361 ILE A N 1
ATOM 2715 C CA . ILE A 1 361 ? -7.728 -1.309 5.144 1.00 98.38 361 ILE A CA 1
ATOM 2716 C C . ILE A 1 361 ? -6.729 -0.579 4.233 1.00 98.38 361 ILE A C 1
ATOM 2718 O O . ILE A 1 361 ? -6.905 -0.523 3.012 1.00 98.38 361 ILE A O 1
ATOM 2722 N N . ALA A 1 362 ? -5.678 0.023 4.801 1.00 97.81 362 ALA A N 1
ATOM 2723 C CA . ALA A 1 362 ? -4.763 0.879 4.051 1.00 97.81 362 ALA A CA 1
ATOM 2724 C C . ALA A 1 362 ? -3.928 0.102 3.026 1.00 97.81 362 ALA A C 1
ATOM 2726 O O . ALA A 1 362 ? -3.621 0.650 1.967 1.00 97.81 362 ALA A O 1
ATOM 2727 N N . LYS A 1 363 ? -3.569 -1.161 3.306 1.00 97.88 363 LYS A N 1
ATOM 2728 C CA . LYS A 1 363 ? -2.807 -1.987 2.358 1.00 97.88 363 LYS A CA 1
ATOM 2729 C C . LYS A 1 363 ? -3.662 -2.338 1.146 1.00 97.88 363 LYS A C 1
ATOM 2731 O O . LYS A 1 363 ? -3.201 -2.164 0.021 1.00 97.88 363 LYS A O 1
ATOM 2736 N N . GLY A 1 364 ? -4.915 -2.735 1.370 1.00 98.31 364 GLY A N 1
ATOM 2737 C CA . GLY A 1 364 ? -5.901 -2.940 0.312 1.00 98.31 364 GLY A CA 1
ATOM 2738 C C . GLY A 1 364 ? -6.051 -1.713 -0.589 1.00 98.31 364 GLY A C 1
ATOM 2739 O O . GLY A 1 364 ? -5.908 -1.805 -1.807 1.00 98.31 364 GLY A O 1
ATOM 2740 N N . PHE A 1 365 ? -6.213 -0.532 0.012 1.00 98.75 365 PHE A N 1
ATOM 2741 C CA . PHE A 1 365 ? -6.273 0.721 -0.743 1.00 98.75 365 PHE A CA 1
ATOM 2742 C C . PHE A 1 365 ? -4.981 1.025 -1.518 1.00 98.75 365 PHE A C 1
ATOM 2744 O O . PHE A 1 365 ? -5.041 1.489 -2.657 1.00 98.75 365 PHE A O 1
ATOM 2751 N N . ALA A 1 366 ? -3.807 0.780 -0.930 1.00 98.69 366 ALA A N 1
ATOM 2752 C CA . ALA A 1 366 ? -2.523 0.996 -1.593 1.00 98.69 366 ALA A CA 1
ATOM 2753 C C . ALA A 1 366 ? -2.349 0.095 -2.823 1.00 98.69 366 ALA A C 1
ATOM 2755 O O . ALA A 1 366 ? -1.885 0.569 -3.862 1.00 98.69 366 ALA A O 1
ATOM 2756 N N . VAL A 1 367 ? -2.771 -1.166 -2.720 1.00 98.56 367 VAL A N 1
ATOM 2757 C CA . VAL A 1 367 ? -2.808 -2.122 -3.832 1.00 98.56 367 VAL A CA 1
ATOM 2758 C C . VAL A 1 367 ? -3.721 -1.614 -4.949 1.00 98.56 367 VAL A C 1
ATOM 2760 O O . VAL A 1 367 ? -3.282 -1.546 -6.098 1.00 98.56 367 VAL A O 1
ATOM 2763 N N . ASP A 1 368 ? -4.930 -1.150 -4.621 1.00 98.50 368 ASP A N 1
ATOM 2764 C CA . ASP A 1 368 ? -5.858 -0.589 -5.611 1.00 98.50 368 ASP A CA 1
ATOM 2765 C C . ASP A 1 368 ? -5.250 0.598 -6.364 1.00 98.50 368 ASP A C 1
ATOM 2767 O O . ASP A 1 368 ? -5.281 0.657 -7.596 1.00 98.50 368 ASP A O 1
ATOM 2771 N N . ARG A 1 369 ? -4.659 1.553 -5.630 1.00 98.62 369 ARG A N 1
ATOM 2772 C CA . ARG A 1 369 ? -4.028 2.734 -6.238 1.00 98.62 369 ARG A CA 1
ATOM 2773 C C . ARG A 1 369 ? -2.814 2.353 -7.081 1.00 98.62 369 ARG A C 1
ATOM 2775 O O . ARG A 1 369 ? -2.575 2.985 -8.109 1.00 98.62 369 ARG A O 1
ATOM 2782 N N . ALA A 1 370 ? -2.059 1.333 -6.679 1.00 98.38 370 ALA A N 1
ATOM 2783 C CA . ALA A 1 370 ? -0.906 0.851 -7.426 1.00 98.38 370 ALA A CA 1
ATOM 2784 C C . ALA A 1 370 ? -1.311 0.188 -8.750 1.00 98.38 370 ALA A C 1
ATOM 2786 O O . ALA A 1 370 ? -0.756 0.535 -9.793 1.00 98.38 370 ALA A O 1
ATOM 2787 N N . VAL A 1 371 ? -2.305 -0.705 -8.732 1.00 97.62 371 VAL A N 1
ATOM 2788 C CA . VAL A 1 371 ? -2.846 -1.347 -9.944 1.00 97.62 371 VAL A CA 1
ATOM 2789 C C . VAL A 1 371 ? -3.425 -0.297 -10.897 1.00 97.62 371 VAL A C 1
ATOM 2791 O O . VAL A 1 371 ? -3.123 -0.292 -12.093 1.00 97.62 371 VAL A O 1
ATOM 2794 N N . GLU A 1 372 ? -4.187 0.661 -10.368 1.00 97.25 372 GLU A N 1
ATOM 2795 C CA . GLU A 1 372 ? -4.743 1.774 -11.139 1.00 97.25 372 GLU A CA 1
ATOM 2796 C C . GLU A 1 372 ? -3.645 2.650 -11.773 1.00 97.25 372 GLU A C 1
ATOM 2798 O O . GLU A 1 372 ? -3.747 3.033 -12.943 1.00 97.25 372 GLU A O 1
ATOM 2803 N N . ALA A 1 373 ? -2.568 2.935 -11.035 1.00 97.12 373 ALA A N 1
ATOM 2804 C CA . ALA A 1 373 ? -1.420 3.691 -11.531 1.00 97.12 373 ALA A CA 1
ATOM 2805 C C . ALA A 1 373 ? -0.670 2.945 -12.647 1.00 97.12 373 ALA A C 1
ATOM 2807 O O . ALA A 1 373 ? -0.295 3.552 -13.652 1.00 97.12 373 ALA A O 1
ATOM 2808 N N . VAL A 1 374 ? -0.504 1.626 -12.517 1.00 95.31 374 VAL A N 1
ATOM 2809 C CA . VAL A 1 374 ? 0.115 0.775 -13.545 1.00 95.31 374 VAL A CA 1
ATOM 2810 C C . VAL A 1 374 ? -0.717 0.757 -14.822 1.00 95.31 374 VAL A C 1
ATOM 2812 O O . VAL A 1 374 ? -0.176 0.957 -15.914 1.00 95.31 374 VAL A O 1
ATOM 2815 N N . ARG A 1 375 ? -2.036 0.585 -14.693 1.00 93.88 375 ARG A N 1
ATOM 2816 C CA . ARG A 1 375 ? -2.968 0.606 -15.824 1.00 93.88 375 ARG A CA 1
ATOM 2817 C C . ARG A 1 375 ? -2.909 1.938 -16.569 1.00 93.88 375 ARG A C 1
ATOM 2819 O O . ARG A 1 375 ? -2.793 1.956 -17.792 1.00 93.88 375 ARG A O 1
ATOM 2826 N N . ARG A 1 376 ? -2.914 3.060 -15.842 1.00 92.38 376 ARG A N 1
ATOM 2827 C CA . ARG A 1 376 ? -2.781 4.411 -16.422 1.00 92.38 376 ARG A CA 1
ATOM 2828 C C . ARG A 1 376 ? -1.433 4.660 -17.087 1.00 92.38 376 ARG A C 1
ATOM 2830 O O . ARG A 1 376 ? -1.360 5.418 -18.047 1.00 92.38 376 ARG A O 1
ATOM 2837 N N . ALA A 1 377 ? -0.372 4.018 -16.608 1.00 92.38 377 ALA A N 1
ATOM 2838 C CA . ALA A 1 377 ? 0.952 4.124 -17.207 1.00 92.38 377 ALA A CA 1
ATOM 2839 C C . ALA A 1 377 ? 1.093 3.352 -18.536 1.00 92.38 377 ALA A C 1
ATOM 2841 O O . ALA A 1 377 ? 2.141 3.459 -19.174 1.00 92.38 377 ALA A O 1
ATOM 2842 N N . GLY A 1 378 ? 0.059 2.623 -18.976 1.00 92.88 378 GLY A N 1
ATOM 2843 C CA . GLY A 1 378 ? 0.020 1.930 -20.267 1.00 92.88 378 GLY A CA 1
ATOM 2844 C C . GLY A 1 378 ? 0.539 0.491 -20.234 1.00 92.88 378 GLY A C 1
ATOM 2845 O O . GLY A 1 378 ? 0.846 -0.071 -21.284 1.00 92.88 378 GLY A O 1
ATOM 2846 N N . ALA A 1 379 ? 0.668 -0.112 -19.050 1.00 92.81 379 ALA A N 1
ATOM 2847 C CA . ALA A 1 379 ? 0.956 -1.538 -18.938 1.00 92.81 379 ALA A CA 1
ATOM 2848 C C . ALA A 1 379 ? -0.190 -2.396 -19.499 1.00 92.81 379 ALA A C 1
ATOM 2850 O O . ALA A 1 379 ? -1.316 -1.932 -19.646 1.00 92.81 379 ALA A O 1
ATOM 2851 N N . GLN A 1 380 ? 0.097 -3.664 -19.790 1.00 92.69 380 GLN A N 1
ATOM 2852 C CA . GLN A 1 380 ? -0.882 -4.640 -20.279 1.00 92.69 380 GLN A CA 1
ATOM 2853 C C . GLN A 1 380 ? -1.417 -5.546 -19.170 1.00 92.69 380 GLN A C 1
ATOM 2855 O O . GLN A 1 380 ? -2.535 -6.041 -19.281 1.00 92.69 380 GLN A O 1
ATOM 2860 N N . ALA A 1 381 ? -0.599 -5.806 -18.150 1.00 93.25 381 ALA A N 1
ATOM 2861 C CA . ALA A 1 381 ? -0.967 -6.612 -16.996 1.00 93.25 381 ALA A CA 1
ATOM 2862 C C . ALA A 1 381 ? -0.070 -6.269 -15.799 1.00 93.25 381 ALA A C 1
ATOM 2864 O O . ALA A 1 381 ? 1.047 -5.765 -15.979 1.00 93.25 381 ALA A O 1
ATOM 2865 N N . ALA A 1 382 ? -0.555 -6.541 -14.591 1.00 94.81 382 ALA A N 1
ATOM 2866 C CA . ALA A 1 382 ? 0.152 -6.255 -13.354 1.00 94.81 382 ALA A CA 1
ATOM 2867 C C . ALA A 1 382 ? -0.221 -7.227 -12.234 1.00 94.81 382 ALA A C 1
ATOM 2869 O O . ALA A 1 382 ? -1.377 -7.625 -12.118 1.00 94.81 382 ALA A O 1
ATOM 2870 N N . MET A 1 383 ? 0.748 -7.507 -11.367 1.00 95.88 383 MET A N 1
ATOM 2871 C CA . MET A 1 383 ? 0.536 -8.069 -10.039 1.00 95.88 383 MET A CA 1
ATOM 2872 C C . MET A 1 383 ? 1.260 -7.189 -9.021 1.00 95.88 383 MET A C 1
ATOM 2874 O O . MET A 1 383 ? 2.462 -6.941 -9.146 1.00 95.88 383 MET A O 1
ATOM 2878 N N . VAL A 1 384 ? 0.527 -6.708 -8.025 1.00 98.00 384 VAL A N 1
ATOM 2879 C CA . VAL A 1 384 ? 1.039 -5.923 -6.901 1.00 98.00 384 VAL A CA 1
ATOM 2880 C C . VAL A 1 384 ? 0.818 -6.733 -5.636 1.00 98.00 384 VAL A C 1
ATOM 2882 O O . VAL A 1 384 ? -0.323 -7.004 -5.300 1.00 98.00 384 VAL A O 1
ATOM 2885 N N . ASP A 1 385 ? 1.884 -7.094 -4.934 1.00 96.94 385 ASP A N 1
ATOM 2886 C CA . ASP A 1 385 ? 1.839 -7.770 -3.635 1.00 96.94 385 ASP A CA 1
ATOM 2887 C C . ASP A 1 385 ? 2.407 -6.832 -2.567 1.00 96.94 385 ASP A C 1
ATOM 2889 O O . ASP A 1 385 ? 3.571 -6.433 -2.634 1.00 96.94 385 ASP A O 1
ATOM 2893 N N . LEU A 1 386 ? 1.578 -6.449 -1.601 1.00 96.94 386 LEU A N 1
ATOM 2894 C CA . LEU A 1 386 ? 1.957 -5.646 -0.447 1.00 96.94 386 LEU A CA 1
ATOM 2895 C C . LEU A 1 386 ? 1.772 -6.471 0.828 1.00 96.94 386 LEU A C 1
ATOM 2897 O O . LEU A 1 386 ? 0.757 -6.370 1.519 1.00 96.94 386 LEU A O 1
ATOM 2901 N N . GLY A 1 387 ? 2.773 -7.292 1.142 1.00 89.44 387 GLY A N 1
ATOM 2902 C CA . GLY A 1 387 ? 2.777 -8.117 2.348 1.00 89.44 387 GLY A CA 1
ATOM 2903 C C . GLY A 1 387 ? 1.622 -9.116 2.420 1.00 89.44 387 GLY A C 1
ATOM 2904 O O . GLY A 1 387 ? 1.029 -9.257 3.487 1.00 89.44 387 GLY A O 1
ATOM 2905 N N . GLY A 1 388 ? 1.280 -9.763 1.302 1.00 89.38 388 GLY A N 1
ATOM 2906 C CA . GLY A 1 388 ? 0.178 -10.724 1.206 1.00 89.38 388 GLY A CA 1
ATOM 2907 C C . GLY A 1 388 ? -1.167 -10.112 0.810 1.00 89.38 388 GLY A C 1
ATOM 2908 O O . GLY A 1 388 ? -2.105 -10.852 0.525 1.00 89.38 388 GLY A O 1
ATOM 2909 N N . ASN A 1 389 ? -1.272 -8.781 0.736 1.00 96.81 389 ASN A N 1
ATOM 2910 C CA . ASN A 1 389 ? -2.373 -8.111 0.049 1.00 96.81 389 ASN A CA 1
ATOM 2911 C C . ASN A 1 389 ? -2.010 -8.007 -1.434 1.00 96.81 389 ASN A C 1
ATOM 2913 O O . ASN A 1 389 ? -1.143 -7.217 -1.808 1.00 96.81 389 ASN A O 1
ATOM 2917 N N . ILE A 1 390 ? -2.654 -8.815 -2.268 1.00 97.69 390 ILE A N 1
ATOM 2918 C CA . ILE A 1 390 ? -2.316 -8.975 -3.679 1.00 97.69 390 ILE A CA 1
ATOM 2919 C C . ILE A 1 390 ? -3.417 -8.365 -4.541 1.00 97.69 390 ILE A C 1
ATOM 2921 O O . ILE A 1 390 ? -4.583 -8.689 -4.366 1.00 97.69 390 ILE A O 1
ATOM 2925 N N . GLY A 1 391 ? -3.058 -7.520 -5.501 1.00 97.56 391 GLY A N 1
ATOM 2926 C CA . GLY A 1 391 ? -3.943 -7.035 -6.559 1.00 97.56 391 GLY A CA 1
ATOM 2927 C C . GLY A 1 391 ? -3.422 -7.473 -7.913 1.00 97.56 391 GLY A C 1
ATOM 2928 O O . GLY A 1 391 ? -2.232 -7.320 -8.201 1.00 97.56 391 GLY A O 1
ATOM 2929 N N . VAL A 1 392 ? -4.303 -8.006 -8.749 1.00 95.75 392 VAL A N 1
ATOM 2930 C CA . VAL A 1 392 ? -3.972 -8.476 -10.092 1.00 95.75 392 VAL A CA 1
ATOM 2931 C C . VAL A 1 392 ? -4.853 -7.797 -11.120 1.00 95.75 392 VAL A C 1
ATOM 2933 O O . VAL A 1 392 ? -6.022 -7.526 -10.877 1.00 95.75 392 VAL A O 1
ATOM 2936 N N . TRP A 1 393 ? -4.283 -7.522 -12.285 1.00 93.75 393 TRP A N 1
ATOM 2937 C CA . TRP A 1 393 ? -5.019 -6.964 -13.406 1.00 93.75 393 TRP A CA 1
ATOM 2938 C C . TRP A 1 393 ? -4.426 -7.432 -14.727 1.00 93.75 393 TRP A C 1
ATOM 2940 O O . TRP A 1 393 ? -3.206 -7.488 -14.904 1.00 93.75 393 TRP A O 1
ATOM 2950 N N . GLY A 1 394 ? -5.305 -7.690 -15.691 1.00 90.25 394 GLY A N 1
ATOM 2951 C CA . GLY A 1 394 ? -4.925 -8.067 -17.042 1.00 90.25 394 GLY A CA 1
ATOM 2952 C C . GLY A 1 394 ? -4.458 -9.523 -17.158 1.00 90.25 394 GLY A C 1
ATOM 2953 O O . GLY A 1 394 ? -4.380 -10.254 -16.172 1.00 90.25 394 GLY A O 1
ATOM 2954 N N . PRO A 1 395 ? -4.165 -9.974 -18.386 1.00 86.56 395 PRO A N 1
ATOM 2955 C CA . PRO A 1 395 ? -3.833 -11.365 -18.666 1.00 86.56 395 PRO A CA 1
ATOM 2956 C C . PRO A 1 395 ? -2.587 -11.833 -17.914 1.00 86.56 395 PRO A C 1
ATOM 2958 O O . PRO A 1 395 ? -1.527 -11.208 -18.012 1.00 86.56 395 PRO A O 1
ATOM 2961 N N . ALA A 1 396 ? -2.711 -12.983 -17.255 1.00 80.50 396 ALA A N 1
ATOM 2962 C CA . ALA A 1 396 ? -1.620 -13.646 -16.558 1.00 80.50 396 ALA A CA 1
ATOM 2963 C C . ALA A 1 396 ? -0.442 -14.004 -17.492 1.00 80.50 396 ALA A C 1
ATOM 2965 O O . ALA A 1 396 ? -0.575 -13.989 -18.732 1.00 80.50 396 ALA A O 1
ATOM 2966 N N . PRO A 1 397 ? 0.740 -14.307 -16.926 1.00 71.06 397 PRO A N 1
ATOM 2967 C CA . PRO A 1 397 ? 1.842 -14.906 -17.667 1.00 71.06 397 PRO A CA 1
ATOM 2968 C C . PRO A 1 397 ? 1.407 -16.205 -18.369 1.00 71.06 397 PRO A C 1
ATOM 2970 O O . PRO A 1 397 ? 0.434 -16.850 -17.982 1.00 71.06 397 PRO A O 1
ATOM 2973 N N . ASP A 1 398 ? 2.100 -16.554 -19.453 1.00 70.00 398 ASP A N 1
ATOM 2974 C CA . ASP A 1 398 ? 1.966 -17.842 -20.157 1.00 70.00 398 ASP A CA 1
ATOM 2975 C C . ASP A 1 398 ? 0.591 -18.177 -20.771 1.00 70.00 398 ASP A C 1
ATOM 2977 O O . ASP A 1 398 ? 0.348 -19.306 -21.195 1.00 70.00 398 ASP A O 1
ATOM 2981 N N . GLY A 1 399 ? -0.307 -17.193 -20.894 1.00 67.62 399 GLY A N 1
ATOM 2982 C CA . GLY A 1 399 ? -1.620 -17.381 -21.527 1.00 67.62 399 GLY A CA 1
ATOM 2983 C C . GLY A 1 399 ? -2.642 -18.107 -20.647 1.00 67.62 399 GLY A C 1
ATOM 2984 O O . GLY A 1 399 ? -3.665 -18.563 -21.161 1.00 67.62 399 GLY A O 1
ATOM 2985 N N . ALA A 1 400 ? -2.384 -18.206 -19.339 1.00 76.50 400 ALA A N 1
ATOM 2986 C CA . ALA A 1 400 ? -3.332 -18.741 -18.371 1.00 76.50 400 ALA A CA 1
ATOM 2987 C C . ALA A 1 400 ? -4.614 -17.887 -18.289 1.00 76.50 400 ALA A C 1
ATOM 2989 O O . ALA A 1 400 ? -4.607 -16.684 -18.562 1.00 76.50 400 ALA A O 1
ATOM 2990 N N . ALA A 1 401 ? -5.723 -18.515 -17.881 1.00 76.50 401 ALA A N 1
ATOM 2991 C CA . ALA A 1 401 ? -7.026 -17.854 -17.752 1.00 76.50 401 ALA A CA 1
ATOM 2992 C C . ALA A 1 401 ? -7.069 -16.789 -16.635 1.00 76.50 401 ALA A C 1
ATOM 2994 O O . ALA A 1 401 ? -7.938 -15.920 -16.650 1.00 76.50 401 ALA A O 1
ATOM 2995 N N . GLY A 1 402 ? -6.127 -16.840 -15.691 1.00 85.12 402 GLY A N 1
ATOM 2996 C CA . GLY A 1 402 ? -5.965 -15.884 -14.602 1.00 85.12 402 GLY A CA 1
ATOM 2997 C C . GLY A 1 402 ? -4.646 -16.105 -13.863 1.00 85.12 402 GLY A C 1
ATOM 2998 O O . GLY A 1 402 ? -3.899 -17.037 -14.162 1.00 85.12 402 GLY A O 1
ATOM 2999 N N . TRP A 1 403 ? -4.348 -15.218 -12.923 1.00 89.94 403 TRP A N 1
ATOM 3000 C CA . TRP A 1 403 ? -3.185 -15.278 -12.050 1.00 89.94 403 TRP A CA 1
ATOM 3001 C C . TRP A 1 403 ? -3.409 -16.323 -10.962 1.00 89.94 403 TRP A C 1
ATOM 3003 O O . TRP A 1 403 ? -4.409 -16.257 -10.249 1.00 89.94 403 TRP A O 1
ATOM 3013 N N . THR A 1 404 ? -2.481 -17.268 -10.826 1.00 90.06 404 THR A N 1
ATOM 3014 C CA . THR A 1 404 ? -2.510 -18.274 -9.758 1.00 90.06 404 THR A CA 1
ATOM 3015 C C . THR A 1 404 ? -1.808 -17.733 -8.519 1.00 90.06 404 THR A C 1
ATOM 3017 O O . THR A 1 404 ? -0.614 -17.443 -8.552 1.00 90.06 404 THR A O 1
ATOM 3020 N N . LEU A 1 405 ? -2.552 -17.615 -7.426 1.00 91.00 405 LEU A N 1
ATOM 3021 C CA . LEU A 1 405 ? -2.112 -17.069 -6.150 1.00 91.00 405 LEU A CA 1
ATOM 3022 C C . LEU A 1 405 ? -2.103 -18.180 -5.100 1.00 91.00 405 LEU A C 1
ATOM 3024 O O . LEU A 1 405 ? -3.086 -18.904 -4.954 1.00 91.00 405 LEU A O 1
ATOM 3028 N N . GLY A 1 406 ? -0.995 -18.325 -4.377 1.00 90.69 406 GLY A N 1
ATOM 3029 C CA . GLY A 1 406 ? -0.876 -19.297 -3.292 1.00 90.69 406 GLY A CA 1
ATOM 3030 C C . GLY A 1 406 ? -1.435 -18.753 -1.979 1.00 90.69 406 GLY A C 1
ATOM 3031 O O . GLY A 1 406 ? -1.091 -17.650 -1.559 1.00 90.69 406 GLY A O 1
ATOM 3032 N N . VAL A 1 407 ? -2.251 -19.554 -1.304 1.00 90.06 407 VAL A N 1
ATOM 3033 C CA . VAL A 1 407 ? -2.664 -19.364 0.086 1.00 90.06 407 VAL A CA 1
ATOM 3034 C C . VAL A 1 407 ? -1.658 -20.093 0.969 1.00 90.06 407 VAL A C 1
ATOM 3036 O O . VAL A 1 407 ? -1.537 -21.318 0.905 1.00 90.06 407 VAL A O 1
ATOM 3039 N N . ARG A 1 408 ? -0.913 -19.342 1.783 1.00 89.00 408 ARG A N 1
ATOM 3040 C CA . ARG A 1 408 ? 0.128 -19.895 2.661 1.00 89.00 408 ARG A CA 1
ATOM 3041 C C . ARG A 1 408 ? -0.479 -20.807 3.725 1.00 89.00 408 ARG A C 1
ATOM 3043 O O . ARG A 1 408 ? -1.502 -20.474 4.321 1.00 89.00 408 ARG A O 1
ATOM 3050 N N . HIS A 1 409 ? 0.193 -21.914 4.015 1.00 89.00 409 HIS A N 1
ATOM 3051 C CA . HIS A 1 409 ? -0.151 -22.759 5.146 1.00 89.00 409 HIS A CA 1
ATOM 3052 C C . HIS A 1 409 ? 0.180 -22.044 6.473 1.00 89.00 409 HIS A C 1
ATOM 3054 O O . HIS A 1 409 ? 1.326 -21.651 6.706 1.00 89.00 409 HIS A O 1
ATOM 3060 N N . PRO A 1 410 ? -0.779 -21.889 7.402 1.00 86.12 410 PRO A N 1
ATOM 3061 C CA . PRO A 1 410 ? -0.630 -20.986 8.550 1.00 86.12 410 PRO A CA 1
ATOM 3062 C C . PRO A 1 410 ? 0.322 -21.485 9.649 1.00 86.12 410 PRO A C 1
ATOM 3064 O O . PRO A 1 410 ? 0.608 -20.771 10.614 1.00 86.12 410 PRO A O 1
ATOM 3067 N N . ARG A 1 411 ? 0.783 -22.737 9.547 1.00 85.31 411 ARG A N 1
ATOM 3068 C CA . ARG A 1 411 ? 1.711 -23.376 10.501 1.00 85.31 411 ARG A CA 1
ATOM 3069 C C . ARG A 1 411 ? 2.957 -23.983 9.855 1.00 85.31 411 ARG A C 1
ATOM 3071 O O . ARG A 1 411 ? 3.847 -24.424 10.574 1.00 85.31 411 ARG A O 1
ATOM 3078 N N . ARG A 1 412 ? 3.038 -24.002 8.520 1.00 82.44 412 ARG A N 1
ATOM 3079 C CA . ARG A 1 412 ? 4.149 -24.594 7.756 1.00 82.44 412 ARG A CA 1
ATOM 3080 C C . ARG A 1 412 ? 4.615 -23.544 6.753 1.00 82.44 412 ARG A C 1
ATOM 3082 O O . ARG A 1 412 ? 3.963 -23.328 5.745 1.00 82.44 412 ARG A O 1
ATOM 3089 N N . GLY A 1 413 ? 5.667 -22.810 7.113 1.00 70.62 413 GLY A N 1
ATOM 3090 C CA . GLY A 1 413 ? 5.941 -21.475 6.562 1.00 70.62 413 GLY A CA 1
ATOM 3091 C C . GLY A 1 413 ? 5.970 -21.375 5.034 1.00 70.62 413 GLY A C 1
ATOM 3092 O O . GLY A 1 413 ? 5.351 -20.465 4.489 1.00 70.62 413 GLY A O 1
ATOM 3093 N N . ASP A 1 414 ? 6.648 -22.309 4.367 1.00 77.19 414 ASP A N 1
ATOM 3094 C CA . ASP A 1 414 ? 6.830 -22.286 2.908 1.00 77.19 414 ASP A CA 1
ATOM 3095 C C . ASP A 1 414 ? 5.785 -23.128 2.152 1.00 77.19 414 ASP A C 1
ATOM 3097 O O . ASP A 1 414 ? 5.780 -23.147 0.920 1.00 77.19 414 ASP A O 1
ATOM 3101 N N . ASP A 1 415 ? 4.891 -23.810 2.873 1.00 85.88 415 ASP A N 1
ATOM 3102 C CA . ASP A 1 415 ? 3.899 -24.692 2.268 1.00 85.88 415 ASP A CA 1
ATOM 3103 C C . ASP A 1 415 ? 2.688 -23.888 1.774 1.00 85.88 415 ASP A C 1
ATOM 3105 O O . ASP A 1 415 ? 2.274 -22.881 2.361 1.00 85.88 415 ASP A O 1
ATOM 3109 N N . VAL A 1 416 ? 2.089 -24.361 0.684 1.00 88.44 416 VAL A N 1
ATOM 3110 C CA . VAL A 1 416 ? 0.868 -23.798 0.101 1.00 88.44 416 VAL A CA 1
ATOM 3111 C C . VAL A 1 416 ? -0.305 -24.684 0.501 1.00 88.44 416 VAL A C 1
ATOM 3113 O O . VAL A 1 416 ? -0.340 -25.858 0.149 1.00 88.44 416 VAL A O 1
ATOM 3116 N N . LEU A 1 417 ? -1.264 -24.114 1.230 1.00 87.44 417 LEU A N 1
ATOM 3117 C CA . LEU A 1 417 ? -2.486 -24.800 1.657 1.00 87.44 417 LEU A CA 1
ATOM 3118 C C . LEU A 1 417 ? -3.495 -24.909 0.509 1.00 87.44 417 LEU A C 1
ATOM 3120 O O . LEU A 1 417 ? -4.125 -25.944 0.311 1.00 87.44 417 LEU A O 1
ATOM 3124 N N . ALA A 1 418 ? -3.651 -23.830 -0.254 1.00 87.69 418 ALA A N 1
ATOM 3125 C CA . ALA A 1 418 ? -4.578 -23.770 -1.375 1.00 87.69 418 ALA A CA 1
ATOM 3126 C C . ALA A 1 418 ? -4.077 -22.807 -2.453 1.00 87.69 418 ALA A C 1
ATOM 3128 O O . ALA A 1 418 ? -3.232 -21.955 -2.188 1.00 87.69 418 ALA A O 1
ATOM 3129 N N . THR A 1 419 ? -4.618 -22.899 -3.660 1.00 90.12 419 THR A N 1
ATOM 3130 C CA . THR A 1 419 ? -4.427 -21.898 -4.718 1.00 90.12 419 THR A CA 1
ATOM 3131 C C . THR A 1 419 ? -5.747 -21.251 -5.107 1.00 90.12 419 THR A C 1
ATOM 3133 O O . THR A 1 419 ? -6.808 -21.871 -5.071 1.00 90.12 419 THR A O 1
ATOM 3136 N N . LEU A 1 420 ? -5.663 -19.979 -5.486 1.00 88.75 420 LEU A N 1
ATOM 3137 C CA . LEU A 1 420 ? -6.754 -19.165 -6.010 1.00 88.75 420 LEU A CA 1
ATOM 3138 C C . LEU A 1 420 ? -6.377 -18.678 -7.406 1.00 88.75 420 LEU A C 1
ATOM 3140 O O . LEU A 1 420 ? -5.253 -18.222 -7.614 1.00 88.75 420 LEU A O 1
ATOM 3144 N N . THR A 1 421 ? -7.305 -18.720 -8.358 1.00 88.31 421 THR A N 1
ATOM 3145 C CA . THR A 1 421 ? -7.095 -18.123 -9.686 1.00 88.31 421 THR A CA 1
ATOM 3146 C C . THR A 1 421 ? -7.942 -16.865 -9.853 1.00 88.31 421 THR A C 1
ATOM 3148 O O . THR A 1 421 ? -9.167 -16.939 -9.798 1.00 88.31 421 THR A O 1
ATOM 3151 N N . LEU A 1 422 ? -7.302 -15.714 -10.092 1.00 88.50 422 LEU A N 1
ATOM 3152 C CA . LEU A 1 422 ? -7.977 -14.432 -10.339 1.00 88.50 422 LEU A CA 1
ATOM 3153 C C . LEU A 1 422 ? -7.524 -13.804 -11.659 1.00 88.50 422 LEU A C 1
ATOM 3155 O O . LEU A 1 422 ? -6.335 -13.618 -11.894 1.00 88.50 422 LEU A O 1
ATOM 3159 N N . ALA A 1 423 ? -8.469 -13.426 -12.518 1.00 85.88 423 ALA A N 1
ATOM 3160 C CA . ALA A 1 423 ? -8.162 -12.668 -13.736 1.00 85.88 423 ALA A CA 1
ATOM 3161 C C . ALA A 1 423 ? -8.000 -11.158 -13.469 1.00 85.88 423 ALA A C 1
ATOM 3163 O O . ALA A 1 423 ? -7.174 -10.500 -14.100 1.00 85.88 423 ALA A O 1
ATOM 3164 N N . ASP A 1 424 ? -8.796 -10.623 -12.545 1.00 90.44 424 ASP A N 1
ATOM 3165 C CA . ASP A 1 424 ? -8.813 -9.226 -12.105 1.00 90.44 424 ASP A CA 1
ATOM 3166 C C . ASP A 1 424 ? -9.332 -9.191 -10.656 1.00 90.44 424 ASP A C 1
ATOM 3168 O O . ASP A 1 424 ? -10.066 -10.098 -10.249 1.00 90.44 424 ASP A O 1
ATOM 3172 N N . GLY A 1 425 ? -8.959 -8.168 -9.892 1.00 94.12 425 GLY A N 1
ATOM 3173 C CA . GLY A 1 425 ? -9.357 -7.980 -8.496 1.00 94.12 425 GLY A CA 1
ATOM 3174 C C . GLY A 1 425 ? -8.213 -8.172 -7.503 1.00 94.12 425 GLY A C 1
ATOM 3175 O O . GLY A 1 425 ? -7.037 -8.011 -7.836 1.00 94.12 425 GLY A O 1
ATOM 3176 N N . ALA A 1 426 ? -8.557 -8.487 -6.256 1.00 97.06 426 ALA A N 1
ATOM 3177 C CA . ALA A 1 426 ? -7.598 -8.549 -5.163 1.00 97.06 426 ALA A CA 1
ATOM 3178 C C . ALA A 1 426 ? -7.843 -9.717 -4.206 1.00 97.06 426 ALA A C 1
ATOM 3180 O O . ALA A 1 426 ? -8.961 -10.211 -4.069 1.00 97.06 426 ALA A O 1
ATOM 3181 N N . VAL A 1 427 ? -6.781 -10.124 -3.515 1.00 97.38 427 VAL A N 1
ATOM 3182 C CA . VAL A 1 427 ? -6.781 -11.109 -2.437 1.00 97.38 427 VAL A CA 1
ATOM 3183 C C . VAL A 1 427 ? -6.085 -10.524 -1.214 1.00 97.38 427 VAL A C 1
ATOM 3185 O O . VAL A 1 427 ? -5.031 -9.905 -1.335 1.00 97.38 427 VAL A O 1
ATOM 3188 N N . ALA A 1 428 ? -6.646 -10.734 -0.029 1.00 97.25 428 ALA A N 1
ATOM 3189 C CA . ALA A 1 428 ? -5.989 -10.418 1.235 1.00 97.25 428 ALA A CA 1
ATOM 3190 C C . ALA A 1 428 ? -6.174 -11.558 2.234 1.00 97.25 428 ALA A C 1
ATOM 3192 O O . ALA A 1 428 ? -7.218 -12.214 2.254 1.00 97.25 428 ALA A O 1
ATOM 3193 N N . THR A 1 429 ? -5.169 -11.763 3.083 1.00 95.81 429 THR A N 1
ATOM 3194 C CA . THR A 1 429 ? -5.198 -12.780 4.134 1.00 95.81 429 THR A CA 1
ATOM 3195 C C . THR A 1 429 ? -4.925 -12.147 5.493 1.00 95.81 429 THR A C 1
ATOM 3197 O O . THR A 1 429 ? -3.891 -11.512 5.692 1.00 95.81 429 THR A O 1
ATOM 3200 N N . SER A 1 430 ? -5.829 -12.374 6.445 1.00 95.44 430 SER A N 1
ATOM 3201 C CA . SER A 1 430 ? -5.625 -12.060 7.862 1.00 95.44 430 SER A CA 1
ATOM 3202 C C . SER A 1 430 ? -5.328 -13.357 8.608 1.00 95.44 430 SER A C 1
ATOM 3204 O O . SER A 1 430 ? -6.117 -14.297 8.536 1.00 95.44 430 SER A O 1
ATOM 3206 N N . GLY A 1 431 ? -4.193 -13.424 9.307 1.00 92.56 431 GLY A N 1
ATOM 3207 C CA . GLY A 1 431 ? -3.749 -14.620 10.023 1.00 92.56 431 GLY A CA 1
ATOM 3208 C C . GLY A 1 431 ? -3.234 -14.320 11.426 1.00 92.56 431 GLY A C 1
ATOM 3209 O O . GLY A 1 431 ? -2.655 -13.262 11.684 1.00 92.56 431 GLY A O 1
ATOM 3210 N N . ASP A 1 432 ? -3.406 -15.275 12.336 1.00 88.44 432 ASP A N 1
ATOM 3211 C CA . ASP A 1 432 ? -2.962 -15.167 13.731 1.00 88.44 432 ASP A CA 1
ATOM 3212 C C . ASP A 1 432 ? -1.436 -15.314 13.919 1.00 88.44 432 ASP A C 1
ATOM 3214 O O . ASP A 1 432 ? -0.918 -15.112 15.019 1.00 88.44 432 ASP A O 1
ATOM 3218 N N . TYR A 1 433 ? -0.712 -15.664 12.853 1.00 83.56 433 TYR A N 1
ATOM 3219 C CA . TYR A 1 433 ? 0.713 -15.998 12.864 1.00 83.56 433 TYR A CA 1
ATOM 3220 C C . TYR A 1 433 ? 1.636 -14.842 12.453 1.00 83.56 433 TYR A C 1
ATOM 3222 O O . TYR A 1 433 ? 2.828 -14.916 12.733 1.00 83.56 433 TYR A O 1
ATOM 3230 N N . GLU A 1 434 ? 1.115 -13.777 11.836 1.00 81.12 434 GLU A N 1
ATOM 3231 C CA . GLU A 1 434 ? 1.931 -12.651 11.345 1.00 81.12 434 GLU A CA 1
ATOM 3232 C C . GLU A 1 434 ? 2.484 -11.796 12.503 1.00 81.12 434 GLU A C 1
ATOM 3234 O O . GLU A 1 434 ? 3.689 -11.583 12.621 1.00 81.12 434 GLU A O 1
ATOM 3239 N N . GLN A 1 435 ? 1.609 -11.349 13.411 1.00 85.88 435 GLN A N 1
ATOM 3240 C CA . GLN A 1 435 ? 1.989 -10.660 14.650 1.00 85.88 435 GLN A CA 1
ATOM 3241 C C . GLN A 1 435 ? 1.243 -11.293 15.823 1.00 85.88 435 GLN A C 1
ATOM 3243 O O . GLN A 1 435 ? 0.017 -11.171 15.924 1.00 85.88 435 GLN A O 1
ATOM 3248 N N . SER A 1 436 ? 1.978 -11.998 16.685 1.00 91.19 436 SER A N 1
ATOM 3249 C CA . SER A 1 436 ? 1.436 -12.661 17.872 1.00 91.19 436 SER A CA 1
ATOM 3250 C C . SER A 1 436 ? 2.493 -12.917 18.944 1.00 91.19 436 SER A C 1
ATOM 3252 O O . SER A 1 436 ? 3.695 -12.880 18.684 1.00 91.19 436 SER A O 1
ATOM 3254 N N . PHE A 1 437 ? 2.028 -13.218 20.153 1.00 92.12 437 PHE A N 1
ATOM 3255 C CA . PHE A 1 437 ? 2.834 -13.760 21.242 1.00 92.12 437 PHE A CA 1
ATOM 3256 C C . PHE A 1 437 ? 2.123 -14.957 21.878 1.00 92.12 437 PHE A C 1
ATOM 3258 O O . PHE A 1 437 ? 0.933 -15.183 21.649 1.00 92.12 437 PHE A O 1
ATOM 3265 N N . VAL A 1 438 ? 2.863 -15.751 22.652 1.00 90.38 438 VAL A N 1
ATOM 3266 C CA . VAL A 1 438 ? 2.322 -16.914 23.362 1.00 90.38 438 VAL A CA 1
ATOM 3267 C C . VAL A 1 438 ? 2.496 -16.706 24.856 1.00 90.38 438 VAL A C 1
ATOM 3269 O O . VAL A 1 438 ? 3.608 -16.486 25.329 1.00 90.38 438 VAL A O 1
ATOM 3272 N N . GLU A 1 439 ? 1.403 -16.824 25.600 1.00 87.81 439 GLU A N 1
ATOM 3273 C CA . GLU A 1 439 ? 1.395 -16.772 27.058 1.00 87.81 439 GLU A CA 1
ATOM 3274 C C . GLU A 1 439 ? 0.604 -17.970 27.594 1.00 87.81 439 GLU A C 1
ATOM 3276 O O . GLU A 1 439 ? -0.521 -18.223 27.172 1.00 87.81 439 GLU A O 1
ATOM 3281 N N . ASN A 1 440 ? 1.200 -18.743 28.510 1.00 87.44 440 ASN A N 1
ATOM 3282 C CA . ASN A 1 440 ? 0.584 -19.941 29.102 1.00 87.44 440 ASN A CA 1
ATOM 3283 C C . ASN A 1 440 ? 0.033 -20.948 28.068 1.00 87.44 440 ASN A C 1
ATOM 3285 O O . ASN A 1 440 ? -0.994 -21.582 28.293 1.00 87.44 440 ASN A O 1
ATOM 3289 N N . GLY A 1 441 ? 0.713 -21.086 26.924 1.00 85.38 441 GLY A N 1
ATOM 3290 C CA . GLY A 1 441 ? 0.301 -21.979 25.833 1.00 85.38 441 GLY A CA 1
ATOM 3291 C C . GLY A 1 441 ? -0.827 -21.437 24.949 1.00 85.38 441 GLY A C 1
ATOM 3292 O O . GLY A 1 441 ? -1.233 -22.122 24.018 1.00 85.38 441 GLY A O 1
ATOM 3293 N N . VAL A 1 442 ? -1.309 -20.216 25.198 1.00 86.62 442 VAL A N 1
ATOM 3294 C CA . VAL A 1 442 ? -2.336 -19.547 24.390 1.00 86.62 442 VAL A CA 1
ATOM 3295 C C . VAL A 1 442 ? -1.674 -18.513 23.485 1.00 86.62 442 VAL A C 1
ATOM 3297 O O . VAL A 1 442 ? -0.873 -17.699 23.947 1.00 86.62 442 VAL A O 1
ATOM 3300 N N . ARG A 1 443 ? -2.004 -18.540 22.190 1.00 88.94 443 ARG A N 1
ATOM 3301 C CA . ARG A 1 443 ? -1.564 -17.532 21.220 1.00 88.94 443 ARG A CA 1
ATOM 3302 C C . ARG A 1 443 ? -2.503 -16.329 21.245 1.00 88.94 443 ARG A C 1
ATOM 3304 O O . ARG A 1 443 ? -3.716 -16.484 21.140 1.00 88.94 443 ARG A O 1
ATOM 3311 N N . TYR A 1 444 ? -1.919 -15.141 21.318 1.00 92.38 444 TYR A N 1
ATOM 3312 C CA . TYR A 1 444 ? -2.606 -13.858 21.221 1.00 92.38 444 TYR A CA 1
ATOM 3313 C C . TYR A 1 444 ? -2.071 -13.122 19.997 1.00 92.38 444 TYR A C 1
ATOM 3315 O O . TYR A 1 444 ? -0.879 -12.818 19.935 1.00 92.38 444 TYR A O 1
ATOM 3323 N N . SER A 1 445 ? -2.928 -12.879 19.006 1.00 93.94 445 SER A N 1
ATOM 3324 C CA . SER A 1 445 ? -2.562 -12.174 17.775 1.00 93.94 445 SER A CA 1
ATOM 3325 C C . SER A 1 445 ? -3.032 -10.720 17.786 1.00 93.94 445 SER A C 1
ATOM 3327 O O . SER A 1 445 ? -3.829 -10.308 18.626 1.00 93.94 445 SER A O 1
ATOM 3329 N N . HIS A 1 446 ? -2.538 -9.948 16.825 1.00 93.50 446 HIS A N 1
ATOM 3330 C CA . HIS A 1 446 ? -2.958 -8.569 16.581 1.00 93.50 446 HIS A CA 1
ATOM 3331 C C . HIS A 1 446 ? -4.404 -8.432 16.055 1.00 93.50 446 HIS A C 1
ATOM 3333 O O . HIS A 1 446 ? -4.915 -7.317 15.966 1.00 93.50 446 HIS A O 1
ATOM 3339 N N . LEU A 1 447 ? -5.072 -9.538 15.699 1.00 95.25 447 LEU A N 1
ATOM 3340 C CA . LEU A 1 447 ? -6.449 -9.532 15.201 1.00 95.25 447 LEU A CA 1
ATOM 3341 C C . LEU A 1 447 ? -7.427 -9.516 16.377 1.00 95.25 447 LEU A C 1
ATOM 3343 O O . LEU A 1 447 ? -7.680 -10.534 17.025 1.00 95.25 447 LEU A O 1
ATOM 3347 N N . MET A 1 448 ? -7.959 -8.332 16.654 1.00 93.94 448 MET A N 1
ATOM 3348 C CA . MET A 1 448 ? -8.782 -8.064 17.826 1.00 93.94 448 MET A CA 1
ATOM 3349 C C . MET A 1 448 ? -10.272 -8.107 17.524 1.00 93.94 448 MET A C 1
ATOM 3351 O O . MET A 1 448 ? -10.692 -7.634 16.473 1.00 93.94 448 MET A O 1
ATOM 3355 N N . ASP A 1 449 ? -11.078 -8.577 18.478 1.00 96.31 449 ASP A N 1
ATOM 3356 C CA . ASP A 1 449 ? -12.510 -8.281 18.497 1.00 96.31 449 ASP A CA 1
ATOM 3357 C C . ASP A 1 449 ? -12.740 -6.962 19.260 1.00 96.31 449 ASP A C 1
ATOM 3359 O O . ASP A 1 449 ? -12.608 -6.941 20.491 1.00 96.31 449 ASP A O 1
ATOM 3363 N N . PRO A 1 450 ? -13.119 -5.858 18.585 1.00 95.81 450 PRO A N 1
ATOM 3364 C CA . PRO A 1 450 ? -13.319 -4.560 19.234 1.00 95.81 450 PRO A CA 1
ATOM 3365 C C . PRO A 1 450 ? -14.387 -4.586 20.338 1.00 95.81 450 PRO A C 1
ATOM 3367 O O . PRO A 1 450 ? -14.356 -3.774 21.264 1.00 95.81 450 PRO A O 1
ATOM 3370 N N . ARG A 1 451 ? -15.335 -5.531 20.268 1.00 93.12 451 ARG A N 1
ATOM 3371 C CA . ARG A 1 451 ? -16.473 -5.636 21.192 1.00 93.12 451 ARG A CA 1
ATOM 3372 C C . ARG A 1 451 ? -16.055 -6.231 22.530 1.00 93.12 451 ARG A C 1
ATOM 3374 O O . ARG A 1 451 ? -16.587 -5.837 23.568 1.00 93.12 451 ARG A O 1
ATOM 3381 N N . SER A 1 452 ? -15.117 -7.177 22.517 1.00 93.94 452 SER A N 1
ATOM 3382 C CA . SER A 1 452 ? -14.567 -7.777 23.737 1.00 93.94 452 SER A CA 1
ATOM 3383 C C . SER A 1 452 ? -13.316 -7.037 24.226 1.00 93.94 452 SER A C 1
ATOM 3385 O O . SER A 1 452 ? -13.110 -6.927 25.437 1.00 93.94 452 SER A O 1
ATOM 3387 N N . GLY A 1 453 ? -12.531 -6.480 23.299 1.00 95.44 453 GLY A N 1
ATOM 3388 C CA . GLY A 1 453 ? -11.189 -5.946 23.535 1.00 95.44 453 GLY A CA 1
ATOM 3389 C C . GLY A 1 453 ? -10.091 -7.018 23.508 1.00 95.44 453 GLY A C 1
ATOM 3390 O O . GLY A 1 453 ? -8.934 -6.714 23.773 1.00 95.44 453 GLY A O 1
ATOM 3391 N N . GLU A 1 454 ? -10.436 -8.271 23.216 1.00 95.12 454 GLU A N 1
ATOM 3392 C CA . GLU A 1 454 ? -9.519 -9.413 23.258 1.00 95.12 454 GLU A CA 1
ATOM 3393 C C . GLU A 1 454 ? -9.182 -9.890 21.833 1.00 95.12 454 GLU A C 1
ATOM 3395 O O . GLU A 1 454 ? -10.035 -9.812 20.939 1.00 95.12 454 GLU A O 1
ATOM 3400 N N . PRO A 1 455 ? -7.971 -10.429 21.602 1.00 94.94 455 PRO A N 1
ATOM 3401 C CA . PRO A 1 455 ? -7.642 -11.155 20.384 1.00 94.94 455 PRO A CA 1
ATOM 3402 C C . PRO A 1 455 ? -8.632 -12.286 20.093 1.00 94.94 455 PRO A C 1
ATOM 3404 O O . PRO A 1 455 ? -9.059 -13.021 20.991 1.00 94.94 455 PRO A O 1
ATOM 3407 N N . VAL A 1 456 ? -8.987 -12.436 18.821 1.00 94.62 456 VAL A N 1
ATOM 3408 C CA . VAL A 1 456 ? -9.895 -13.488 18.351 1.00 94.62 456 VAL A CA 1
ATOM 3409 C C . VAL A 1 456 ? -9.221 -14.857 18.484 1.00 94.62 456 VAL A C 1
ATOM 3411 O O . VAL A 1 456 ? -8.010 -14.990 18.315 1.00 94.62 456 VAL A O 1
ATOM 3414 N N . ARG A 1 457 ? -10.015 -15.890 18.790 1.00 89.62 457 ARG A N 1
ATOM 3415 C CA . ARG A 1 457 ? -9.562 -17.282 18.953 1.00 89.62 457 ARG A CA 1
ATOM 3416 C C . ARG A 1 457 ? -10.405 -18.230 18.101 1.00 89.62 457 ARG A C 1
ATOM 3418 O O . ARG A 1 457 ? -11.556 -17.918 17.808 1.00 89.62 457 ARG A O 1
ATOM 3425 N N . GLY A 1 458 ? -9.854 -19.397 17.764 1.00 88.00 458 GLY A N 1
ATOM 3426 C CA . GLY A 1 458 ? -10.547 -20.464 17.022 1.00 88.00 458 GLY A CA 1
ATOM 3427 C C . GLY A 1 458 ? -10.558 -20.296 15.498 1.00 88.00 458 GLY A C 1
ATOM 3428 O O . GLY A 1 458 ? -10.945 -21.219 14.789 1.00 88.00 458 GLY A O 1
ATOM 3429 N N . VAL A 1 459 ? -10.104 -19.149 14.991 1.00 92.38 459 VAL A N 1
ATOM 3430 C CA . VAL A 1 459 ? -9.819 -18.912 13.571 1.00 92.38 459 VAL A CA 1
ATOM 3431 C C . VAL A 1 459 ? -8.324 -18.657 13.447 1.00 92.38 459 VAL A C 1
ATOM 3433 O O . VAL A 1 459 ? -7.762 -17.894 14.231 1.00 92.38 459 VAL A O 1
ATOM 3436 N N . VAL A 1 460 ? -7.686 -19.304 12.478 1.00 92.56 460 VAL A N 1
ATOM 3437 C CA . VAL A 1 460 ? -6.238 -19.238 12.255 1.00 92.56 460 VAL A CA 1
ATOM 3438 C C . VAL A 1 460 ? -5.900 -18.312 11.099 1.00 92.56 460 VAL A C 1
ATOM 3440 O O . VAL A 1 460 ? -4.981 -17.497 11.197 1.00 92.56 460 VAL A O 1
ATOM 3443 N N . ALA A 1 461 ? -6.651 -18.420 10.006 1.00 94.50 461 ALA A N 1
ATOM 3444 C CA . ALA A 1 461 ? -6.494 -17.569 8.839 1.00 94.50 461 ALA A CA 1
ATOM 3445 C C . ALA A 1 461 ? -7.838 -17.343 8.152 1.00 94.50 461 ALA A C 1
ATOM 3447 O O . ALA A 1 461 ? -8.687 -18.232 8.117 1.00 94.50 461 ALA A O 1
ATOM 3448 N N . VAL A 1 462 ? -8.006 -16.167 7.556 1.00 96.56 462 VAL A N 1
ATOM 3449 C CA . VAL A 1 462 ? -9.073 -15.901 6.595 1.00 96.56 462 VAL A CA 1
ATOM 3450 C C . VAL A 1 462 ? -8.469 -15.267 5.360 1.00 96.56 462 VAL A C 1
ATOM 3452 O O . VAL A 1 462 ? -7.836 -14.219 5.455 1.00 96.56 462 VAL A O 1
ATOM 3455 N N . THR A 1 463 ? -8.680 -15.896 4.207 1.00 96.62 463 THR A N 1
ATOM 3456 C CA . THR A 1 463 ? -8.293 -15.360 2.899 1.00 96.62 463 THR A CA 1
ATOM 3457 C C . THR A 1 463 ? -9.537 -14.932 2.144 1.00 96.62 463 THR A C 1
ATOM 3459 O O . THR A 1 463 ? -10.473 -15.719 2.021 1.00 96.62 463 THR A O 1
ATOM 3462 N N . VAL A 1 464 ? -9.549 -13.705 1.631 1.00 97.00 464 VAL A N 1
ATOM 3463 C CA . VAL A 1 464 ? -10.671 -13.148 0.872 1.00 97.00 464 VAL A CA 1
ATOM 3464 C C . VAL A 1 464 ? -10.203 -12.714 -0.503 1.00 97.00 464 VAL A C 1
ATOM 3466 O O . VAL A 1 464 ? -9.288 -11.904 -0.602 1.00 97.00 464 VAL A O 1
ATOM 3469 N N . ALA A 1 465 ? -10.865 -13.217 -1.541 1.00 96.44 465 ALA A N 1
ATOM 3470 C CA . ALA A 1 465 ? -10.790 -12.720 -2.908 1.00 96.44 465 ALA A CA 1
ATOM 3471 C C . ALA A 1 465 ? -11.999 -11.817 -3.192 1.00 96.44 465 ALA A C 1
ATOM 3473 O O . ALA A 1 465 ? -13.138 -12.224 -2.950 1.00 96.44 465 ALA A O 1
ATOM 3474 N N . ALA A 1 466 ? -11.765 -10.610 -3.703 1.00 95.56 466 ALA A N 1
ATOM 3475 C CA . ALA A 1 466 ? -12.796 -9.603 -3.942 1.00 95.56 466 ALA A CA 1
ATOM 3476 C C . ALA A 1 466 ? -12.497 -8.752 -5.196 1.00 95.56 466 ALA A C 1
ATOM 3478 O O . ALA A 1 466 ? -11.380 -8.800 -5.718 1.00 95.56 466 ALA A O 1
ATOM 3479 N N . PRO A 1 467 ? -13.462 -7.942 -5.678 1.00 94.75 467 PRO A N 1
ATOM 3480 C CA . PRO A 1 467 ? -13.261 -7.082 -6.849 1.00 94.75 467 PRO A CA 1
ATOM 3481 C C . PRO A 1 467 ? -12.208 -5.982 -6.654 1.00 94.75 467 PRO A C 1
ATOM 3483 O O . PRO A 1 467 ? -11.658 -5.485 -7.634 1.00 94.75 467 PRO A O 1
ATOM 3486 N N . ASP A 1 468 ? -11.938 -5.592 -5.408 1.00 96.56 468 ASP A N 1
ATOM 3487 C CA . ASP A 1 468 ? -10.977 -4.553 -5.045 1.00 96.56 468 ASP A CA 1
ATOM 3488 C C . ASP A 1 468 ? -10.267 -4.872 -3.719 1.00 96.56 468 ASP A C 1
ATOM 3490 O O . ASP A 1 468 ? -10.733 -5.668 -2.895 1.00 96.56 468 ASP A O 1
ATOM 3494 N N . GLY A 1 469 ? -9.106 -4.252 -3.536 1.00 97.94 469 GLY A N 1
ATOM 3495 C CA . GLY A 1 469 ? -8.201 -4.438 -2.415 1.00 97.94 469 GLY A CA 1
ATOM 3496 C C . GLY A 1 469 ? -8.766 -3.940 -1.095 1.00 97.94 469 GLY A C 1
ATOM 3497 O O . GLY A 1 469 ? -8.582 -4.629 -0.094 1.00 97.94 469 GLY A O 1
ATOM 3498 N N . ILE A 1 470 ? -9.471 -2.798 -1.060 1.00 98.38 470 ILE A N 1
ATOM 3499 C CA . ILE A 1 47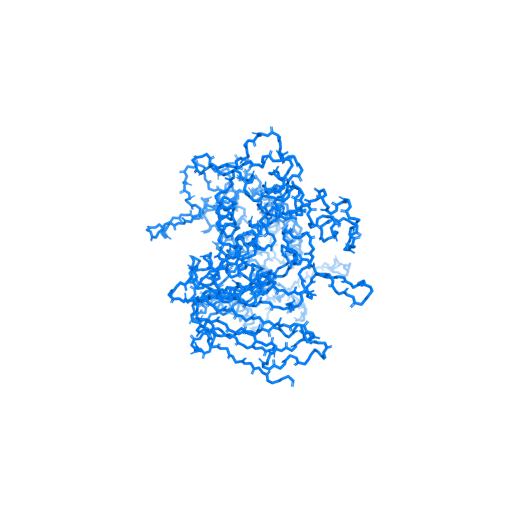0 ? -10.165 -2.348 0.163 1.00 98.38 470 ILE A CA 1
ATOM 3500 C C . ILE A 1 470 ? -11.114 -3.439 0.659 1.00 98.38 470 ILE A C 1
ATOM 3502 O O . ILE A 1 470 ? -11.081 -3.802 1.835 1.00 98.38 470 ILE A O 1
ATOM 3506 N N . THR A 1 471 ? -11.963 -3.949 -0.230 1.00 98.25 471 THR A N 1
ATOM 3507 C CA . THR A 1 471 ? -12.963 -4.957 0.106 1.00 98.25 471 THR A CA 1
ATOM 3508 C C . THR A 1 471 ? -12.291 -6.237 0.596 1.00 98.25 471 THR A C 1
ATOM 3510 O O . THR A 1 471 ? -12.689 -6.756 1.638 1.00 98.25 471 THR A O 1
ATOM 3513 N N . ALA A 1 472 ? -11.245 -6.713 -0.088 1.00 98.25 472 ALA A N 1
ATOM 3514 C CA . ALA A 1 472 ? -10.498 -7.897 0.336 1.00 98.25 472 ALA A CA 1
ATOM 3515 C C . ALA A 1 472 ? -9.870 -7.728 1.736 1.00 98.25 472 ALA A C 1
ATOM 3517 O O . ALA A 1 472 ? -10.071 -8.584 2.594 1.00 98.25 472 ALA A O 1
ATOM 3518 N N . ASP A 1 473 ? -9.161 -6.620 1.984 1.00 98.44 473 ASP A N 1
ATOM 3519 C CA . ASP A 1 473 ? -8.417 -6.345 3.231 1.00 98.44 473 ASP A CA 1
ATOM 3520 C C . ASP A 1 473 ? -9.349 -6.178 4.444 1.00 98.44 473 ASP A C 1
ATOM 3522 O O . ASP A 1 473 ? -9.141 -6.742 5.525 1.00 98.44 473 ASP A O 1
ATOM 3526 N N . VAL A 1 474 ? -10.447 -5.444 4.250 1.00 98.31 474 VAL A N 1
ATOM 3527 C CA . VAL A 1 474 ? -11.424 -5.222 5.317 1.00 98.31 474 VAL A CA 1
ATOM 3528 C C . VAL A 1 474 ? -12.180 -6.503 5.636 1.00 98.31 474 VAL A C 1
ATOM 3530 O O . VAL A 1 474 ? -12.358 -6.835 6.811 1.00 98.31 474 VAL A O 1
ATOM 3533 N N . LEU A 1 475 ? -12.625 -7.240 4.615 1.00 98.38 475 LEU A N 1
ATOM 3534 C CA . LEU A 1 475 ? -13.362 -8.479 4.829 1.00 98.38 475 LEU A CA 1
ATOM 3535 C C . LEU A 1 475 ? -12.475 -9.577 5.405 1.00 98.38 475 LEU A C 1
ATOM 3537 O O . LEU A 1 475 ? -12.964 -10.299 6.268 1.00 98.38 475 LEU A O 1
ATOM 3541 N N . SER A 1 476 ? -11.198 -9.693 5.024 1.00 98.06 476 SER A N 1
ATOM 3542 C CA . SER A 1 476 ? -10.316 -10.696 5.637 1.00 98.06 476 SER A CA 1
ATOM 3543 C C . SER A 1 476 ? -10.251 -10.510 7.152 1.00 98.06 476 SER A C 1
ATOM 3545 O O . SER A 1 476 ? -10.327 -11.483 7.894 1.00 98.06 476 SER A O 1
ATOM 3547 N N . THR A 1 477 ? -10.249 -9.263 7.627 1.00 98.00 477 THR A N 1
ATOM 3548 C CA . THR A 1 477 ? -10.284 -8.942 9.060 1.00 98.00 477 THR A CA 1
ATOM 3549 C C . THR A 1 477 ? -11.679 -9.102 9.672 1.00 98.00 477 THR A C 1
ATOM 3551 O O . THR A 1 477 ? -11.832 -9.779 10.687 1.00 98.00 477 THR A O 1
ATOM 3554 N N . ALA A 1 478 ? -12.726 -8.537 9.063 1.00 98.19 478 ALA A N 1
ATOM 3555 C CA . ALA A 1 478 ? -14.089 -8.607 9.598 1.00 98.19 478 ALA A CA 1
ATOM 3556 C C . ALA A 1 478 ? -14.591 -10.056 9.715 1.00 98.19 478 ALA A C 1
ATOM 3558 O O . ALA A 1 478 ? -15.197 -10.437 10.716 1.00 98.19 478 ALA A O 1
ATOM 3559 N N . LEU A 1 479 ? -14.323 -10.879 8.700 1.00 98.31 479 LEU A N 1
ATOM 3560 C CA . LEU A 1 479 ? -14.708 -12.288 8.663 1.00 98.31 479 LEU A CA 1
ATOM 3561 C C . LEU A 1 479 ? -13.875 -13.143 9.623 1.00 98.31 479 LEU A C 1
ATOM 3563 O O . LEU A 1 479 ? -14.398 -14.128 10.146 1.00 98.31 479 LEU A O 1
ATOM 3567 N N . PHE A 1 480 ? -12.624 -12.757 9.896 1.00 98.06 480 PHE A N 1
ATOM 3568 C CA . PHE A 1 480 ? -11.820 -13.366 10.956 1.00 98.06 480 PHE A CA 1
ATOM 3569 C C . PHE A 1 480 ? -12.485 -13.164 12.320 1.00 98.06 480 PHE A C 1
ATOM 3571 O O . PHE A 1 480 ? -12.681 -14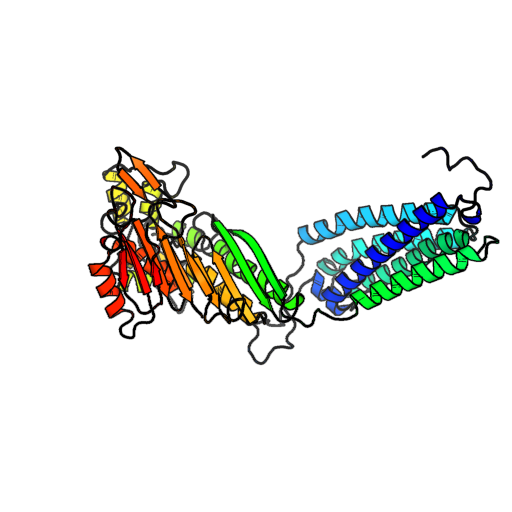.125 13.057 1.00 98.06 480 PHE A O 1
ATOM 3578 N N . VAL A 1 481 ? -12.917 -11.934 12.622 1.00 97.88 481 VAL A N 1
ATOM 3579 C CA . VAL A 1 481 ? -13.585 -11.586 13.890 1.00 97.88 481 VAL A CA 1
ATOM 3580 C C . VAL A 1 481 ? -14.977 -12.216 14.015 1.00 97.88 481 VAL A C 1
ATOM 3582 O O . VAL A 1 481 ? -15.388 -12.622 15.101 1.00 97.88 481 VAL A O 1
ATOM 3585 N N . LEU A 1 482 ? -15.732 -12.296 12.918 1.00 97.38 482 LEU A N 1
ATOM 3586 C CA . LEU A 1 482 ? -17.087 -12.858 12.915 1.00 97.38 482 LEU A CA 1
ATOM 3587 C C . LEU A 1 482 ? -17.118 -14.393 12.954 1.00 97.38 482 LEU A C 1
ATOM 3589 O O . LEU A 1 482 ? -18.114 -14.963 13.407 1.00 97.38 482 LEU A O 1
ATOM 3593 N N . GLY A 1 483 ? -16.073 -15.051 12.451 1.00 96.44 483 GLY A N 1
ATOM 3594 C CA . GLY A 1 483 ? -16.078 -16.485 12.178 1.00 96.44 483 GLY A CA 1
ATOM 3595 C C . GLY A 1 483 ? -17.023 -16.885 11.026 1.00 96.44 483 GLY A C 1
ATOM 3596 O O . GLY A 1 483 ? -17.721 -16.035 10.457 1.00 96.44 483 GLY A O 1
ATOM 3597 N N . PRO A 1 484 ? -17.078 -18.183 10.671 1.00 94.31 484 PRO A N 1
ATOM 3598 C CA . PRO A 1 484 ? -17.726 -18.640 9.438 1.00 94.31 484 PRO A CA 1
ATOM 3599 C C . PRO A 1 484 ? -19.232 -18.361 9.363 1.00 94.31 484 PRO A C 1
ATOM 3601 O O . PRO A 1 484 ? -19.726 -17.879 8.345 1.00 94.31 484 PRO A O 1
ATOM 3604 N N . ASP A 1 485 ? -19.980 -18.612 10.441 1.00 94.75 485 ASP A N 1
ATOM 3605 C CA . ASP A 1 485 ? -21.446 -18.506 10.422 1.00 94.75 485 ASP A CA 1
ATOM 3606 C C . ASP A 1 485 ? -21.934 -17.062 10.279 1.00 94.75 485 ASP A C 1
ATOM 3608 O O . ASP A 1 485 ? -22.812 -16.755 9.467 1.00 94.75 485 ASP A O 1
ATOM 3612 N N . ALA A 1 486 ? -21.398 -16.155 11.100 1.00 96.50 486 ALA A N 1
ATOM 3613 C CA . ALA A 1 486 ? -21.759 -14.743 11.029 1.00 96.50 486 ALA A CA 1
ATOM 3614 C C . ALA A 1 486 ? -21.125 -14.063 9.809 1.00 96.50 486 ALA A C 1
ATOM 3616 O O . ALA A 1 486 ? -21.758 -13.187 9.215 1.00 96.50 486 ALA A O 1
ATOM 3617 N N . GLY A 1 487 ? -19.936 -14.512 9.398 1.00 96.75 487 GLY A N 1
ATOM 3618 C CA . GLY A 1 487 ? -19.265 -14.068 8.186 1.00 96.75 487 GLY A CA 1
ATOM 3619 C C . GLY A 1 487 ? -20.041 -14.415 6.915 1.00 96.75 487 GLY A C 1
ATOM 3620 O O . GLY A 1 487 ? -20.272 -13.534 6.093 1.00 96.75 487 GLY A O 1
ATOM 3621 N N . ARG A 1 488 ? -20.565 -15.642 6.792 1.00 95.62 488 ARG A N 1
ATOM 3622 C CA . ARG A 1 488 ? -21.451 -16.036 5.681 1.00 95.62 488 ARG A CA 1
ATOM 3623 C C . ARG A 1 488 ? -22.662 -15.114 5.576 1.00 95.62 488 ARG A C 1
ATOM 3625 O O . ARG A 1 488 ? -22.945 -14.590 4.505 1.00 95.62 488 ARG A O 1
ATOM 3632 N N . ARG A 1 489 ? -23.328 -14.834 6.702 1.00 96.62 489 ARG A N 1
ATOM 3633 C CA . ARG A 1 489 ? -24.473 -13.909 6.727 1.00 96.62 489 ARG A CA 1
ATOM 3634 C C . ARG A 1 489 ? -24.085 -12.481 6.335 1.00 96.62 489 ARG A C 1
ATOM 3636 O O . ARG A 1 489 ? -24.920 -11.765 5.792 1.00 96.62 489 ARG A O 1
ATOM 3643 N N . LEU A 1 490 ? -22.872 -12.027 6.665 1.00 97.06 490 LEU A N 1
ATOM 3644 C CA . LEU A 1 490 ? -22.366 -10.730 6.204 1.00 97.06 490 LEU A CA 1
ATOM 3645 C C . LEU A 1 490 ? -22.194 -10.734 4.682 1.00 97.06 490 LEU A C 1
ATOM 3647 O O . LEU A 1 490 ? -22.704 -9.826 4.029 1.00 97.06 490 LEU A O 1
ATOM 3651 N N . LEU A 1 491 ? -21.543 -11.761 4.131 1.00 96.50 491 LEU A N 1
ATOM 3652 C CA . LEU A 1 491 ? -21.327 -11.901 2.690 1.00 96.50 491 LEU A CA 1
ATOM 3653 C C . LEU A 1 491 ? -22.649 -11.966 1.916 1.00 96.50 491 LEU A C 1
ATOM 3655 O O . LEU A 1 491 ? -22.815 -11.214 0.967 1.00 96.50 491 LEU A O 1
ATOM 3659 N N . GLU A 1 492 ? -23.626 -12.755 2.369 1.00 94.56 492 GLU A N 1
ATOM 3660 C CA . GLU A 1 492 ? -24.959 -12.847 1.743 1.00 94.56 492 GLU A CA 1
ATOM 3661 C C . GLU A 1 492 ? -25.698 -11.498 1.700 1.00 94.56 492 GLU A C 1
ATOM 3663 O O . GLU A 1 492 ? -26.430 -11.216 0.754 1.00 94.56 492 GLU A O 1
ATOM 3668 N N . ARG A 1 493 ? -25.518 -10.646 2.721 1.00 95.19 493 ARG A N 1
ATOM 3669 C CA . ARG A 1 493 ? -26.139 -9.311 2.765 1.00 95.19 493 ARG A CA 1
ATOM 3670 C C . ARG A 1 493 ? -25.391 -8.280 1.925 1.00 95.19 493 ARG A C 1
ATOM 3672 O O . ARG A 1 493 ? -26.034 -7.423 1.328 1.00 95.19 493 ARG A O 1
ATOM 3679 N N . ALA A 1 494 ? -24.061 -8.314 1.949 1.00 94.56 494 ALA A N 1
ATOM 3680 C CA . ALA A 1 494 ? -23.218 -7.325 1.280 1.00 94.56 494 ALA A CA 1
ATOM 3681 C C . ALA A 1 494 ? -23.031 -7.627 -0.216 1.00 94.56 494 ALA A C 1
ATOM 3683 O O . ALA A 1 494 ? -22.924 -6.701 -1.015 1.00 94.56 494 ALA A O 1
ATOM 3684 N N . PHE A 1 495 ? -23.045 -8.908 -0.587 1.00 94.81 495 PHE A N 1
ATOM 3685 C CA . PHE A 1 495 ? -22.802 -9.416 -1.938 1.00 94.81 495 PHE A CA 1
ATOM 3686 C C . PHE A 1 495 ? -23.864 -10.458 -2.327 1.00 94.81 495 PHE A C 1
ATOM 3688 O O . PHE A 1 495 ? -23.542 -11.629 -2.536 1.00 94.81 495 PHE A O 1
ATOM 3695 N N . PRO A 1 496 ? -25.149 -10.064 -2.435 1.00 90.88 496 PRO A N 1
ATOM 3696 C CA . PRO A 1 496 ? -26.232 -10.996 -2.760 1.00 90.88 496 PRO A CA 1
ATOM 3697 C C . PRO A 1 496 ? -26.087 -11.637 -4.150 1.00 90.88 496 PRO A C 1
ATOM 3699 O O . PRO A 1 496 ? -26.654 -12.697 -4.397 1.00 90.88 496 PRO A O 1
ATOM 3702 N N . GLU A 1 497 ? -25.332 -11.003 -5.051 1.00 89.06 497 GLU A N 1
ATOM 3703 C CA . GLU A 1 497 ? -25.034 -11.495 -6.403 1.00 89.06 497 GLU A CA 1
ATOM 3704 C C . GLU A 1 497 ? -23.705 -12.274 -6.482 1.00 89.06 497 GLU A C 1
ATOM 3706 O O . GLU A 1 497 ? -23.281 -12.655 -7.571 1.00 89.06 497 GLU A O 1
ATOM 3711 N N . GLY A 1 498 ? -23.042 -12.518 -5.346 1.00 88.19 498 GLY A N 1
ATOM 3712 C CA . GLY A 1 498 ? -21.721 -13.143 -5.295 1.00 88.19 498 GLY A CA 1
ATOM 3713 C C . GLY A 1 498 ? -20.583 -12.168 -5.618 1.00 88.19 498 GLY A C 1
ATOM 3714 O O . GLY A 1 498 ? -20.681 -10.965 -5.376 1.00 88.19 498 GLY A O 1
ATOM 3715 N N . GLY A 1 499 ? -19.465 -12.694 -6.127 1.00 87.00 499 GLY A N 1
ATOM 3716 C CA . GLY A 1 499 ? -18.278 -11.899 -6.487 1.00 87.00 499 GLY A CA 1
ATOM 3717 C C . GLY A 1 499 ? -17.240 -11.717 -5.373 1.00 87.00 499 GLY A C 1
ATOM 3718 O O . GLY A 1 499 ? -16.204 -11.096 -5.604 1.00 87.00 499 GLY A O 1
ATOM 3719 N N . VAL A 1 500 ? -17.477 -12.294 -4.193 1.00 93.44 500 VAL A N 1
ATOM 3720 C CA . VAL A 1 500 ? -16.487 -12.407 -3.115 1.00 93.44 500 VAL A CA 1
ATOM 3721 C C . VAL A 1 500 ? -16.345 -13.871 -2.729 1.00 93.44 500 VAL A C 1
ATOM 3723 O O . VAL A 1 500 ? -17.343 -14.570 -2.560 1.00 93.44 500 VAL A O 1
ATOM 3726 N N . THR A 1 501 ? -15.103 -14.329 -2.587 1.00 93.62 501 THR A N 1
ATOM 3727 C CA . THR A 1 501 ? -14.793 -15.661 -2.057 1.00 93.62 501 THR A CA 1
ATOM 3728 C C . THR A 1 501 ? -14.008 -15.531 -0.766 1.00 93.62 501 THR A C 1
ATOM 3730 O O . THR A 1 501 ? -13.062 -14.755 -0.704 1.00 93.62 501 THR A O 1
ATOM 3733 N N . ALA A 1 502 ? -14.387 -16.290 0.255 1.00 95.50 502 ALA A N 1
ATOM 3734 C CA . ALA A 1 502 ? -13.712 -16.349 1.539 1.00 95.50 502 ALA A CA 1
ATOM 3735 C C . ALA A 1 502 ? -13.370 -17.800 1.896 1.00 95.50 502 ALA A C 1
ATOM 3737 O O . ALA A 1 502 ? -14.219 -18.687 1.795 1.00 95.50 502 ALA A O 1
ATOM 3738 N N . LEU A 1 503 ? -12.133 -18.013 2.335 1.00 95.00 503 LEU A N 1
ATOM 3739 C CA . LEU A 1 503 ? -11.630 -19.252 2.919 1.00 95.00 503 LEU A CA 1
ATOM 3740 C C . LEU A 1 503 ? -11.292 -18.976 4.384 1.00 95.00 503 LEU A C 1
ATOM 3742 O O . LEU A 1 503 ? -10.385 -18.191 4.657 1.00 95.00 503 LEU A O 1
ATOM 3746 N N . TRP A 1 504 ? -11.982 -19.640 5.306 1.00 95.06 504 TRP A N 1
ATOM 3747 C CA . TRP A 1 504 ? -11.575 -19.736 6.704 1.00 95.06 504 TRP A CA 1
ATOM 3748 C C . TRP A 1 504 ? -10.734 -20.987 6.907 1.00 95.06 504 TRP A C 1
ATOM 3750 O O . TRP A 1 504 ? -11.096 -22.060 6.431 1.00 95.06 504 TRP A O 1
ATOM 3760 N N . VAL A 1 505 ? -9.667 -20.834 7.680 1.00 93.50 505 VAL A N 1
ATOM 3761 C CA . VAL A 1 505 ? -8.901 -21.923 8.276 1.00 93.50 505 VAL A CA 1
ATOM 3762 C C . VAL A 1 505 ? -9.150 -21.869 9.777 1.00 93.50 505 VAL A C 1
ATOM 3764 O O . VAL A 1 505 ? -8.824 -20.866 10.425 1.00 93.50 505 VAL A O 1
ATOM 3767 N N . LEU A 1 506 ? -9.797 -22.898 10.311 1.00 91.31 506 LEU A N 1
ATOM 3768 C CA . LEU A 1 506 ? -10.145 -23.015 11.726 1.00 91.31 506 LEU A CA 1
ATOM 3769 C C . LEU A 1 506 ? -9.006 -23.657 12.511 1.00 91.31 506 LEU A C 1
ATOM 3771 O O . LEU A 1 506 ? -8.154 -24.315 11.932 1.00 91.31 506 LEU A O 1
ATOM 3775 N N . ASP A 1 507 ? -8.960 -23.406 13.817 1.00 84.94 507 ASP A N 1
ATOM 3776 C CA . ASP A 1 507 ? -7.878 -23.907 14.668 1.00 84.94 507 ASP A CA 1
ATOM 3777 C C . ASP A 1 507 ? -7.933 -25.432 14.816 1.00 84.94 507 ASP A C 1
ATOM 3779 O O . ASP A 1 507 ? -8.882 -25.970 15.387 1.00 84.94 507 ASP A O 1
ATOM 3783 N N . ASP A 1 508 ? -6.886 -26.096 14.326 1.00 78.00 508 ASP A N 1
ATOM 3784 C CA . ASP A 1 508 ? -6.632 -27.527 14.478 1.00 78.00 508 ASP A CA 1
ATOM 3785 C C . ASP A 1 508 ? -5.438 -27.714 15.440 1.00 78.00 508 ASP A C 1
ATOM 3787 O O . ASP A 1 508 ? -4.322 -27.272 15.123 1.00 78.00 508 ASP A O 1
ATOM 3791 N N . PRO A 1 509 ? -5.632 -28.360 16.609 1.00 70.56 509 PRO A N 1
ATOM 3792 C CA . PRO A 1 509 ? -4.568 -28.624 17.577 1.00 70.56 509 PRO A CA 1
ATOM 3793 C C . PRO A 1 509 ? -3.365 -29.386 17.005 1.00 70.56 509 PRO A C 1
ATOM 3795 O O . PRO A 1 509 ? -2.245 -29.180 17.481 1.00 70.56 509 PRO A O 1
ATOM 3798 N N . ASP A 1 510 ? -3.583 -30.244 16.005 1.00 69.25 510 ASP A N 1
ATOM 3799 C CA . ASP A 1 510 ? -2.541 -31.066 15.384 1.00 69.25 510 ASP A CA 1
ATOM 3800 C C . ASP A 1 510 ? -1.861 -30.344 14.203 1.00 69.25 510 ASP A C 1
ATOM 3802 O O . ASP A 1 510 ? -0.802 -30.763 13.722 1.00 69.25 510 ASP A O 1
ATOM 3806 N N . GLY A 1 511 ? -2.413 -29.199 13.776 1.00 67.62 511 GLY A N 1
ATOM 3807 C CA . GLY A 1 511 ? -1.874 -28.361 12.705 1.00 67.62 511 GLY A CA 1
ATOM 3808 C C . GLY A 1 511 ? -1.830 -29.057 11.342 1.00 67.62 511 GLY A C 1
ATOM 3809 O O . GLY A 1 511 ? -0.992 -28.699 10.504 1.00 67.62 511 GLY A O 1
ATOM 3810 N N . THR A 1 512 ? -2.683 -30.064 11.155 1.00 69.75 512 THR A N 1
ATOM 3811 C CA . THR A 1 512 ? -2.827 -30.867 9.939 1.00 69.75 512 THR A CA 1
ATOM 3812 C C . THR A 1 512 ? -3.799 -30.251 8.938 1.00 69.75 512 THR A C 1
ATOM 3814 O O . THR A 1 512 ? -3.590 -30.461 7.748 1.00 69.75 512 THR A O 1
ATOM 3817 N N . TYR A 1 513 ? -4.758 -29.438 9.403 1.00 73.38 513 TYR A N 1
ATOM 3818 C CA . TYR A 1 513 ? -5.763 -28.713 8.609 1.00 73.38 513 TYR A CA 1
ATOM 3819 C C . TYR A 1 513 ? -6.343 -29.570 7.479 1.00 73.38 513 TYR A C 1
ATOM 3821 O O . TYR A 1 513 ? -5.988 -29.426 6.305 1.00 73.38 513 TYR A O 1
ATOM 3829 N N . GLU A 1 514 ? -7.243 -30.477 7.846 1.00 74.19 514 GLU A N 1
ATOM 3830 C CA . GLU A 1 514 ? -7.971 -31.300 6.885 1.00 74.19 514 GLU A CA 1
ATOM 3831 C C . GLU A 1 514 ? -9.165 -30.531 6.293 1.00 74.19 514 GLU A C 1
ATOM 3833 O O . GLU A 1 514 ? -9.445 -29.386 6.644 1.00 74.19 514 GLU A O 1
ATOM 3838 N N . ALA A 1 515 ? -9.902 -31.152 5.365 1.00 69.88 515 ALA A N 1
ATOM 3839 C CA . ALA A 1 515 ? -11.040 -30.509 4.702 1.00 69.88 515 ALA A CA 1
ATOM 3840 C C . ALA A 1 515 ? -12.109 -29.986 5.684 1.00 69.88 515 ALA A C 1
ATOM 3842 O O . ALA A 1 515 ? -12.768 -28.994 5.383 1.00 69.88 515 ALA A O 1
ATOM 3843 N N . ASP A 1 516 ? -12.255 -30.619 6.852 1.00 73.75 516 ASP A N 1
ATOM 3844 C CA . ASP A 1 516 ? -13.209 -30.213 7.889 1.00 73.75 516 ASP A CA 1
ATOM 3845 C C . ASP A 1 516 ? -12.783 -28.925 8.630 1.00 73.75 516 ASP A C 1
ATOM 3847 O O . ASP A 1 516 ? -13.633 -28.230 9.191 1.00 73.75 516 ASP A O 1
ATOM 3851 N N . ASP A 1 517 ? -11.499 -28.554 8.567 1.00 76.56 517 ASP A N 1
ATOM 3852 C CA . ASP A 1 517 ? -10.949 -27.322 9.155 1.00 76.56 517 ASP A CA 1
ATOM 3853 C C . ASP A 1 517 ? -11.023 -26.126 8.193 1.00 76.56 517 ASP A C 1
ATOM 3855 O O . ASP A 1 517 ? -10.687 -24.990 8.553 1.00 76.56 517 ASP A O 1
ATOM 3859 N N . LEU A 1 518 ? -11.470 -26.369 6.957 1.00 84.56 518 LEU A N 1
ATOM 3860 C CA . LEU A 1 518 ? -11.548 -25.386 5.887 1.00 84.56 518 LEU A CA 1
ATOM 3861 C C . LEU A 1 518 ? -13.006 -25.078 5.558 1.00 84.56 518 LEU A C 1
ATOM 3863 O O . LEU A 1 518 ? -13.755 -25.918 5.063 1.00 84.56 518 LEU A O 1
ATOM 3867 N N . VAL A 1 519 ? -13.413 -23.826 5.759 1.00 85.12 519 VAL A N 1
ATOM 3868 C CA . VAL A 1 519 ? -14.746 -23.367 5.348 1.00 85.12 519 VAL A CA 1
ATOM 3869 C C . VAL A 1 519 ? -14.602 -22.421 4.170 1.00 85.12 519 VAL A C 1
ATOM 3871 O O . VAL A 1 519 ? -13.942 -21.392 4.280 1.00 85.12 519 VAL A O 1
ATOM 3874 N N . VAL A 1 520 ? -15.247 -22.743 3.049 1.00 86.75 520 VAL A N 1
ATOM 3875 C CA . VAL A 1 520 ? -15.227 -21.922 1.830 1.00 86.75 520 VAL A CA 1
ATOM 3876 C C . VAL A 1 520 ? -16.621 -21.376 1.540 1.00 86.75 520 VAL A C 1
ATOM 3878 O O . VAL A 1 520 ? -17.623 -22.091 1.633 1.00 86.75 520 VAL A O 1
ATOM 3881 N N . VAL A 1 521 ? -16.692 -20.097 1.178 1.00 85.25 521 VAL A N 1
ATOM 3882 C CA . VAL A 1 521 ? -17.903 -19.429 0.685 1.00 85.25 521 VAL A CA 1
ATOM 3883 C C . VAL A 1 521 ? -17.532 -18.609 -0.546 1.00 85.25 521 VAL A C 1
ATOM 3885 O O . VAL A 1 521 ? -16.642 -17.775 -0.446 1.00 85.25 521 VAL A O 1
ATOM 3888 N N . GLY A 1 522 ? -18.223 -18.804 -1.671 1.00 80.31 522 GLY A N 1
ATOM 3889 C CA . GLY A 1 522 ? -18.026 -18.040 -2.911 1.00 80.31 522 GLY A CA 1
ATOM 3890 C C . GLY A 1 522 ? -17.746 -18.922 -4.128 1.00 80.31 522 GLY A C 1
ATOM 3891 O O . GLY A 1 522 ? -17.748 -20.147 -4.027 1.00 80.31 522 GLY A O 1
ATOM 3892 N N . ASP A 1 523 ? -17.521 -18.273 -5.271 1.00 66.69 523 ASP A N 1
ATOM 3893 C CA . ASP A 1 523 ? -17.486 -18.919 -6.592 1.00 66.69 523 ASP A CA 1
ATOM 3894 C C . ASP A 1 523 ? -16.074 -19.070 -7.186 1.00 66.69 523 ASP A C 1
ATOM 3896 O O . ASP A 1 523 ? -15.925 -19.638 -8.271 1.00 66.69 523 ASP A O 1
ATOM 3900 N N . ALA A 1 524 ? -15.027 -18.542 -6.538 1.00 64.19 524 ALA A N 1
ATOM 3901 C CA . ALA A 1 524 ? -13.673 -18.655 -7.076 1.00 64.19 524 ALA A CA 1
ATOM 3902 C C . ALA A 1 524 ? -13.193 -20.114 -7.065 1.00 64.19 524 ALA A C 1
ATOM 3904 O O . ALA A 1 524 ? -13.435 -20.864 -6.118 1.00 64.19 524 ALA A O 1
ATOM 3905 N N . VAL A 1 525 ? -12.476 -20.502 -8.124 1.00 61.03 525 VAL A N 1
ATOM 3906 C CA . VAL A 1 525 ? -11.863 -21.829 -8.228 1.00 61.03 525 VAL A CA 1
ATOM 3907 C C . VAL A 1 525 ? -10.751 -21.917 -7.189 1.00 61.03 525 VAL A C 1
ATOM 3909 O O . VAL A 1 525 ? -9.748 -21.207 -7.287 1.00 61.03 525 VAL A O 1
ATOM 3912 N N . LEU A 1 526 ? -10.965 -22.767 -6.190 1.00 71.31 526 LEU A N 1
ATOM 3913 C CA . LEU A 1 526 ? -10.038 -23.009 -5.098 1.00 71.31 526 LEU A CA 1
ATOM 3914 C C . LEU A 1 526 ? -9.613 -24.477 -5.131 1.00 71.31 526 LEU A C 1
ATOM 3916 O O . LEU A 1 526 ? -10.446 -25.375 -5.002 1.00 71.31 526 LEU A O 1
ATOM 3920 N N . GLU A 1 527 ? -8.319 -24.712 -5.323 1.00 73.00 527 GLU A N 1
ATOM 3921 C CA . GLU A 1 527 ? -7.725 -26.046 -5.229 1.00 73.00 527 GLU A CA 1
ATOM 3922 C C . GLU A 1 527 ? -7.018 -26.159 -3.876 1.00 73.00 527 GLU A C 1
ATOM 3924 O O . GLU A 1 527 ? -6.053 -25.443 -3.614 1.00 73.00 527 GLU A O 1
ATOM 3929 N N . VAL A 1 528 ? -7.529 -27.024 -2.994 1.00 68.88 528 VAL A N 1
ATOM 3930 C CA . VAL A 1 528 ? -6.903 -27.339 -1.699 1.00 68.88 528 VAL A CA 1
ATOM 3931 C C . VAL A 1 528 ? -5.910 -28.477 -1.898 1.00 68.88 528 VAL A C 1
ATOM 3933 O O . VAL A 1 528 ? -6.263 -29.509 -2.475 1.00 68.88 528 VAL A O 1
ATOM 3936 N N . PHE A 1 529 ? -4.685 -28.314 -1.400 1.00 59.19 529 PHE A N 1
ATOM 3937 C CA . PHE A 1 529 ? -3.699 -29.390 -1.402 1.00 59.19 529 PHE A CA 1
ATOM 3938 C C . PHE A 1 529 ? -3.890 -30.275 -0.164 1.00 59.19 529 PHE A C 1
ATOM 3940 O O . PHE A 1 529 ? -4.081 -29.744 0.929 1.00 59.19 529 PHE A O 1
ATOM 3947 N N . PRO A 1 530 ? -3.852 -31.613 -0.301 1.00 54.16 530 PRO A N 1
ATOM 3948 C CA . PRO A 1 530 ? -3.873 -32.498 0.859 1.00 54.16 530 PRO A CA 1
ATOM 3949 C C . PRO A 1 530 ? -2.643 -32.239 1.746 1.00 54.16 530 PRO A C 1
ATOM 3951 O O . PRO A 1 530 ? -1.535 -32.094 1.221 1.00 54.16 530 PRO A O 1
ATOM 3954 N N . GLY A 1 531 ? -2.875 -32.149 3.061 1.00 45.34 531 GLY A N 1
ATOM 3955 C CA . GLY A 1 531 ? -1.879 -31.818 4.092 1.00 45.34 531 GLY A CA 1
ATOM 3956 C C . GLY A 1 531 ? -0.876 -32.913 4.439 1.00 45.34 531 GLY A C 1
ATOM 3957 O O . GLY A 1 531 ? -1.079 -34.083 4.039 1.00 45.34 531 GLY A O 1
#

Secondary structure (DSSP, 8-state):
-TTSTT-TT--GGGS-HHHHHHHHHHHHHHHHHHHHHHHHHHHHHTT-HHHHHHHHH-S-TTS---SS--TT-TTSPP-PPPPPHHHHHHHHHHHHHHHHHHHHHHHHHHHTS---HHHHHHHHHHHHHHHHHHHHHHHIIIII-GGGHHHHHHHHHHHHHHHHHHHHHHHHHHHTSSS-THHHHHHHHHHHHHHHHHHHHHS----SPEEEEEEEEETTEEEEEEEEESSHHHHHHHHHHHHHHHHHHHHHH-TT-TTSHHHHHHHTTTS-PPEE--HHHHHHHHHHHHHHHHTTTSS-TTBHHHHHHTTSSSTT-S-PPPHHHHHHHHHT--GGGEEEETTTTEEEE-STT-B---TTTHHHHHHHHHHHHHHHTT-SEEEEEETTEEEEESPPGGG-SSEEEEEE-TTSTT-EEEEEEESSEEEEEEETTSSEEEETTEEEES-EETTTTEE--SEEEEEEEESSHHHHHHHHHHHHHHHHHHHHHHHHHH-TT---EEEEEE--TTS---GGGEEEESSS-EEEPP-

pLDDT: mean 84.96, std 15.81, range [33.56, 98.75]

Sequence (531 aa):
MTQFMGYRGFSLARAPLSLKLLVSAFLLLASLGVAVGVLNYQVRTGLTVEGSGAWYRGTPAGVRADPVPGPDDLDAPIALDAKTPLELLDATHPHLFNQAFLIFLLGHLTALCALSPRLKTALYVGGFLGVLIDTASPWLIRYGGAGFAWLQLAGHVVLALSFLGLVGAPLREMWWRGRSGAGRAGALLLIATAASTLQACAGGADAGPVEVTRAWPVMGTMLSVTVRATDSTTARRAVEAARAAVFRVDTLMSTYRADSEVSHLNRTAGSGAWTPLDPWTEQVLRAALHWAGASDGAFDPTVGPLMEVWGFRGPQGPHRPERTELDEARARVDWRAVRLDTLRHAARLERPDMALDFGAIAKGFAVDRAVEAVRRAGAQAAMVDLGGNIGVWGPAPDGAAGWTLGVRHPRRGDDVLATLTLADGAVATSGDYEQSFVENGVRYSHLMDPRSGEPVRGVVAVTVAAPDGITADVLSTALFVLGPDAGRRLLERAFPEGGVTALWVLDDPDGTYEADDLVVVGDAVLEVFPG

Radius of gyration: 31.48 Å; chains: 1; bounding box: 89×65×76 Å

Foldseek 3Di:
DPPPPPDPDQALQPDDPVVLVVLLVVLLVVVVVVVVVVVVVCVQQVLDLVSLLCSAAWDDDPLDDDPADDPVCPVRDDTHHHDDPVNLCVVLVCLLVVQLVVLVVLLVLLVSFPDDPVVSVLLSCLQNQLSVLCSCQSVCSHPVHSVSSVSNSVSVVSNVVSSCCSSVRSLCSHQVVHPDPVSVVVSVVSVVVSVVVVVVVVPDQPQAWDWDWDWDDAPNFIKIKIFIARGPVLNVQLQVLLVVLLNVLRQAAPCVDCNHQQVVQLVCAQVPDKRAHDPLRLVQLVLQLVLCVLLVNQRFQQLVQLCVQQQVDDDVHGDDHDPVSLVVSLVLTDSVQKDADPVRNIIHRNHPNTHGDCPLFSQLSSQQSSQVSSVSSRTQWMWIDTPQKIWTEHADPPRDPFDKDFDAQLPPGPDGFKIFGDHGFIKHKDFLRPAWDDDPNDIFRSLDRSVNSGGQAFWGMKMKTARTRSCNSSLRSSCSSLDDPSSLVSCCVVPVVFRMKMWIQTDDPVSQRDPVRIDIDGDTDMGGDHD